Protein AF-0000000084916608 (afdb_homodimer)

Radius of gyration: 20.46 Å; Cα contacts (8 Å, |Δi|>4): 975; chains: 2; bounding box: 52×59×45 Å

Foldseek 3Di:
DAQEEEEELALLSLLLLVQLQLCCPPPLSVPHQAEYEYDPPPPPQQQDFDQDDPPDHHRDGSNVVSVVSVVVCCVRRVSHHYHYDWDWQEWDDDAQFIWTDTPVDIDTYRAYEYEDFQDPPDRYYPQVVQKDAQDPDDVVRRGIAGHDDLQHNDHRYGYAAVNPNDDHDSVRRSVRSNSVSQVVVCVSVVVNGDDRDDDDDDD/DAQEEEEELALLSLLLLVFLQLCCPPPLSVPHQAEYEYDPPPPPQQQDFDQDDPPDHHRDGSNVVSVVSVVVCCVRRVSHHYHYDWDWQEWDDDAQFIWTDTPVDIDTYRAYEYEDFQDPPDRYYPQVVQKDAQDPDDVVRRGIAGHDDLQHNDHRYGYAAVNPNDDHDSVRRSVRSNSVSQVVVCVSVVVNGDDRDDDDDDD

InterPro domains:
  IPR023753 FAD/NAD(P)-binding domain [PF07992] (2-161)
  IPR036188 FAD/NAD(P)-binding domain superfamily [G3DSA:3.50.50.60] (1-190)
  IPR036188 FAD/NAD(P)-binding domain superfamily [SSF51905] (1-186)
  IPR050097 Ferredoxin--NADP reductase type 2 [PTHR48105] (2-120)

Solvent-accessible surface area (backbone atoms only — not comparable to full-atom values): 20460 Å² total; per-residue (Å²): 116,29,50,31,37,30,38,22,41,41,62,12,25,42,13,18,50,27,42,57,35,65,35,57,84,41,77,70,39,72,84,61,37,43,35,34,32,39,50,49,89,84,48,76,38,63,52,27,32,36,68,42,42,73,77,37,62,69,70,39,43,26,47,54,46,55,52,49,51,54,50,48,37,53,71,76,23,62,79,45,41,77,40,69,90,42,50,70,44,32,45,47,77,46,58,68,49,25,40,42,30,34,82,82,52,72,42,48,20,27,26,37,37,42,18,44,77,24,53,67,77,81,70,49,46,73,52,65,90,36,56,42,73,29,81,49,50,53,72,90,68,53,37,28,13,42,52,56,59,94,38,34,56,48,79,44,34,32,34,18,22,38,19,44,42,44,55,80,42,71,39,36,15,22,9,38,11,36,49,53,40,34,52,53,46,9,58,59,43,77,67,41,56,53,72,80,81,46,61,59,80,81,128,116,29,49,31,37,28,38,21,41,42,61,11,25,42,13,17,51,28,41,56,35,65,34,58,84,41,78,70,38,72,85,60,39,42,36,34,32,35,51,50,88,84,46,76,38,63,51,27,33,36,67,43,44,71,75,38,61,69,68,38,43,27,48,54,46,55,55,49,52,54,50,49,38,53,71,76,23,61,80,44,40,77,41,70,91,42,49,70,43,32,46,47,78,46,59,66,49,26,38,42,32,35,82,82,51,71,42,48,19,28,25,38,37,42,18,46,79,26,53,68,77,80,70,50,46,73,52,65,91,35,54,40,73,31,82,49,50,51,74,89,69,52,37,28,14,42,53,57,58,96,39,35,56,47,78,46,33,32,35,18,21,38,19,44,42,43,55,77,42,72,38,36,17,23,9,38,11,37,48,52,39,34,52,54,48,10,59,58,44,77,66,41,57,53,73,79,83,46,61,59,78,81,130

Organism: Flavobacterium indicum (strain DSM 17447 / CIP 109464 / GPTSA100-9) (NCBI:txid1094466)

Nearest PDB structures (foldseek):
  2cvj-assembly1_A  TM=8.516E-01  e=2.272E-12  Thermus thermophilus HB8
  6gnc-assembly1_A-2  TM=7.141E-01  e=4.719E-10  Clostridium acetobutylicum ATCC 824
  5j60-assembly2_D  TM=6.684E-01  e=3.901E-10  Gloeobacter violaceus PCC 7421
  5uwy-assembly1_A-2  TM=7.170E-01  e=5.990E-09  Streptococcus pyogenes
  4usq-assembly1_A-2  TM=6.727E-01  e=7.368E-06  Cellvibrio sp. BR

pLDDT: mean 95.66, std 6.6, range [51.41, 98.94]

Sequence (406 aa):
MFDVVIIGGGVSGMSAALLFGSAQHKPFMADKKIGIIVHQKTSSLQTAVFNNAYGIPAGKLGSELLEESKTQLASLYPHIQQIENEKVLEITGEKDNFTVRTNKNHYLTKNVIVGIGAGNPFTIAGLDEFVMPHQKAAPEKNRLQLKNEDYVVKPGIYVVGTLAGLRSQLVIAAGSGAAVATDIMTLWNDNKPVQVHDALPKEMFDVVIIGGGVSGMSAALLFGSAQHKPFMADKKIGIIVHQKTSSLQTAVFNNAYGIPAGKLGSELLEESKTQLASLYPHIQQIENEKVLEITGEKDNFTVRTNKNHYLTKNVIVGIGAGNPFTIAGLDEFVMPHQKAAPEKNRLQLKNEDYVVKPGIYVVGTLAGLRSQLVIAAGSGAAVATDIMTLWNDNKPVQVHDALPKE

Structure (mmCIF, N/CA/C/O backbone):
data_AF-0000000084916608-model_v1
#
loop_
_entity.id
_entity.type
_entity.pdbx_description
1 polymer 'Putative pyridine nucleotide-disulphide oxidoreductase, class-II family protein'
#
loop_
_atom_site.group_PDB
_atom_site.id
_atom_site.type_symbol
_atom_site.label_atom_id
_atom_site.label_alt_id
_atom_site.label_comp_id
_atom_site.label_asym_id
_atom_site.label_entity_id
_atom_site.label_seq_id
_atom_site.pdbx_PDB_ins_code
_atom_site.Cartn_x
_atom_site.Cartn_y
_atom_site.Cartn_z
_atom_site.occupancy
_atom_site.B_iso_or_equiv
_atom_site.auth_seq_id
_atom_site.auth_comp_id
_atom_site.auth_asym_id
_atom_site.auth_atom_id
_atom_site.pdbx_PDB_model_num
ATOM 1 N N . MET A 1 1 ? 7.926 27.531 10.125 1 97.12 1 MET A N 1
ATOM 2 C CA . MET A 1 1 ? 7.359 27 8.891 1 97.12 1 MET A CA 1
ATOM 3 C C . MET A 1 1 ? 7.695 25.531 8.727 1 97.12 1 MET A C 1
ATOM 5 O O . MET A 1 1 ? 8.836 25.109 8.945 1 97.12 1 MET A O 1
ATOM 9 N N . PHE A 1 2 ? 6.648 24.734 8.531 1 98.75 2 PHE A N 1
ATOM 10 C CA . PHE A 1 2 ? 6.836 23.297 8.328 1 98.75 2 PHE A CA 1
ATOM 11 C C . PHE A 1 2 ? 7.336 23.016 6.914 1 98.75 2 PHE A C 1
ATOM 13 O O . PHE A 1 2 ? 7.047 23.781 5.984 1 98.75 2 PHE A O 1
ATOM 20 N N . ASP A 1 3 ? 8.133 21.969 6.816 1 98.81 3 ASP A N 1
ATOM 21 C CA . ASP A 1 3 ? 8.438 21.469 5.477 1 98.81 3 ASP A CA 1
ATOM 22 C C . ASP A 1 3 ? 7.266 20.672 4.91 1 98.81 3 ASP A C 1
ATOM 24 O O . ASP A 1 3 ? 7.027 20.688 3.699 1 98.81 3 ASP A O 1
ATOM 28 N N . VAL A 1 4 ? 6.551 19.984 5.758 1 98.88 4 VAL A N 1
ATOM 29 C CA . VAL A 1 4 ? 5.344 19.266 5.371 1 98.88 4 VAL A CA 1
ATOM 30 C C . VAL A 1 4 ? 4.328 19.312 6.512 1 98.88 4 VAL A C 1
ATOM 32 O O . VAL A 1 4 ? 4.68 19.094 7.672 1 98.88 4 VAL A O 1
ATOM 35 N N . VAL A 1 5 ? 3.096 19.594 6.207 1 98.88 5 VAL A N 1
ATOM 36 C CA . VAL A 1 5 ? 1.964 19.344 7.098 1 98.88 5 VAL A CA 1
ATOM 37 C C . VAL A 1 5 ? 1.08 18.25 6.516 1 98.88 5 VAL A C 1
ATOM 39 O O . VAL A 1 5 ? 0.651 18.328 5.363 1 98.88 5 VAL A O 1
ATOM 42 N N . ILE A 1 6 ? 0.896 17.188 7.266 1 98.81 6 ILE A N 1
ATOM 43 C CA . ILE A 1 6 ? 0.011 16.094 6.91 1 98.81 6 ILE A CA 1
ATOM 44 C C . ILE A 1 6 ? -1.363 16.312 7.539 1 98.81 6 ILE A C 1
ATOM 46 O O . ILE A 1 6 ? -1.472 16.547 8.742 1 98.81 6 ILE A O 1
ATOM 50 N N . ILE A 1 7 ? -2.377 16.281 6.699 1 98.12 7 ILE A N 1
ATOM 51 C CA . ILE A 1 7 ? -3.744 16.484 7.164 1 98.12 7 ILE A CA 1
ATOM 52 C C . ILE A 1 7 ? -4.477 15.148 7.219 1 98.12 7 ILE A C 1
ATOM 54 O O . ILE A 1 7 ? -4.773 14.555 6.184 1 98.12 7 ILE A O 1
ATOM 58 N N . GLY A 1 8 ? -4.836 14.711 8.469 1 95.94 8 GLY A N 1
ATOM 59 C CA . GLY A 1 8 ? -5.496 13.43 8.672 1 95.94 8 GLY A CA 1
ATOM 60 C C . GLY A 1 8 ? -4.621 12.414 9.375 1 95.94 8 GLY A C 1
ATOM 61 O O . GLY A 1 8 ? -3.604 11.977 8.836 1 95.94 8 GLY A O 1
ATOM 62 N N . GLY A 1 9 ? -5.055 12 10.5 1 94.88 9 GLY A N 1
ATOM 63 C CA . GLY A 1 9 ? -4.316 11.047 11.312 1 94.88 9 GLY A CA 1
ATOM 64 C C . GLY A 1 9 ? -4.773 9.617 11.109 1 94.88 9 GLY A C 1
ATOM 65 O O . GLY A 1 9 ? -4.637 8.781 12.008 1 94.88 9 GLY A O 1
ATOM 66 N N . GLY A 1 10 ? -5.395 9.328 9.977 1 94.94 10 GLY A N 1
ATOM 67 C CA . GLY A 1 10 ? -5.789 7.973 9.641 1 94.94 10 GLY A CA 1
ATOM 68 C C . GLY A 1 10 ? -4.645 7.129 9.109 1 94.94 10 GLY A C 1
ATOM 69 O O . GLY A 1 10 ? -3.475 7.453 9.336 1 94.94 10 GLY A O 1
ATOM 70 N N . VAL A 1 11 ? -4.988 6.062 8.422 1 96.88 11 VAL A N 1
ATOM 71 C CA . VAL A 1 11 ? -4.027 5.055 7.984 1 96.88 11 VAL A CA 1
ATOM 72 C C . VAL A 1 11 ? -2.975 5.703 7.09 1 96.88 11 VAL A C 1
ATOM 74 O O . VAL A 1 11 ? -1.773 5.586 7.348 1 96.88 11 VAL A O 1
ATOM 77 N N . SER A 1 12 ? -3.4 6.375 6.059 1 98.19 12 SER A N 1
ATOM 78 C CA . SER A 1 12 ? -2.482 6.891 5.051 1 98.19 12 SER A CA 1
ATOM 79 C C . SER A 1 12 ? -1.613 8.008 5.613 1 98.19 12 SER A C 1
ATOM 81 O O . SER A 1 12 ? -0.408 8.055 5.359 1 98.19 12 SER A O 1
ATOM 83 N N . GLY A 1 13 ? -2.205 8.938 6.363 1 98 13 GLY A N 1
ATOM 84 C CA . GLY A 1 13 ? -1.438 10.008 6.973 1 98 13 GLY A CA 1
ATOM 85 C C . GLY A 1 13 ? -0.394 9.516 7.953 1 98 13 GLY A C 1
ATOM 86 O O . GLY A 1 13 ? 0.758 9.953 7.914 1 98 13 GLY A O 1
ATOM 87 N N . MET A 1 14 ? -0.807 8.609 8.797 1 98.19 14 MET A N 1
ATOM 88 C CA . MET A 1 14 ? 0.11 8.062 9.789 1 98.19 14 MET A CA 1
ATOM 89 C C . MET A 1 14 ? 1.223 7.258 9.125 1 98.19 14 MET A C 1
ATOM 91 O O . MET A 1 14 ? 2.357 7.246 9.609 1 98.19 14 MET A O 1
ATOM 95 N N . SER A 1 15 ? 0.847 6.535 8.078 1 98.75 15 SER A N 1
ATOM 96 C CA . SER A 1 15 ? 1.866 5.812 7.324 1 98.75 15 SER A CA 1
ATOM 97 C C . SER A 1 15 ? 2.943 6.762 6.801 1 98.75 15 SER A C 1
ATOM 99 O O . SER A 1 15 ? 4.137 6.473 6.91 1 98.75 15 SER A O 1
ATOM 101 N N . ALA A 1 16 ? 2.555 7.895 6.242 1 98.88 16 ALA A N 1
ATOM 102 C CA . ALA A 1 16 ? 3.508 8.898 5.777 1 98.88 16 ALA A CA 1
ATOM 103 C C . ALA A 1 16 ? 4.352 9.43 6.93 1 98.88 16 ALA A C 1
ATOM 105 O O . ALA A 1 16 ? 5.578 9.508 6.824 1 98.88 16 ALA A O 1
ATOM 106 N N . ALA A 1 17 ? 3.674 9.773 8.039 1 98.81 17 ALA A N 1
ATOM 107 C CA . ALA A 1 17 ? 4.352 10.336 9.195 1 98.81 17 ALA A CA 1
ATOM 108 C C . ALA A 1 17 ? 5.41 9.383 9.734 1 98.81 17 ALA A C 1
ATOM 110 O O . ALA A 1 17 ? 6.516 9.805 10.086 1 98.81 17 ALA A O 1
ATOM 111 N N . LEU A 1 18 ? 5.078 8.094 9.812 1 98.75 18 LEU A N 1
ATOM 112 C CA . LEU A 1 18 ? 6.012 7.09 10.305 1 98.75 18 LEU A CA 1
ATOM 113 C C . LEU A 1 18 ? 7.262 7.039 9.43 1 98.75 18 LEU A C 1
ATOM 115 O O . LEU A 1 18 ? 8.375 6.934 9.945 1 98.75 18 LEU A O 1
ATOM 119 N N . LEU A 1 19 ? 7.074 7.121 8.148 1 98.69 19 LEU A N 1
ATOM 120 C CA . LEU A 1 19 ? 8.219 7.043 7.246 1 98.69 19 LEU A CA 1
ATOM 121 C C . LEU A 1 19 ? 9.102 8.281 7.375 1 98.69 19 LEU A C 1
ATOM 123 O O . LEU A 1 19 ? 10.328 8.164 7.414 1 98.69 19 LEU A O 1
ATOM 127 N N . PHE A 1 20 ? 8.461 9.5 7.395 1 98.75 20 PHE A N 1
ATOM 128 C CA . PHE A 1 20 ? 9.242 10.703 7.641 1 98.75 20 PHE A CA 1
ATOM 129 C C . PHE A 1 20 ? 10.047 10.578 8.93 1 98.75 20 PHE A C 1
ATOM 131 O O . PHE A 1 20 ? 11.227 10.922 8.969 1 98.75 20 PHE A O 1
ATOM 138 N N . GLY A 1 21 ? 9.359 10.109 9.977 1 98.56 21 GLY A N 1
ATOM 139 C CA . GLY A 1 21 ? 10.016 9.93 11.258 1 98.56 21 GLY A CA 1
ATOM 140 C C . GLY A 1 21 ? 11.211 8.992 11.188 1 98.56 21 GLY A C 1
ATOM 141 O O . GLY A 1 21 ? 12.289 9.312 11.703 1 98.56 21 GLY A O 1
ATOM 142 N N . SER A 1 22 ? 11.039 7.871 10.531 1 98.12 22 SER A N 1
ATOM 143 C CA . SER A 1 22 ? 12.062 6.828 10.469 1 98.12 22 SER A CA 1
ATOM 144 C C . SER A 1 22 ? 13.258 7.273 9.648 1 98.12 22 SER A C 1
ATOM 146 O O . SER A 1 22 ? 14.344 6.703 9.766 1 98.12 22 SER A O 1
ATOM 148 N N . ALA A 1 23 ? 13.102 8.312 8.859 1 98.12 23 ALA A N 1
ATOM 149 C CA . ALA A 1 23 ? 14.172 8.789 7.988 1 98.12 23 ALA A CA 1
ATOM 150 C C . ALA A 1 23 ? 15.055 9.805 8.711 1 98.12 23 ALA A C 1
ATOM 152 O O . ALA A 1 23 ? 15.914 10.438 8.094 1 98.12 23 ALA A O 1
ATOM 153 N N . GLN A 1 24 ? 14.922 9.969 9.961 1 95.56 24 GLN A N 1
ATOM 154 C CA . GLN A 1 24 ? 15.555 11.016 10.75 1 95.56 24 GLN A CA 1
ATOM 155 C C . GLN A 1 24 ? 17.078 10.969 10.602 1 95.56 24 GLN A C 1
ATOM 157 O O . GLN A 1 24 ? 17.75 12 10.719 1 95.56 24 GLN A O 1
ATOM 162 N N . HIS A 1 25 ? 17.641 9.82 10.266 1 95.06 25 HIS A N 1
ATOM 163 C CA . HIS A 1 25 ? 19.094 9.672 10.234 1 95.06 25 HIS A CA 1
ATOM 164 C C . HIS A 1 25 ? 19.656 10.047 8.859 1 95.06 25 HIS A C 1
ATOM 166 O O . HIS A 1 25 ? 20.875 10.141 8.688 1 95.06 25 HIS A O 1
ATOM 172 N N . LYS A 1 26 ? 18.781 10.297 7.898 1 97 26 LYS A N 1
ATOM 173 C CA . LYS A 1 26 ? 19.219 10.711 6.57 1 97 26 LYS A CA 1
ATOM 174 C C . LYS A 1 26 ? 19.703 12.164 6.578 1 97 26 LYS A C 1
ATOM 176 O O . LYS A 1 26 ? 19.078 13.023 7.199 1 97 26 LYS A O 1
ATOM 181 N N . PRO A 1 27 ? 20.812 12.492 5.898 1 97.31 27 PRO A N 1
ATOM 182 C CA . PRO A 1 27 ? 21.359 13.852 5.926 1 97.31 27 PRO A CA 1
ATOM 183 C C . PRO A 1 27 ? 20.375 14.898 5.438 1 97.31 27 PRO A C 1
ATOM 185 O O . PRO A 1 27 ? 20.297 15.992 6.016 1 97.31 27 PRO A O 1
ATOM 188 N N . PHE A 1 28 ? 19.594 14.617 4.434 1 97.5 28 PHE A N 1
ATOM 189 C CA . PHE A 1 28 ? 18.703 15.602 3.834 1 97.5 28 PHE A CA 1
ATOM 190 C C . PHE A 1 28 ? 17.516 15.883 4.746 1 97.5 28 PHE A C 1
ATOM 192 O O . PHE A 1 28 ? 16.734 16.797 4.484 1 97.5 28 PHE A O 1
ATOM 199 N N . MET A 1 29 ? 17.406 15.133 5.879 1 98 29 MET A N 1
ATOM 200 C CA . MET A 1 29 ? 16.281 15.289 6.801 1 98 29 MET A CA 1
ATOM 201 C C . MET A 1 29 ? 16.656 16.219 7.953 1 98 29 MET A C 1
ATOM 203 O O . MET A 1 29 ? 15.781 16.641 8.719 1 98 29 MET A O 1
ATOM 207 N N . ALA A 1 30 ? 17.875 16.578 8.227 1 95.62 30 ALA A N 1
ATOM 208 C CA . ALA A 1 30 ? 18.438 17.25 9.398 1 95.62 30 ALA A CA 1
ATOM 209 C C . ALA A 1 30 ? 17.641 18.516 9.727 1 95.62 30 ALA A C 1
ATOM 211 O O . ALA A 1 30 ? 17.406 18.828 10.898 1 95.62 30 ALA A O 1
ATOM 212 N N . ASP A 1 31 ? 17.125 19.25 8.852 1 94.88 31 ASP A N 1
ATOM 213 C CA . ASP A 1 31 ? 16.484 20.531 9.141 1 94.88 31 ASP A CA 1
ATOM 214 C C . ASP A 1 31 ? 15.008 20.516 8.719 1 94.88 31 ASP A C 1
ATOM 216 O O . ASP A 1 31 ? 14.398 21.562 8.531 1 94.88 31 ASP A O 1
ATOM 220 N N . LYS A 1 32 ? 14.523 19.297 8.633 1 98.38 32 LYS A N 1
ATOM 221 C CA . LYS A 1 32 ? 13.141 19.219 8.156 1 98.38 32 LYS A CA 1
ATOM 222 C C . LYS A 1 32 ? 12.164 19.219 9.328 1 98.38 32 LYS A C 1
ATOM 224 O O . LYS A 1 32 ? 12.367 18.516 10.32 1 98.38 32 LYS A O 1
ATOM 229 N N . LYS A 1 33 ? 11.188 20.031 9.258 1 98.62 33 LYS A N 1
ATOM 230 C CA . LYS A 1 33 ? 10.102 20.109 10.227 1 98.62 33 LYS A CA 1
ATOM 231 C C . LYS A 1 33 ? 8.812 19.516 9.656 1 98.62 33 LYS A C 1
ATOM 233 O O . LYS A 1 33 ? 8.289 20 8.656 1 98.62 33 LYS A O 1
ATOM 238 N N . ILE A 1 34 ? 8.289 18.484 10.328 1 98.75 34 ILE A N 1
ATOM 239 C CA . ILE A 1 34 ? 7.098 17.781 9.844 1 98.75 34 ILE A CA 1
ATOM 240 C C . ILE A 1 34 ? 6.039 17.75 10.945 1 98.75 34 ILE A C 1
ATOM 242 O O . ILE A 1 34 ? 6.355 17.5 12.109 1 98.75 34 ILE A O 1
ATOM 246 N N . GLY A 1 35 ? 4.836 18.094 10.609 1 98.62 35 GLY A N 1
ATOM 247 C CA . GLY A 1 35 ? 3.697 17.969 11.508 1 98.62 35 GLY A CA 1
ATOM 248 C C . GLY A 1 35 ? 2.545 17.188 10.914 1 98.62 35 GLY A C 1
ATOM 249 O O . GLY A 1 35 ? 2.355 17.188 9.695 1 98.62 35 GLY A O 1
ATOM 250 N N . ILE A 1 36 ? 1.812 16.5 11.742 1 98.62 36 ILE A N 1
ATOM 251 C CA . ILE A 1 36 ? 0.6 15.797 11.336 1 98.62 36 ILE A CA 1
ATOM 252 C C . ILE A 1 36 ? -0.569 16.234 12.211 1 98.62 36 ILE A C 1
ATOM 254 O O . ILE A 1 36 ? -0.472 16.219 13.438 1 98.62 36 ILE A O 1
ATOM 258 N N . ILE A 1 37 ? -1.629 16.688 11.562 1 97.19 37 ILE A N 1
ATOM 259 C CA . ILE A 1 37 ? -2.865 17.031 12.258 1 97.19 37 ILE A CA 1
ATOM 260 C C . ILE A 1 37 ? -3.746 15.781 12.391 1 97.19 37 ILE A C 1
ATOM 262 O O . ILE A 1 37 ? -4.27 15.281 11.391 1 97.19 37 ILE A O 1
ATOM 266 N N . VAL A 1 38 ? -3.998 15.195 13.578 1 89 38 VAL A N 1
ATOM 267 C CA . VAL A 1 38 ? -4.492 13.844 13.805 1 89 38 VAL A CA 1
ATOM 268 C C . VAL A 1 38 ? -5.984 13.891 14.141 1 89 38 VAL A C 1
ATOM 270 O O . VAL A 1 38 ? -6.477 13.07 14.922 1 89 38 VAL A O 1
ATOM 273 N N . HIS A 1 39 ? -6.734 14.516 13.516 1 75.56 39 HIS A N 1
ATOM 274 C CA . HIS A 1 39 ? -8.156 14.398 13.812 1 75.56 39 HIS A CA 1
ATOM 275 C C . HIS A 1 39 ? -8.695 13.031 13.406 1 75.56 39 HIS A C 1
ATOM 277 O O . HIS A 1 39 ? -8.758 12.711 12.219 1 75.56 39 HIS A O 1
ATOM 283 N N . GLN A 1 40 ? -9.102 12.164 14.352 1 63.94 40 GLN A N 1
ATOM 284 C CA . GLN A 1 40 ? -9.406 10.766 14.047 1 63.94 40 GLN A CA 1
ATOM 285 C C . GLN A 1 40 ? -10.891 10.477 14.242 1 63.94 40 GLN A C 1
ATOM 287 O O . GLN A 1 40 ? -11.375 9.414 13.836 1 63.94 40 GLN A O 1
ATOM 292 N N . LYS A 1 41 ? -11.625 11.258 14.797 1 61.16 41 LYS A N 1
ATOM 293 C CA . LYS A 1 41 ? -12.953 10.906 15.289 1 61.16 41 LYS A CA 1
ATOM 294 C C . LYS A 1 41 ? -13.844 10.391 14.164 1 61.16 41 LYS A C 1
ATOM 296 O O . LYS A 1 41 ? -14.664 9.5 14.375 1 61.16 41 LYS A O 1
ATOM 301 N N . THR A 1 42 ? -13.594 10.656 12.969 1 66.56 42 THR A N 1
ATOM 302 C CA . THR A 1 42 ? -14.523 10.281 11.906 1 66.56 42 THR A CA 1
ATOM 303 C C . THR A 1 42 ? -13.953 9.148 11.062 1 66.56 42 THR A C 1
ATOM 305 O O . THR A 1 42 ? -14.469 8.852 9.977 1 66.56 42 THR A O 1
ATOM 308 N N . SER A 1 43 ? -13.102 8.438 11.695 1 75.06 43 SER A N 1
ATOM 309 C CA . SER A 1 43 ? -12.453 7.398 10.906 1 75.06 43 SER A CA 1
ATOM 310 C C . SER A 1 43 ? -13.32 6.145 10.828 1 75.06 43 SER A C 1
ATOM 312 O O . SER A 1 43 ? -13.906 5.727 11.828 1 75.06 43 SER A O 1
ATOM 314 N N . SER A 1 44 ? -13.367 5.527 9.578 1 78.44 44 SER A N 1
ATOM 315 C CA . SER A 1 44 ? -14.07 4.266 9.359 1 78.44 44 SER A CA 1
ATOM 316 C C . SER A 1 44 ? -13.391 3.123 10.109 1 78.44 44 SER A C 1
ATOM 318 O O . SER A 1 44 ? -13.977 2.049 10.273 1 78.44 44 SER A O 1
ATOM 320 N N . LEU A 1 45 ? -12.234 3.334 10.609 1 85.44 45 LEU A N 1
ATOM 321 C CA . LEU A 1 45 ? -11.469 2.316 11.32 1 85.44 45 LEU A CA 1
ATOM 322 C C . LEU A 1 45 ? -12.102 2.008 12.672 1 85.44 45 LEU A C 1
ATOM 324 O O . LEU A 1 45 ? -11.836 0.957 13.258 1 85.44 45 LEU A O 1
ATOM 328 N N . GLN A 1 46 ? -12.914 2.859 13.148 1 84.75 46 GLN A N 1
ATOM 329 C CA . GLN A 1 46 ? -13.477 2.705 14.484 1 84.75 46 GLN A CA 1
ATOM 330 C C . GLN A 1 46 ? -14.289 1.418 14.594 1 84.75 46 GLN A C 1
ATOM 332 O O . GLN A 1 46 ? -14.305 0.772 15.648 1 84.75 46 GLN A O 1
ATOM 337 N N . THR A 1 47 ? -14.859 0.955 13.5 1 89.62 47 THR A N 1
ATOM 338 C CA . THR A 1 47 ? -15.734 -0.217 13.547 1 89.62 47 THR A CA 1
ATOM 339 C C . THR A 1 47 ? -15.148 -1.361 12.727 1 89.62 47 THR A C 1
ATOM 341 O O . THR A 1 47 ? -15.805 -2.387 12.523 1 89.62 47 THR A O 1
ATOM 344 N N . ALA A 1 48 ? -13.984 -1.224 12.32 1 93.12 48 ALA A N 1
ATOM 345 C CA . ALA A 1 48 ? -13.391 -2.184 11.398 1 93.12 48 ALA A CA 1
ATOM 346 C C . ALA A 1 48 ? -12.664 -3.297 12.148 1 93.12 48 ALA A C 1
ATOM 348 O O . ALA A 1 48 ? -12.102 -3.064 13.219 1 93.12 48 ALA A O 1
ATOM 349 N N . VAL A 1 49 ? -12.758 -4.508 11.602 1 96.44 49 VAL A N 1
ATOM 350 C CA . VAL A 1 49 ? -11.922 -5.641 11.992 1 96.44 49 VAL A CA 1
ATOM 351 C C . VAL A 1 49 ? -11.086 -6.098 10.805 1 96.44 49 VAL A C 1
ATOM 353 O O . VAL A 1 49 ? -11.586 -6.195 9.68 1 96.44 49 VAL A O 1
ATOM 356 N N . PHE A 1 50 ? -9.828 -6.348 11.055 1 96.94 50 PHE A N 1
ATOM 357 C CA . PHE A 1 50 ? -8.938 -6.688 9.945 1 96.94 50 PHE A CA 1
ATOM 358 C C . PHE A 1 50 ? -8.508 -8.141 10.023 1 96.94 50 PHE A C 1
ATOM 360 O O . PHE A 1 50 ? -7.91 -8.57 11.016 1 96.94 50 PHE A O 1
ATOM 367 N N . ASN A 1 51 ? -8.805 -8.891 8.961 1 97.06 51 ASN A N 1
ATOM 368 C CA . ASN A 1 51 ? -8.391 -10.281 8.844 1 97.06 51 ASN A CA 1
ATOM 369 C C . ASN A 1 51 ? -7.496 -10.508 7.633 1 97.06 51 ASN A C 1
ATOM 371 O O . ASN A 1 51 ? -6.801 -11.523 7.547 1 97.06 51 ASN A O 1
ATOM 375 N N . ASN A 1 52 ? -7.449 -9.5 6.777 1 97.75 52 ASN A N 1
ATOM 376 C CA . ASN A 1 52 ? -6.867 -9.758 5.465 1 97.75 52 ASN A CA 1
ATOM 377 C C . ASN A 1 52 ? -5.734 -8.781 5.156 1 97.75 52 ASN A C 1
ATOM 379 O O . ASN A 1 52 ? -5.246 -8.727 4.023 1 97.75 52 ASN A O 1
ATOM 383 N N . ALA A 1 53 ? -5.324 -7.91 6.141 1 98.12 53 ALA A N 1
ATOM 384 C CA . ALA A 1 53 ? -4.262 -6.93 5.926 1 98.12 53 ALA A CA 1
ATOM 385 C C . ALA A 1 53 ? -2.891 -7.531 6.227 1 98.12 53 ALA A C 1
ATOM 387 O O . ALA A 1 53 ? -2.643 -8 7.336 1 98.12 53 ALA A O 1
ATOM 388 N N . TYR A 1 54 ? -1.993 -7.477 5.215 1 98.31 54 TYR A N 1
ATOM 389 C CA . TYR A 1 54 ? -0.677 -8.086 5.367 1 98.31 54 TYR A CA 1
ATOM 390 C C . TYR A 1 54 ? 0.038 -7.551 6.598 1 98.31 54 TYR A C 1
ATOM 392 O O . TYR A 1 54 ? 0.121 -6.336 6.793 1 98.31 54 TYR A O 1
ATOM 400 N N . GLY A 1 55 ? 0.571 -8.398 7.402 1 97.31 55 GLY A N 1
ATOM 401 C CA . GLY A 1 55 ? 1.396 -8.031 8.539 1 97.31 55 GLY A CA 1
ATOM 402 C C . GLY A 1 55 ? 0.586 -7.695 9.781 1 97.31 55 GLY A C 1
ATOM 403 O O . GLY A 1 55 ? 1.145 -7.516 10.867 1 97.31 55 GLY A O 1
ATOM 404 N N . ILE A 1 56 ? -0.674 -7.582 9.648 1 97.44 56 ILE A N 1
ATOM 405 C CA . ILE A 1 56 ? -1.573 -7.285 10.758 1 97.44 56 ILE A CA 1
ATOM 406 C C . ILE A 1 56 ? -2.25 -8.57 11.227 1 97.44 56 ILE A C 1
ATOM 408 O O . ILE A 1 56 ? -2.82 -9.312 10.422 1 97.44 56 ILE A O 1
ATOM 412 N N . PRO A 1 57 ? -2.182 -8.844 12.492 1 95.69 57 PRO A N 1
ATOM 413 C CA . PRO A 1 57 ? -2.797 -10.078 12.992 1 95.69 57 PRO A CA 1
ATOM 414 C C . PRO A 1 57 ? -4.305 -10.125 12.742 1 95.69 57 PRO A C 1
ATOM 416 O O . PRO A 1 57 ? -4.988 -9.109 12.867 1 95.69 57 PRO A O 1
ATOM 419 N N . ALA A 1 58 ? -4.762 -11.352 12.406 1 96.44 58 ALA A N 1
ATOM 420 C CA . ALA A 1 58 ? -6.191 -11.539 12.172 1 96.44 58 ALA A CA 1
ATOM 421 C C . ALA A 1 58 ? -7 -11.164 13.406 1 96.44 58 ALA A C 1
ATOM 423 O O . ALA A 1 58 ? -6.621 -11.5 14.531 1 96.44 58 ALA A O 1
ATOM 424 N N . GLY A 1 59 ? -8.086 -10.43 13.219 1 96.81 59 GLY A N 1
ATOM 425 C CA . GLY A 1 59 ? -8.961 -10.023 14.305 1 96.81 59 GLY A CA 1
ATOM 426 C C . GLY A 1 59 ? -8.625 -8.656 14.875 1 96.81 59 GLY A C 1
ATOM 427 O O . GLY A 1 59 ? -9.336 -8.148 15.742 1 96.81 59 GLY A O 1
ATOM 428 N N . LYS A 1 60 ? -7.539 -8.078 14.383 1 97.31 60 LYS A N 1
ATOM 429 C CA . LYS A 1 60 ? -7.133 -6.762 14.867 1 97.31 60 LYS A CA 1
ATOM 430 C C . LYS A 1 60 ? -8.242 -5.73 14.641 1 97.31 60 LYS A C 1
ATOM 432 O O . LYS A 1 60 ? -8.836 -5.676 13.57 1 97.31 60 LYS A O 1
ATOM 437 N N . LEU A 1 61 ? -8.5 -4.934 15.688 1 96.56 61 LEU A N 1
ATOM 438 C CA . LEU A 1 61 ? -9.523 -3.898 15.594 1 96.56 61 LEU A CA 1
ATOM 439 C C . LEU A 1 61 ? -8.945 -2.609 15.023 1 96.56 61 LEU A C 1
ATOM 441 O O . LEU A 1 61 ? -7.82 -2.227 15.352 1 96.56 61 LEU A O 1
ATOM 445 N N . GLY A 1 62 ? -9.75 -1.98 14.141 1 96 62 GLY A N 1
ATOM 446 C CA . GLY A 1 62 ? -9.344 -0.691 13.609 1 96 62 GLY A CA 1
ATOM 447 C C . GLY A 1 62 ? -9.133 0.36 14.68 1 96 62 GLY A C 1
ATOM 448 O O . GLY A 1 62 ? -8.211 1.18 14.578 1 96 62 GLY A O 1
ATOM 449 N N . SER A 1 63 ? -9.977 0.345 15.703 1 94.62 63 SER A N 1
ATOM 450 C CA . SER A 1 63 ? -9.844 1.291 16.812 1 94.62 63 SER A CA 1
ATOM 451 C C . SER A 1 63 ? -8.508 1.133 17.516 1 94.62 63 SER A C 1
ATOM 453 O O . SER A 1 63 ? -7.902 2.119 17.938 1 94.62 63 SER A O 1
ATOM 455 N N . GLU A 1 64 ? -8 -0.077 17.641 1 96.5 64 GLU A N 1
ATOM 456 C CA . GLU A 1 64 ? -6.691 -0.334 18.234 1 96.5 64 GLU A CA 1
ATOM 457 C C . GLU A 1 64 ? -5.57 0.209 17.359 1 96.5 64 GLU A C 1
ATOM 459 O O . GLU A 1 64 ? -4.605 0.79 17.859 1 96.5 64 GLU A O 1
ATOM 464 N N . LEU A 1 65 ? -5.707 -0.005 16.062 1 96.75 65 LEU A N 1
ATOM 465 C CA . LEU A 1 65 ? -4.695 0.484 15.125 1 96.75 65 LEU A CA 1
ATOM 466 C C . LEU A 1 65 ? -4.578 2.002 15.203 1 96.75 65 LEU A C 1
ATOM 468 O O . LEU A 1 65 ? -3.475 2.547 15.125 1 96.75 65 LEU A O 1
ATOM 472 N N . LEU A 1 66 ? -5.727 2.68 15.297 1 95.12 66 LEU A N 1
ATOM 473 C CA . LEU A 1 66 ? -5.727 4.133 15.414 1 95.12 66 LEU A CA 1
ATOM 474 C C . LEU A 1 66 ? -4.922 4.582 16.625 1 95.12 66 LEU A C 1
ATOM 476 O O . LEU A 1 66 ? -4.039 5.434 16.516 1 95.12 66 LEU A O 1
ATOM 480 N N . GLU A 1 67 ? -5.164 3.982 17.719 1 95.19 67 GLU A N 1
ATOM 481 C CA . GLU A 1 67 ? -4.469 4.332 18.953 1 95.19 67 GLU A CA 1
ATOM 482 C C . GLU A 1 67 ? -2.998 3.938 18.891 1 95.19 67 GLU A C 1
ATOM 484 O O . GLU A 1 67 ? -2.125 4.715 19.281 1 95.19 67 GLU A O 1
ATOM 489 N N . GLU A 1 68 ? -2.719 2.77 18.422 1 96.75 68 GLU A N 1
ATOM 490 C CA . GLU A 1 68 ? -1.362 2.232 18.391 1 96.75 68 GLU A CA 1
ATOM 491 C C . GLU A 1 68 ? -0.47 3.062 17.469 1 96.75 68 GLU A C 1
ATOM 493 O O . GLU A 1 68 ? 0.718 3.242 17.734 1 96.75 68 GLU A O 1
ATOM 498 N N . SER A 1 69 ? -1.046 3.525 16.344 1 96.69 69 SER A N 1
ATOM 499 C CA . SER A 1 69 ? -0.241 4.301 15.406 1 96.69 69 SER A CA 1
ATOM 500 C C . SER A 1 69 ? 0.181 5.637 16.016 1 96.69 69 SER A C 1
ATOM 502 O O . SER A 1 69 ? 1.312 6.082 15.812 1 96.69 69 SER A O 1
ATOM 504 N N . LYS A 1 70 ? -0.708 6.281 16.734 1 96.25 70 LYS A N 1
ATOM 505 C CA . LYS A 1 70 ? -0.367 7.523 17.422 1 96.25 70 LYS A CA 1
ATOM 506 C C . LYS A 1 70 ? 0.741 7.297 18.438 1 96.25 70 LYS A C 1
ATOM 508 O O . LYS A 1 70 ? 1.693 8.078 18.516 1 96.25 70 LYS A O 1
ATOM 513 N N . THR A 1 71 ? 0.559 6.23 19.188 1 97.5 71 THR A N 1
ATOM 514 C CA . THR A 1 71 ? 1.527 5.898 20.234 1 97.5 71 THR A CA 1
ATOM 515 C C . THR A 1 71 ? 2.885 5.566 19.625 1 97.5 71 THR A C 1
ATOM 517 O O . THR A 1 71 ? 3.922 6.016 20.109 1 97.5 71 THR A O 1
ATOM 520 N N . GLN A 1 72 ? 2.912 4.789 18.578 1 98 72 GLN A N 1
ATOM 521 C CA . GLN A 1 72 ? 4.145 4.406 17.906 1 98 72 GLN A CA 1
ATOM 522 C C . GLN A 1 72 ? 4.895 5.633 17.391 1 98 72 GLN A C 1
ATOM 524 O O . GLN A 1 72 ? 6.105 5.754 17.594 1 98 72 GLN A O 1
ATOM 529 N N . LEU A 1 73 ? 4.16 6.516 16.719 1 98.25 73 LEU A N 1
ATOM 530 C CA . LEU A 1 73 ? 4.777 7.723 16.188 1 98.25 73 LEU A CA 1
ATOM 531 C C . LEU A 1 73 ? 5.371 8.57 17.312 1 98.25 73 LEU A C 1
ATOM 533 O O . LEU A 1 73 ? 6.516 9.016 17.219 1 98.25 73 LEU A O 1
ATOM 537 N N . ALA A 1 74 ? 4.629 8.758 18.375 1 98 74 ALA A N 1
ATOM 538 C CA . ALA A 1 74 ? 5.055 9.586 19.5 1 98 74 ALA A CA 1
ATOM 539 C C . ALA A 1 74 ? 6.277 8.984 20.188 1 98 74 ALA A C 1
ATOM 541 O O . ALA A 1 74 ? 7.18 9.711 20.609 1 98 74 ALA A O 1
ATOM 542 N N . SER A 1 75 ? 6.301 7.668 20.344 1 98.25 75 SER A N 1
ATOM 543 C CA . SER A 1 75 ? 7.348 6.984 21.094 1 98.25 75 SER A CA 1
ATOM 544 C C . SER A 1 75 ? 8.633 6.875 20.281 1 98.25 75 SER A C 1
ATOM 546 O O . SER A 1 75 ? 9.727 7.094 20.797 1 98.25 75 SER A O 1
ATOM 548 N N . LEU A 1 76 ? 8.562 6.57 19.016 1 98.06 76 LEU A N 1
ATOM 549 C CA . LEU A 1 76 ? 9.75 6.285 18.203 1 98.06 76 LEU A CA 1
ATOM 550 C C . LEU A 1 76 ? 10.273 7.559 17.547 1 98.06 76 LEU A C 1
ATOM 552 O O . LEU A 1 76 ? 11.484 7.703 17.344 1 98.06 76 LEU A O 1
ATOM 556 N N . TYR A 1 77 ? 9.305 8.391 17.156 1 98.25 77 TYR A N 1
ATOM 557 C CA . TYR A 1 77 ? 9.688 9.562 16.359 1 98.25 77 TYR A CA 1
ATOM 558 C C . TYR A 1 77 ? 9.055 10.828 16.922 1 98.25 77 TYR A C 1
ATOM 560 O O . TYR A 1 77 ? 8.273 11.492 16.25 1 98.25 77 TYR A O 1
ATOM 568 N N . PRO A 1 78 ? 9.516 11.234 18.109 1 98.06 78 PRO A N 1
ATOM 569 C CA . PRO A 1 78 ? 8.906 12.383 18.781 1 98.06 78 PRO A CA 1
ATOM 570 C C . PRO A 1 78 ? 9.164 13.703 18.062 1 98.06 78 PRO A C 1
ATOM 572 O O . PRO A 1 78 ? 8.523 14.711 18.359 1 98.06 78 PRO A O 1
ATOM 575 N N . HIS A 1 79 ? 10.109 13.688 17.078 1 98.25 79 HIS A N 1
ATOM 576 C CA . HIS A 1 79 ? 10.414 14.906 16.344 1 98.25 79 HIS A CA 1
ATOM 577 C C . HIS A 1 79 ? 9.336 15.211 15.305 1 98.25 79 HIS A C 1
ATOM 579 O O . HIS A 1 79 ? 9.297 16.312 14.758 1 98.25 79 HIS A O 1
ATOM 585 N N . ILE A 1 80 ? 8.492 14.258 14.961 1 98.62 80 ILE A N 1
ATOM 586 C CA . ILE A 1 80 ? 7.297 14.508 14.164 1 98.62 80 ILE A CA 1
ATOM 587 C C . ILE A 1 80 ? 6.191 15.078 15.047 1 98.62 80 ILE A C 1
ATOM 589 O O . ILE A 1 80 ? 5.695 14.391 15.945 1 98.62 80 ILE A O 1
ATOM 593 N N . GLN A 1 81 ? 5.793 16.266 14.797 1 98.38 81 GLN A N 1
ATOM 594 C CA . GLN A 1 81 ? 4.832 16.938 15.672 1 98.38 81 GLN A CA 1
ATOM 595 C C . GLN A 1 81 ? 3.414 16.438 15.406 1 98.38 81 GLN A C 1
ATOM 597 O O . GLN A 1 81 ? 2.891 16.594 14.305 1 98.38 81 GLN A O 1
ATOM 602 N N . GLN A 1 82 ? 2.836 15.844 16.422 1 98.12 82 GLN A N 1
ATOM 603 C CA . GLN A 1 82 ? 1.421 15.492 16.344 1 98.12 82 GLN A CA 1
ATOM 604 C C . GLN A 1 82 ? 0.546 16.625 16.891 1 98.12 82 GLN A C 1
ATOM 606 O O . GLN A 1 82 ? 0.692 17.016 18.047 1 98.12 82 GLN A O 1
ATOM 611 N N . ILE A 1 83 ? -0.286 17.156 16.047 1 97.62 83 ILE A N 1
ATOM 612 C CA . ILE A 1 83 ? -1.202 18.219 16.422 1 97.62 83 ILE A CA 1
ATOM 613 C C . ILE A 1 83 ? -2.602 17.656 16.625 1 97.62 83 ILE A C 1
ATOM 615 O O . ILE A 1 83 ? -3.25 17.203 15.68 1 97.62 83 ILE A O 1
ATOM 619 N N . GLU A 1 84 ? -3.049 17.672 17.844 1 94.62 84 GLU A N 1
ATOM 620 C CA . GLU A 1 84 ? -4.301 17.031 18.203 1 94.62 84 GLU A CA 1
ATOM 621 C C . GLU A 1 84 ? -5.434 18.047 18.328 1 94.62 84 GLU A C 1
ATOM 623 O O . GLU A 1 84 ? -5.188 19.219 18.594 1 94.62 84 GLU A O 1
ATOM 628 N N . ASN A 1 85 ? -6.629 17.562 18.156 1 93.12 85 ASN A N 1
ATOM 629 C CA . ASN A 1 85 ? -7.855 18.297 18.438 1 93.12 85 ASN A CA 1
ATOM 630 C C . ASN A 1 85 ? -7.984 19.531 17.562 1 93.12 85 ASN A C 1
ATOM 632 O O . ASN A 1 85 ? -8.422 20.594 18.031 1 93.12 85 ASN A O 1
ATOM 636 N N . GLU A 1 86 ? -7.434 19.484 16.422 1 95.44 86 GLU A N 1
ATOM 637 C CA . GLU A 1 86 ? -7.625 20.547 15.43 1 95.44 86 GLU A CA 1
ATOM 638 C C . GLU A 1 86 ? -8.219 20 14.141 1 95.44 86 GLU A C 1
ATOM 640 O O . GLU A 1 86 ? -7.883 18.891 13.719 1 95.44 86 GLU A O 1
ATOM 645 N N . LYS A 1 87 ? -9.125 20.75 13.602 1 94.62 87 LYS A N 1
ATOM 646 C CA . LYS A 1 87 ? -9.75 20.422 12.32 1 94.62 87 LYS A CA 1
ATOM 647 C C . LYS A 1 87 ? -9.336 21.406 11.242 1 94.62 87 LYS A C 1
ATOM 649 O O . LYS A 1 87 ? -9.461 22.625 11.422 1 94.62 87 LYS A O 1
ATOM 654 N N . VAL A 1 88 ? -8.812 20.906 10.18 1 97.38 88 VAL A N 1
ATOM 655 C CA . VAL A 1 88 ? -8.383 21.766 9.086 1 97.38 88 VAL A CA 1
ATOM 656 C C . VAL A 1 88 ? -9.602 22.297 8.328 1 97.38 88 VAL A C 1
ATOM 658 O O . VAL A 1 88 ? -10.508 21.516 7.992 1 97.38 88 VAL A O 1
ATOM 661 N N . LEU A 1 89 ? -9.586 23.609 8.023 1 97.38 89 LEU A N 1
ATOM 662 C CA . LEU A 1 89 ? -10.719 24.266 7.383 1 97.38 89 LEU A CA 1
ATOM 663 C C . LEU A 1 89 ? -10.359 24.719 5.973 1 97.38 89 LEU A C 1
ATOM 665 O O . LEU A 1 89 ? -11.219 24.766 5.09 1 97.38 89 LEU A O 1
ATOM 669 N N . GLU A 1 90 ? -9.062 25.031 5.836 1 98.31 90 GLU A N 1
ATOM 670 C CA . GLU A 1 90 ? -8.703 25.703 4.59 1 98.31 90 GLU A CA 1
ATOM 671 C C . GLU A 1 90 ? -7.207 25.594 4.312 1 98.31 90 GLU A C 1
ATOM 673 O O . GLU A 1 90 ? -6.391 25.656 5.234 1 98.31 90 GLU A O 1
ATOM 678 N N . ILE A 1 91 ? -6.918 25.406 3.025 1 98.69 91 ILE A N 1
ATOM 679 C CA . ILE A 1 91 ? -5.547 25.531 2.537 1 98.69 91 ILE A CA 1
ATOM 680 C C . ILE A 1 91 ? -5.453 26.656 1.52 1 98.69 91 ILE A C 1
ATOM 682 O O . ILE A 1 91 ? -6.211 26.703 0.55 1 98.69 91 ILE A O 1
ATOM 686 N N . THR A 1 92 ? -4.598 27.641 1.754 1 98.56 92 THR A N 1
ATOM 687 C CA . THR A 1 92 ? -4.379 28.734 0.819 1 98.56 92 THR A CA 1
ATOM 688 C C . THR A 1 92 ? -2.895 28.875 0.487 1 98.56 92 THR A C 1
ATOM 690 O O . THR A 1 92 ? -2.043 28.328 1.191 1 98.56 92 THR A O 1
ATOM 693 N N . GLY A 1 93 ? -2.586 29.578 -0.598 1 98 93 GLY A N 1
ATOM 694 C CA . GLY A 1 93 ? -1.207 29.844 -0.973 1 98 93 GLY A CA 1
ATOM 695 C C . GLY A 1 93 ? -0.713 28.969 -2.109 1 98 93 GLY A C 1
ATOM 696 O O . GLY A 1 93 ? -1.503 28.531 -2.947 1 98 93 GLY A O 1
ATOM 697 N N . GLU A 1 94 ? 0.616 28.859 -2.197 1 96.56 94 GLU A N 1
ATOM 698 C CA . GLU A 1 94 ? 1.273 28.109 -3.258 1 96.56 94 GLU A CA 1
ATOM 699 C C . GLU A 1 94 ? 2.461 27.312 -2.717 1 96.56 94 GLU A C 1
ATOM 701 O O . GLU A 1 94 ? 2.799 27.422 -1.536 1 96.56 94 GLU A O 1
ATOM 706 N N . LYS A 1 95 ? 2.969 26.547 -3.578 1 95.06 95 LYS A N 1
ATOM 707 C CA . LYS A 1 95 ? 4.117 25.734 -3.182 1 95.06 95 LYS A CA 1
ATOM 708 C C . LYS A 1 95 ? 5.141 26.562 -2.418 1 95.06 95 LYS A C 1
ATOM 710 O O . LYS A 1 95 ? 5.438 27.703 -2.803 1 95.06 95 LYS A O 1
ATOM 715 N N . ASP A 1 96 ? 5.699 26 -1.366 1 97.06 96 ASP A N 1
ATOM 716 C CA . ASP A 1 96 ? 6.734 26.562 -0.512 1 97.06 96 ASP A CA 1
ATOM 717 C C . ASP A 1 96 ? 6.164 27.672 0.378 1 97.06 96 ASP A C 1
ATOM 719 O O . ASP A 1 96 ? 6.879 28.234 1.206 1 97.06 96 ASP A O 1
ATOM 723 N N . ASN A 1 97 ? 4.887 27.969 0.198 1 98.06 97 ASN A N 1
ATOM 724 C CA . ASN A 1 97 ? 4.285 29.031 0.986 1 98.06 97 ASN A CA 1
ATOM 725 C C . ASN A 1 97 ? 2.785 28.828 1.166 1 98.06 97 ASN A C 1
ATOM 727 O O . ASN A 1 97 ? 1.99 29.719 0.865 1 98.06 97 ASN A O 1
ATOM 731 N N . PHE A 1 98 ? 2.395 27.672 1.732 1 98.81 98 PHE A N 1
ATOM 732 C CA . PHE A 1 98 ? 0.994 27.391 2.025 1 98.81 98 PHE A CA 1
ATOM 733 C C . PHE A 1 98 ? 0.642 27.812 3.445 1 98.81 98 PHE A C 1
ATOM 735 O O . PHE 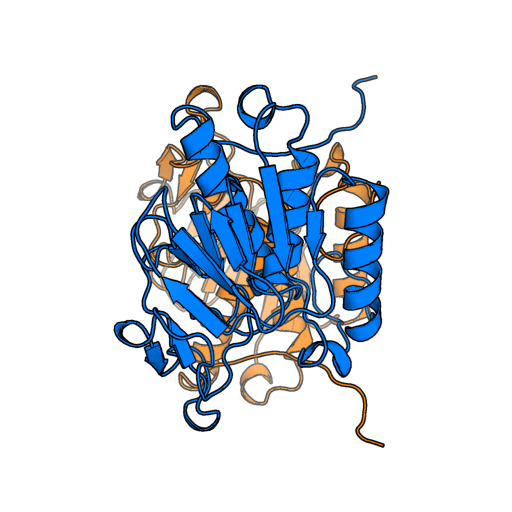A 1 98 ? 1.501 27.828 4.328 1 98.81 98 PHE A O 1
ATOM 742 N N . THR A 1 99 ? -0.567 28.219 3.59 1 98.88 99 THR A N 1
ATOM 743 C CA . THR A 1 99 ? -1.169 28.375 4.91 1 98.88 99 THR A CA 1
ATOM 744 C C . THR A 1 99 ? -2.277 27.344 5.121 1 98.88 99 THR A C 1
ATOM 746 O O . THR A 1 99 ? -3.23 27.281 4.34 1 98.88 99 THR A O 1
ATOM 749 N N . VAL A 1 100 ? -2.127 26.5 6.109 1 98.75 100 VAL A N 1
ATOM 750 C CA . VAL A 1 100 ? -3.166 25.562 6.543 1 98.75 100 VAL A CA 1
ATOM 751 C C . VAL A 1 100 ? -3.902 26.141 7.75 1 98.75 100 VAL A C 1
ATOM 753 O O . VAL A 1 100 ? -3.332 26.25 8.836 1 98.75 100 VAL A O 1
ATOM 756 N N . ARG A 1 101 ? -5.113 26.5 7.559 1 98.69 101 ARG A N 1
ATOM 757 C CA . ARG A 1 101 ? -5.914 27.078 8.633 1 98.69 101 ARG A CA 1
ATOM 758 C C . ARG A 1 101 ? -6.793 26.016 9.289 1 98.69 101 ARG A C 1
ATOM 760 O O . ARG A 1 101 ? -7.48 25.25 8.602 1 98.69 101 ARG A O 1
ATOM 767 N N . THR A 1 102 ? -6.699 25.938 10.641 1 97.56 102 THR A N 1
ATOM 768 C CA . THR A 1 102 ? -7.578 25.062 11.414 1 97.56 102 THR A CA 1
ATOM 769 C C . THR A 1 102 ? -8.578 25.891 12.219 1 97.56 102 THR A C 1
ATOM 771 O O . THR A 1 102 ? -8.617 27.109 12.117 1 97.56 102 THR A O 1
ATOM 774 N N . ASN A 1 103 ? -9.508 25.172 12.914 1 96.69 103 ASN A N 1
ATOM 775 C CA . ASN A 1 103 ? -10.469 25.844 13.781 1 96.69 103 ASN A CA 1
ATOM 776 C C . ASN A 1 103 ? -9.781 26.5 14.977 1 96.69 103 ASN A C 1
ATOM 778 O O . ASN A 1 103 ? -10.398 27.281 15.695 1 96.69 103 ASN A O 1
ATOM 782 N N . LYS A 1 104 ? -8.469 26.312 15.195 1 97.38 104 LYS A N 1
ATOM 783 C CA . LYS A 1 104 ? -7.793 26.844 16.375 1 97.38 104 LYS A CA 1
ATOM 784 C C . LYS A 1 104 ? -6.57 27.672 15.984 1 97.38 104 LYS A C 1
ATOM 786 O O . LYS A 1 104 ? -6.238 28.641 16.656 1 97.38 104 LYS A O 1
ATOM 791 N N . ASN A 1 105 ? -5.898 27.25 14.938 1 97.62 105 ASN A N 1
ATOM 792 C CA . ASN A 1 105 ? -4.605 27.844 14.602 1 97.62 105 ASN A CA 1
ATOM 793 C C . ASN A 1 105 ? -4.41 27.938 13.094 1 97.62 105 ASN A C 1
ATOM 795 O O . ASN A 1 105 ? -5.355 27.75 12.32 1 97.62 105 ASN A O 1
ATOM 799 N N . HIS A 1 106 ? -3.332 28.438 12.688 1 98.19 106 HIS A N 1
ATOM 800 C CA . HIS A 1 106 ? -2.854 28.391 11.312 1 98.19 106 HIS A CA 1
ATOM 801 C C . HIS A 1 106 ? -1.392 27.953 11.25 1 98.19 106 HIS A C 1
ATOM 803 O O . HIS A 1 106 ? -0.605 28.281 12.141 1 98.19 106 HIS A O 1
ATOM 809 N N . TYR A 1 107 ? -1.028 27.203 10.211 1 98.62 107 TYR A N 1
ATOM 810 C CA . TYR A 1 107 ? 0.318 26.672 10.047 1 98.62 107 TYR A CA 1
ATOM 811 C C . TYR A 1 107 ? 0.884 27.016 8.672 1 98.62 107 TYR A C 1
ATOM 813 O O . TYR A 1 107 ? 0.222 26.812 7.652 1 98.62 107 TYR A O 1
ATOM 821 N N . LEU A 1 108 ? 2.088 27.609 8.648 1 98.81 108 LEU A N 1
ATOM 822 C CA . LEU A 1 108 ? 2.82 27.797 7.402 1 98.81 108 LEU A CA 1
ATOM 823 C C . LEU A 1 108 ? 3.6 26.547 7.027 1 98.81 108 LEU A C 1
ATOM 825 O O . LEU A 1 108 ? 4.195 25.891 7.891 1 98.81 108 LEU A O 1
ATOM 829 N N . THR A 1 109 ? 3.516 26.156 5.727 1 98.81 109 THR A N 1
ATOM 830 C CA . THR A 1 109 ? 4.176 24.922 5.324 1 98.81 109 THR A CA 1
ATOM 831 C C . THR A 1 109 ? 4.594 24.984 3.857 1 98.81 109 THR A C 1
ATOM 833 O O . THR A 1 109 ? 3.998 25.719 3.068 1 98.81 109 THR A O 1
ATOM 836 N N . LYS A 1 110 ? 5.641 24.266 3.508 1 98.81 110 LYS A N 1
ATOM 837 C CA . LYS A 1 110 ? 6.129 24.203 2.133 1 98.81 110 LYS A CA 1
ATOM 838 C C . LYS A 1 110 ? 5.324 23.203 1.307 1 98.81 110 LYS A C 1
ATOM 840 O O . LYS A 1 110 ? 5.113 23.406 0.109 1 98.81 110 LYS A O 1
ATOM 845 N N . ASN A 1 111 ? 4.887 22.109 1.886 1 98.81 111 ASN A N 1
ATOM 846 C CA . ASN A 1 111 ? 4.109 21.031 1.268 1 98.81 111 ASN A CA 1
ATOM 847 C C . ASN A 1 111 ? 2.957 20.594 2.164 1 98.81 111 ASN A C 1
ATOM 849 O O . ASN A 1 111 ? 3.021 20.75 3.387 1 98.81 111 ASN A O 1
ATOM 853 N N . VAL A 1 112 ? 1.922 20.094 1.541 1 98.94 112 VAL A N 1
ATOM 854 C CA . VAL A 1 112 ? 0.771 19.562 2.264 1 98.94 112 VAL A CA 1
ATOM 855 C C . VAL A 1 112 ? 0.43 18.172 1.743 1 98.94 112 VAL A C 1
ATOM 857 O O . VAL A 1 112 ? 0.445 17.922 0.533 1 98.94 112 VAL A O 1
ATOM 860 N N . ILE A 1 113 ? 0.235 17.219 2.607 1 98.94 113 ILE A N 1
ATOM 861 C CA . ILE A 1 113 ? -0.335 15.914 2.285 1 98.94 113 ILE A CA 1
ATOM 862 C C . ILE A 1 113 ? -1.757 15.82 2.834 1 98.94 113 ILE A C 1
ATOM 864 O O . ILE A 1 113 ? -1.972 15.953 4.043 1 98.94 113 ILE A O 1
ATOM 868 N N . VAL A 1 114 ? -2.699 15.625 1.973 1 98.69 114 VAL A N 1
ATOM 869 C CA . VAL A 1 114 ? -4.094 15.508 2.381 1 98.69 114 VAL A CA 1
ATOM 870 C C . VAL A 1 114 ? -4.484 14.031 2.463 1 98.69 114 VAL A C 1
ATOM 872 O O . VAL A 1 114 ? -4.57 13.344 1.441 1 98.69 114 VAL A O 1
ATOM 875 N N . GLY A 1 115 ? -4.719 13.547 3.693 1 97.12 115 GLY A N 1
ATOM 876 C CA . GLY A 1 115 ? -5.027 12.148 3.908 1 97.12 115 GLY A CA 1
ATOM 877 C C . GLY A 1 115 ? -6.297 11.93 4.715 1 97.12 115 GLY A C 1
ATOM 878 O O . GLY A 1 115 ? -6.332 11.086 5.613 1 97.12 115 GLY A O 1
ATOM 879 N N . ILE A 1 116 ? -7.328 12.719 4.5 1 95.5 116 ILE A N 1
ATOM 880 C CA . ILE A 1 116 ? -8.617 12.531 5.156 1 95.5 116 ILE A CA 1
ATOM 881 C C . ILE A 1 116 ? -9.484 11.594 4.328 1 95.5 116 ILE A C 1
ATOM 883 O O . ILE A 1 116 ? -9.094 11.164 3.24 1 95.5 116 ILE A O 1
ATOM 887 N N . GLY A 1 117 ? -10.672 11.219 4.855 1 93.31 117 GLY A N 1
ATOM 888 C CA . GLY A 1 117 ? -11.578 10.312 4.176 1 93.31 117 GLY A CA 1
ATOM 889 C C . GLY A 1 117 ? -12.195 10.914 2.93 1 93.31 117 GLY A C 1
ATOM 890 O O . GLY A 1 117 ? -12.156 12.125 2.732 1 93.31 117 GLY A O 1
ATOM 891 N N . ALA A 1 118 ? -12.789 10.078 2.137 1 94.62 118 ALA A N 1
ATOM 892 C CA . ALA A 1 118 ? -13.375 10.461 0.856 1 94.62 118 ALA A CA 1
ATOM 893 C C . ALA A 1 118 ? -14.867 10.758 1.002 1 94.62 118 ALA A C 1
ATOM 895 O O . ALA A 1 118 ? -15.633 10.609 0.047 1 94.62 118 ALA A O 1
ATOM 896 N N . GLY A 1 119 ? -15.195 11.133 2.129 1 92.94 119 GLY A N 1
ATOM 897 C CA . GLY A 1 119 ? -16.609 11.414 2.377 1 92.94 119 GLY A CA 1
ATOM 898 C C . GLY A 1 119 ? -17.109 12.633 1.633 1 92.94 119 GLY A C 1
ATOM 899 O O . GLY A 1 119 ? -16.328 13.523 1.291 1 92.94 119 GLY A O 1
ATOM 900 N N . ASN A 1 120 ? -18.297 12.672 1.413 1 93.12 120 ASN A N 1
ATOM 901 C CA . ASN A 1 120 ? -19 13.805 0.82 1 93.12 120 ASN A CA 1
ATOM 902 C C . ASN A 1 120 ? -19.859 14.531 1.847 1 93.12 120 ASN A C 1
ATOM 904 O O . ASN A 1 120 ? -20.688 13.914 2.516 1 93.12 120 ASN A O 1
ATOM 908 N N . PRO A 1 121 ? -19.75 15.945 2.117 1 93.5 121 PRO A N 1
ATOM 909 C CA . PRO A 1 121 ? -18.969 16.859 1.275 1 93.5 121 PRO A CA 1
ATOM 910 C C . PRO A 1 121 ? -17.484 16.891 1.656 1 93.5 121 PRO A C 1
ATOM 912 O O . PRO A 1 121 ? -17.125 16.484 2.766 1 93.5 121 PRO A O 1
ATOM 915 N N . PHE A 1 122 ? -16.656 17.359 0.675 1 94.88 122 PHE A N 1
ATOM 916 C CA . PHE A 1 122 ? -15.273 17.734 0.98 1 94.88 122 PHE A CA 1
ATOM 917 C C . PHE A 1 122 ? -15.242 18.969 1.86 1 94.88 122 PHE A C 1
ATOM 919 O O . PHE A 1 122 ? -15.906 19.969 1.564 1 94.88 122 PHE A O 1
ATOM 926 N N . THR A 1 123 ? -14.477 18.922 2.922 1 91.56 123 THR A N 1
ATOM 927 C CA . THR A 1 123 ? -14.695 19.906 3.977 1 91.56 123 THR A CA 1
ATOM 928 C C . THR A 1 123 ? -13.531 20.891 4.047 1 91.56 123 THR A C 1
ATOM 930 O O . THR A 1 123 ? -13.516 21.781 4.902 1 91.56 123 THR A O 1
ATOM 933 N N . ILE A 1 124 ? -12.531 20.75 3.266 1 96.75 124 ILE A N 1
ATOM 934 C CA . ILE A 1 124 ? -11.375 21.641 3.303 1 96.75 124 ILE A CA 1
ATOM 935 C C . ILE A 1 124 ? -11.43 22.609 2.125 1 96.75 124 ILE A C 1
ATOM 937 O O . ILE A 1 124 ? -11.32 22.188 0.968 1 96.75 124 ILE A O 1
ATOM 941 N N . ALA A 1 125 ? -11.625 23.906 2.412 1 97.88 125 ALA A N 1
ATOM 942 C CA . ALA A 1 125 ? -11.656 24.938 1.371 1 97.88 125 ALA A CA 1
ATOM 943 C C . ALA A 1 125 ? -10.281 25.109 0.731 1 97.88 125 ALA A C 1
ATOM 945 O O . ALA A 1 125 ? -9.25 24.906 1.389 1 97.88 125 ALA A O 1
ATOM 946 N N . GLY A 1 126 ? -10.18 25.422 -0.528 1 98.12 126 GLY A N 1
ATOM 947 C CA . GLY A 1 126 ? -8.93 25.703 -1.221 1 98.12 126 GLY A CA 1
ATOM 948 C C . GLY A 1 126 ? -8.586 24.672 -2.283 1 98.12 126 GLY A C 1
ATOM 949 O O . GLY A 1 126 ? -7.723 24.906 -3.129 1 98.12 126 GLY A O 1
ATOM 950 N N . LEU A 1 127 ? -9.359 23.5 -2.184 1 98 127 LEU A N 1
ATOM 951 C CA . LEU A 1 127 ? -9.078 22.438 -3.141 1 98 127 LEU A CA 1
ATOM 952 C C . LEU A 1 127 ? -10.344 22.031 -3.879 1 98 127 LEU A C 1
ATOM 954 O O . LEU A 1 127 ? -10.398 20.953 -4.477 1 98 127 LEU A O 1
ATOM 958 N N . ASP A 1 128 ? -11.383 22.891 -3.896 1 97.75 128 ASP A N 1
ATOM 959 C CA . ASP A 1 128 ? -12.711 22.578 -4.422 1 97.75 128 ASP A CA 1
ATOM 960 C C . ASP A 1 128 ? -12.648 22.25 -5.91 1 97.75 128 ASP A C 1
ATOM 962 O O . ASP A 1 128 ? -13.375 21.375 -6.395 1 97.75 128 ASP A O 1
ATOM 966 N N . GLU A 1 129 ? -11.836 22.906 -6.582 1 98.19 129 GLU A N 1
ATOM 967 C CA . GLU A 1 129 ? -11.773 22.766 -8.031 1 98.19 129 GLU A CA 1
ATOM 968 C C . GLU A 1 129 ? -11.25 21.391 -8.422 1 98.19 129 GLU A C 1
ATOM 970 O O . GLU A 1 129 ? -11.383 20.969 -9.578 1 98.19 129 GLU A O 1
ATOM 975 N N . PHE A 1 130 ? -10.656 20.641 -7.473 1 98.75 130 PHE A N 1
ATOM 976 C CA . PHE A 1 130 ? -10.062 19.344 -7.77 1 98.75 130 PHE A CA 1
ATOM 977 C C . PHE A 1 130 ? -10.984 18.219 -7.34 1 98.75 130 PHE A C 1
ATOM 979 O O . PHE A 1 130 ? -10.688 17.047 -7.582 1 98.75 130 PHE A O 1
ATOM 986 N N . VAL A 1 131 ? -12.094 18.562 -6.707 1 98.69 131 VAL A N 1
ATOM 987 C CA . VAL A 1 131 ? -13.008 17.547 -6.168 1 98.69 131 VAL A CA 1
ATOM 988 C C . VAL A 1 131 ? -13.797 16.906 -7.305 1 98.69 131 VAL A C 1
ATOM 990 O O . VAL A 1 131 ? -14.297 17.609 -8.195 1 98.69 131 VAL A O 1
ATOM 993 N N . MET A 1 132 ? -13.883 15.656 -7.355 1 98.38 132 MET A N 1
ATOM 994 C CA . MET A 1 132 ? -14.656 14.898 -8.336 1 98.38 132 MET A CA 1
ATOM 995 C C . MET A 1 132 ? -15.195 13.617 -7.719 1 98.38 132 MET A C 1
ATOM 997 O O . MET A 1 132 ? -14.75 13.195 -6.652 1 98.38 132 MET A O 1
ATOM 1001 N N . PRO A 1 133 ? -16.188 13.031 -8.359 1 97.81 133 PRO A N 1
ATOM 1002 C CA . PRO A 1 133 ? -16.672 11.742 -7.852 1 97.81 133 PRO A CA 1
ATOM 1003 C C . PRO A 1 133 ? -15.578 10.672 -7.824 1 97.81 133 PRO A C 1
ATOM 1005 O O . PRO A 1 133 ? -14.742 10.617 -8.734 1 97.81 133 PRO A O 1
ATOM 1008 N N . HIS A 1 134 ? -15.555 9.898 -6.785 1 97.88 134 HIS A N 1
ATOM 1009 C CA . HIS A 1 134 ? -14.586 8.812 -6.676 1 97.88 134 HIS A CA 1
ATOM 1010 C C . HIS A 1 134 ? -14.75 7.812 -7.812 1 97.88 134 HIS A C 1
ATOM 1012 O O . HIS A 1 134 ? -15.859 7.363 -8.094 1 97.88 134 HIS A O 1
ATOM 1018 N N . GLN A 1 135 ? -13.664 7.434 -8.398 1 95.75 135 GLN A N 1
ATOM 1019 C CA . GLN A 1 135 ? -13.766 6.66 -9.633 1 95.75 135 GLN A CA 1
ATOM 1020 C C . GLN A 1 135 ? -13.688 5.164 -9.352 1 95.75 135 GLN A C 1
ATOM 1022 O O . GLN A 1 135 ? -13.992 4.348 -10.219 1 95.75 135 GLN A O 1
ATOM 1027 N N . LYS A 1 136 ? -13.312 4.758 -8.133 1 95.94 136 LYS A N 1
ATOM 1028 C CA . LYS A 1 136 ? -13.133 3.336 -7.848 1 95.94 136 LYS A CA 1
ATOM 1029 C C . LYS A 1 136 ? -14.055 2.889 -6.711 1 95.94 136 LYS A C 1
ATOM 1031 O O . LYS A 1 136 ? -13.852 1.82 -6.133 1 95.94 136 LYS A O 1
ATOM 1036 N N . ALA A 1 137 ? -14.93 3.746 -6.285 1 93.88 137 ALA A N 1
ATOM 1037 C CA . ALA A 1 137 ? -15.953 3.404 -5.301 1 93.88 137 ALA A CA 1
ATOM 1038 C C . ALA A 1 137 ? -17.312 3.229 -5.965 1 93.88 137 ALA A C 1
ATOM 1040 O O . ALA A 1 137 ? -17.562 3.771 -7.047 1 93.88 137 ALA A O 1
ATOM 1041 N N . ALA A 1 138 ? -18.141 2.428 -5.336 1 92.12 138 ALA A N 1
ATOM 1042 C CA . ALA A 1 138 ? -19.5 2.293 -5.836 1 92.12 138 ALA A CA 1
ATOM 1043 C C . ALA A 1 138 ? -20.188 3.652 -5.93 1 92.12 138 ALA A C 1
ATOM 1045 O O . ALA A 1 138 ? -20.188 4.426 -4.969 1 92.12 138 ALA A O 1
ATOM 1046 N N . PRO A 1 139 ? -20.734 3.938 -7.102 1 91.44 139 PRO A N 1
ATOM 1047 C CA . PRO A 1 139 ? -21.344 5.258 -7.309 1 91.44 139 PRO A CA 1
ATOM 1048 C C . PRO A 1 139 ? -22.375 5.605 -6.246 1 91.44 139 PRO A C 1
ATOM 1050 O O . PRO A 1 139 ? -22.516 6.773 -5.875 1 91.44 139 PRO A O 1
ATOM 1053 N N . GLU A 1 140 ? -23.031 4.582 -5.762 1 92.44 140 GLU A N 1
ATOM 1054 C CA . GLU A 1 140 ? -24.125 4.824 -4.816 1 92.44 140 GLU A CA 1
ATOM 1055 C C . GLU A 1 140 ? -23.594 5.324 -3.477 1 92.44 140 GLU A C 1
ATOM 1057 O O . GLU A 1 140 ? -24.328 5.883 -2.672 1 92.44 140 GLU A O 1
ATOM 1062 N N . LYS A 1 141 ? -22.328 5.164 -3.244 1 92.62 141 LYS A N 1
ATOM 1063 C CA . LYS A 1 141 ? -21.734 5.602 -1.986 1 92.62 141 LYS A CA 1
ATOM 1064 C C . LYS A 1 141 ? -21.438 7.098 -2.01 1 92.62 141 LYS A C 1
ATOM 1066 O O . LYS A 1 141 ? -21.172 7.699 -0.968 1 92.62 141 LYS A O 1
ATOM 1071 N N . ASN A 1 142 ? -21.453 7.742 -3.135 1 95.75 142 ASN A N 1
ATOM 1072 C CA . ASN A 1 142 ? -21.266 9.18 -3.312 1 95.75 142 ASN A CA 1
ATOM 1073 C C . ASN A 1 142 ? -19.969 9.648 -2.672 1 95.75 142 ASN A C 1
ATOM 1075 O O . ASN A 1 142 ? -19.953 10.648 -1.945 1 95.75 142 ASN A O 1
ATOM 1079 N N . ARG A 1 143 ? -18.922 8.836 -2.859 1 97 143 ARG A N 1
ATOM 1080 C CA . ARG A 1 143 ? -17.609 9.203 -2.355 1 97 143 ARG A CA 1
ATOM 1081 C C . ARG A 1 143 ? -16.906 10.172 -3.301 1 97 143 ARG A C 1
ATOM 1083 O O . ARG A 1 143 ? -17.266 10.273 -4.477 1 97 143 ARG A O 1
ATOM 1090 N N . LEU A 1 144 ? -15.961 10.898 -2.723 1 98.12 144 LEU A N 1
ATOM 1091 C CA . LEU A 1 144 ? -15.227 11.898 -3.498 1 98.12 144 LEU A CA 1
ATOM 1092 C C . LEU A 1 144 ? -13.75 11.523 -3.613 1 98.12 144 LEU A C 1
ATOM 1094 O O . LEU A 1 144 ? -13.258 10.68 -2.861 1 98.12 144 LEU A O 1
ATOM 1098 N N . GLN A 1 145 ? -13.062 12.008 -4.555 1 98.69 145 GLN A N 1
ATOM 1099 C CA . GLN A 1 145 ? -11.609 12.039 -4.633 1 98.69 145 GLN A CA 1
ATOM 1100 C C . GLN A 1 145 ? -11.109 13.406 -5.098 1 98.69 145 GLN A C 1
ATOM 1102 O O . GLN A 1 145 ? -11.898 14.234 -5.566 1 98.69 145 GLN A O 1
ATOM 1107 N N . LEU A 1 146 ? -9.891 13.734 -4.797 1 98.81 146 LEU A N 1
ATOM 1108 C CA . LEU A 1 146 ? -9.234 14.867 -5.43 1 98.81 146 LEU A CA 1
ATOM 1109 C C . LEU A 1 146 ? -8.539 14.453 -6.723 1 98.81 146 LEU A C 1
ATOM 1111 O O . LEU A 1 146 ? -7.824 13.445 -6.75 1 98.81 146 LEU A O 1
ATOM 1115 N N . LYS A 1 147 ? -8.859 15.172 -7.812 1 98.75 147 LYS A N 1
ATOM 1116 C CA . LYS A 1 147 ? -8.102 14.945 -9.039 1 98.75 147 LYS A CA 1
ATOM 1117 C C . LYS A 1 147 ? -6.602 15.039 -8.789 1 98.75 147 LYS A C 1
ATOM 1119 O O . LYS A 1 147 ? -6.133 15.969 -8.133 1 98.75 147 LYS A O 1
ATOM 1124 N N . ASN A 1 148 ? -5.855 14.047 -9.266 1 98.62 148 ASN A N 1
ATOM 1125 C CA . ASN A 1 148 ? -4.414 14.016 -9.031 1 98.62 148 ASN A CA 1
ATOM 1126 C C . ASN A 1 148 ? -3.695 13.156 -10.07 1 98.62 148 ASN A C 1
ATOM 1128 O O . ASN A 1 148 ? -4.324 12.352 -10.758 1 98.62 148 ASN A O 1
ATOM 1132 N N . GLU A 1 149 ? -2.5 13.398 -10.25 1 97.19 149 GLU A N 1
ATOM 1133 C CA . GLU A 1 149 ? -1.571 12.547 -10.992 1 97.19 149 GLU A CA 1
ATOM 1134 C C . GLU A 1 149 ? -0.446 12.047 -10.102 1 97.19 149 GLU A C 1
ATOM 1136 O O . GLU A 1 149 ? 0.363 12.828 -9.602 1 97.19 149 GLU A O 1
ATOM 1141 N N . ASP A 1 150 ? -0.419 10.742 -9.906 1 95.44 150 ASP A N 1
ATOM 1142 C CA . ASP A 1 150 ? 0.588 10.141 -9.039 1 95.44 150 ASP A CA 1
ATOM 1143 C C . ASP A 1 150 ? 0.624 10.82 -7.676 1 95.44 150 ASP A C 1
ATOM 1145 O O . ASP A 1 150 ? 1.688 11.242 -7.215 1 95.44 150 ASP A O 1
ATOM 1149 N N . TYR A 1 151 ? -0.561 11.086 -7.105 1 98.5 151 TYR A N 1
ATOM 1150 C CA . TYR A 1 151 ? -0.814 11.609 -5.766 1 98.5 151 TYR A CA 1
ATOM 1151 C C . TYR A 1 151 ? -0.623 13.117 -5.723 1 98.5 151 TYR A C 1
ATOM 1153 O O . TYR A 1 151 ? -0.851 13.75 -4.688 1 98.5 151 TYR A O 1
ATOM 1161 N N . VAL A 1 152 ? -0.172 13.734 -6.816 1 98.81 152 VAL A N 1
ATOM 1162 C CA . VAL A 1 152 ? 0.036 15.18 -6.836 1 98.81 152 VAL A CA 1
ATOM 1163 C C . VAL A 1 152 ? -1.229 15.875 -7.328 1 98.81 152 VAL A C 1
ATOM 1165 O O . VAL A 1 152 ? -1.646 15.68 -8.477 1 98.81 152 VAL A O 1
ATOM 1168 N N . VAL A 1 153 ? -1.853 16.672 -6.492 1 98.81 153 VAL A N 1
ATOM 1169 C CA . VAL A 1 153 ? -3.039 17.438 -6.848 1 98.81 153 VAL A CA 1
ATOM 1170 C C . VAL A 1 153 ? -2.631 18.688 -7.609 1 98.81 153 VAL A C 1
ATOM 1172 O O . VAL A 1 153 ? -3.156 18.969 -8.695 1 98.81 153 VAL A O 1
ATOM 1175 N N . LYS A 1 154 ? -1.701 19.406 -7.148 1 98.31 154 LYS A N 1
ATOM 1176 C CA . LYS A 1 154 ? -0.968 20.547 -7.695 1 98.31 154 LYS A CA 1
ATOM 1177 C C . LYS A 1 154 ? 0.39 20.703 -7.02 1 98.31 154 LYS A C 1
ATOM 1179 O O . LYS A 1 154 ? 0.675 20.031 -6.023 1 98.31 154 LYS A O 1
ATOM 1184 N N . PRO A 1 155 ? 1.258 21.547 -7.57 1 98.06 155 PRO A N 1
ATOM 1185 C CA . PRO A 1 155 ? 2.594 21.641 -6.977 1 98.06 155 PRO A CA 1
ATOM 1186 C C . PRO A 1 155 ? 2.553 21.922 -5.477 1 98.06 155 PRO A C 1
ATOM 1188 O O . PRO A 1 155 ? 2.027 22.953 -5.047 1 98.06 155 PRO A O 1
ATOM 1191 N N . GLY A 1 156 ? 3.08 20.953 -4.703 1 98.44 156 GLY A N 1
ATOM 1192 C CA . GLY A 1 156 ? 3.203 21.109 -3.264 1 98.44 156 GLY A CA 1
ATOM 1193 C C . GLY A 1 156 ? 2.029 20.531 -2.494 1 98.44 156 GLY A C 1
ATOM 1194 O O . GLY A 1 156 ? 2.049 20.5 -1.264 1 98.44 156 GLY A O 1
ATOM 1195 N N . ILE A 1 157 ? 0.936 20.078 -3.191 1 98.94 157 ILE A N 1
ATOM 1196 C CA . ILE A 1 157 ? -0.214 19.453 -2.547 1 98.94 157 ILE A CA 1
ATOM 1197 C C . ILE A 1 157 ? -0.351 18 -3.021 1 98.94 157 ILE A C 1
ATOM 1199 O O . ILE A 1 157 ? -0.555 17.75 -4.211 1 98.94 157 ILE A O 1
ATOM 1203 N N . TYR A 1 158 ? -0.226 17.125 -2.068 1 98.94 158 TYR A N 1
ATOM 1204 C CA . TYR A 1 158 ? -0.367 15.695 -2.312 1 98.94 158 TYR A CA 1
ATOM 1205 C C . TYR A 1 158 ? -1.633 15.156 -1.661 1 98.94 158 TYR A C 1
ATOM 1207 O O . TYR A 1 158 ? -2.133 15.727 -0.689 1 98.94 158 TYR A O 1
ATOM 1215 N N . VAL A 1 159 ? -2.148 14.102 -2.221 1 98.94 159 VAL A N 1
ATOM 1216 C CA . VAL A 1 159 ? -3.322 13.438 -1.661 1 98.94 159 VAL A CA 1
ATOM 1217 C C . VAL A 1 159 ? -3.064 11.938 -1.548 1 98.94 159 VAL A C 1
ATOM 1219 O O . VAL A 1 159 ? -2.426 11.344 -2.42 1 98.94 159 VAL A O 1
ATOM 1222 N N . VAL A 1 160 ? -3.521 11.305 -0.457 1 98.75 160 VAL A N 1
ATOM 1223 C CA . VAL A 1 160 ? -3.277 9.898 -0.187 1 98.75 160 VAL A CA 1
ATOM 1224 C C . VAL A 1 160 ? -4.562 9.234 0.304 1 98.75 160 VAL A C 1
ATOM 1226 O O . VAL A 1 160 ? -5.535 9.922 0.632 1 98.75 160 VAL A O 1
ATOM 1229 N N . GLY A 1 161 ? -4.555 7.891 0.33 1 97.88 161 GLY A N 1
ATOM 1230 C CA . GLY A 1 161 ? -5.711 7.137 0.791 1 97.88 161 GLY A CA 1
ATOM 1231 C C . GLY A 1 161 ? -6.852 7.129 -0.206 1 97.88 161 GLY A C 1
ATOM 1232 O O . GLY A 1 161 ? -6.629 7.238 -1.414 1 97.88 161 GLY A O 1
ATOM 1233 N N . THR A 1 162 ? -8.086 6.996 0.334 1 97.19 162 THR A N 1
ATOM 1234 C CA . THR A 1 162 ? -9.266 6.898 -0.518 1 97.19 162 THR A CA 1
ATOM 1235 C C . THR A 1 162 ? -9.508 8.211 -1.258 1 97.19 162 THR A C 1
ATOM 1237 O O . THR A 1 162 ? -10 8.211 -2.387 1 97.19 162 THR A O 1
ATOM 1240 N N . LEU A 1 163 ? -9.086 9.297 -0.662 1 98 163 LEU A N 1
ATOM 1241 C CA . LEU A 1 163 ? -9.281 10.602 -1.278 1 98 163 LEU A CA 1
ATOM 1242 C C . LEU A 1 163 ? -8.391 10.766 -2.506 1 98 163 LEU A C 1
ATOM 1244 O O . LEU A 1 163 ? -8.617 11.656 -3.33 1 98 163 LEU A O 1
ATOM 1248 N N . ALA A 1 164 ? -7.406 9.953 -2.609 1 98.62 164 ALA A N 1
ATOM 1249 C CA . ALA A 1 164 ? -6.535 9.969 -3.783 1 98.62 164 ALA A CA 1
ATOM 1250 C C . ALA A 1 164 ? -7.141 9.156 -4.926 1 98.62 164 ALA A C 1
ATOM 1252 O O . ALA A 1 164 ? -6.57 9.102 -6.02 1 98.62 164 ALA A O 1
ATOM 1253 N N . GLY A 1 165 ? -8.266 8.531 -4.656 1 97.88 165 GLY A N 1
ATOM 1254 C CA . GLY A 1 165 ? -8.922 7.723 -5.676 1 97.88 165 GLY A CA 1
ATOM 1255 C C . GLY A 1 165 ? -8.625 6.238 -5.543 1 97.88 165 GLY A C 1
ATOM 1256 O O . GLY A 1 165 ? -8.906 5.461 -6.457 1 97.88 165 GLY A O 1
ATOM 1257 N N . LEU A 1 166 ? -8.023 5.859 -4.453 1 97.56 166 LEU A N 1
ATOM 1258 C CA . LEU A 1 166 ? -7.664 4.465 -4.234 1 97.56 166 LEU A CA 1
ATOM 1259 C C . LEU A 1 166 ? -8.805 3.709 -3.555 1 97.56 166 LEU A C 1
ATOM 1261 O O . LEU A 1 166 ? -9.633 4.312 -2.867 1 97.56 166 LEU A O 1
ATOM 1265 N N . ARG A 1 167 ? -8.844 2.404 -3.803 1 96.69 167 ARG A N 1
ATOM 1266 C CA . ARG A 1 167 ? -9.844 1.582 -3.135 1 96.69 167 ARG A CA 1
ATOM 1267 C C . ARG A 1 167 ? -9.602 1.532 -1.632 1 96.69 167 ARG A C 1
ATOM 1269 O O . ARG A 1 167 ? -8.453 1.577 -1.184 1 96.69 167 ARG A O 1
ATOM 1276 N N . SER A 1 168 ? -10.742 1.411 -0.954 1 94.88 168 SER A N 1
ATOM 1277 C CA . SER A 1 168 ? -10.711 1.445 0.505 1 94.88 168 SER A CA 1
ATOM 1278 C C . SER A 1 168 ? -10.203 0.126 1.078 1 94.88 168 SER A C 1
ATOM 1280 O O . SER A 1 168 ? -10.992 -0.78 1.353 1 94.88 168 SER A O 1
ATOM 1282 N N . GLN A 1 169 ? -9.016 -0.091 1.183 1 96.5 169 GLN A N 1
ATOM 1283 C CA . GLN A 1 169 ? -8.305 -1.184 1.84 1 96.5 169 GLN A CA 1
ATOM 1284 C C . GLN A 1 169 ? -7.148 -0.658 2.682 1 96.5 169 GLN A C 1
ATOM 1286 O O . GLN A 1 169 ? -6.398 0.217 2.24 1 96.5 169 GLN A O 1
ATOM 1291 N N . LEU A 1 170 ? -7 -1.183 3.854 1 97.56 170 LEU A N 1
ATOM 1292 C CA . LEU A 1 170 ? -6.039 -0.66 4.82 1 97.56 170 LEU A CA 1
ATOM 1293 C C . LEU A 1 170 ? -4.648 -0.567 4.203 1 97.56 170 LEU A C 1
ATOM 1295 O O . LEU A 1 170 ? -4.016 0.493 4.238 1 97.56 170 LEU A O 1
ATOM 1299 N N . VAL A 1 171 ? -4.16 -1.619 3.572 1 98.44 171 VAL A N 1
ATOM 1300 C CA . VAL A 1 171 ? -2.773 -1.66 3.123 1 98.44 171 VAL A CA 1
ATOM 1301 C C . VAL A 1 171 ? -2.611 -0.805 1.869 1 98.44 171 VAL A C 1
ATOM 1303 O O . VAL A 1 171 ? -1.517 -0.314 1.582 1 98.44 171 VAL A O 1
ATOM 1306 N N . ILE A 1 172 ? -3.656 -0.648 1.087 1 98.69 172 ILE A N 1
ATOM 1307 C CA . ILE A 1 172 ? -3.602 0.261 -0.053 1 98.69 172 ILE A CA 1
ATOM 1308 C C . ILE A 1 172 ? -3.424 1.695 0.439 1 98.69 172 ILE A C 1
ATOM 1310 O O . ILE A 1 172 ? -2.553 2.422 -0.044 1 98.69 172 ILE A O 1
ATOM 1314 N N . ALA A 1 173 ? -4.242 2.055 1.424 1 98.31 173 ALA A N 1
ATOM 1315 C CA . ALA A 1 173 ? -4.148 3.391 2.012 1 98.31 173 ALA A CA 1
ATOM 1316 C C . ALA A 1 173 ? -2.773 3.621 2.629 1 98.31 173 ALA A C 1
ATOM 1318 O O . ALA A 1 173 ? -2.15 4.66 2.4 1 98.31 173 ALA A O 1
ATOM 1319 N N . ALA A 1 174 ? -2.283 2.67 3.389 1 98.69 174 ALA A N 1
ATOM 1320 C CA . ALA A 1 174 ? -0.973 2.781 4.023 1 98.69 174 ALA A CA 1
ATOM 1321 C C . ALA A 1 174 ? 0.13 2.943 2.982 1 98.69 174 ALA A C 1
ATOM 1323 O O . ALA A 1 174 ? 1.039 3.76 3.152 1 98.69 174 ALA A O 1
ATOM 1324 N N . GLY A 1 175 ? 0.014 2.166 1.934 1 98.81 175 GLY A N 1
ATOM 1325 C CA . GLY A 1 175 ? 0.996 2.242 0.864 1 98.81 175 GLY A CA 1
ATOM 1326 C C . GLY A 1 175 ? 1.056 3.607 0.205 1 98.81 175 GLY A C 1
ATOM 1327 O O . GLY A 1 175 ? 2.135 4.082 -0.158 1 98.81 175 GLY A O 1
ATOM 1328 N N . SER A 1 176 ? -0.096 4.203 0.029 1 98.81 176 SER A N 1
ATOM 1329 C CA . SER A 1 176 ? -0.143 5.52 -0.602 1 98.81 176 SER A CA 1
ATOM 1330 C C . SER A 1 176 ? 0.578 6.562 0.244 1 98.81 176 SER A C 1
ATOM 1332 O O . SER A 1 176 ? 1.299 7.41 -0.287 1 98.81 176 SER A O 1
ATOM 1334 N N . GLY A 1 177 ? 0.366 6.523 1.559 1 98.81 177 GLY A N 1
ATOM 1335 C CA . GLY A 1 177 ? 1.074 7.426 2.449 1 98.81 177 GLY A CA 1
ATOM 1336 C C . GLY A 1 177 ? 2.582 7.281 2.373 1 98.81 177 GLY A C 1
ATOM 1337 O O . GLY A 1 177 ? 3.305 8.281 2.291 1 98.81 177 GLY A O 1
ATOM 1338 N N . ALA A 1 178 ? 3.02 6.055 2.402 1 98.81 178 ALA A N 1
ATOM 1339 C CA . ALA A 1 178 ? 4.449 5.762 2.318 1 98.81 178 ALA A CA 1
ATOM 1340 C C . ALA A 1 178 ? 5.02 6.195 0.974 1 98.81 178 ALA A C 1
ATOM 1342 O O . ALA A 1 178 ? 6.137 6.715 0.906 1 98.81 178 ALA A O 1
ATOM 1343 N N . ALA A 1 179 ? 4.262 5.98 -0.09 1 98.69 179 ALA A N 1
ATOM 1344 C CA . ALA A 1 179 ? 4.707 6.367 -1.426 1 98.69 179 ALA A CA 1
ATOM 1345 C C . ALA A 1 179 ? 4.945 7.875 -1.508 1 98.69 179 ALA A C 1
ATOM 1347 O O . ALA A 1 179 ? 5.992 8.32 -1.981 1 98.69 179 ALA A O 1
ATOM 1348 N N . VAL A 1 180 ? 4.027 8.648 -1.022 1 98.81 180 VAL A N 1
ATOM 1349 C CA . VAL A 1 180 ? 4.133 10.102 -1.095 1 98.81 180 VAL A CA 1
ATOM 1350 C C . VAL A 1 180 ? 5.297 10.586 -0.229 1 98.81 180 VAL A C 1
ATOM 1352 O O . VAL A 1 180 ? 6.059 11.461 -0.634 1 98.81 180 VAL A O 1
ATOM 1355 N N . ALA A 1 181 ? 5.438 9.984 0.988 1 98.88 181 ALA A N 1
ATOM 1356 C CA . ALA A 1 181 ? 6.551 10.359 1.853 1 98.88 181 ALA A CA 1
ATOM 1357 C C . ALA A 1 181 ? 7.891 10.125 1.154 1 98.88 181 ALA A C 1
ATOM 1359 O O . ALA A 1 181 ? 8.758 11 1.162 1 98.88 181 ALA A O 1
ATOM 1360 N N . THR A 1 182 ? 8.055 8.984 0.523 1 98.44 182 THR A N 1
ATOM 1361 C CA . THR A 1 182 ? 9.32 8.68 -0.14 1 98.44 182 THR A CA 1
ATOM 1362 C C . THR A 1 182 ? 9.516 9.555 -1.373 1 98.44 182 THR A C 1
ATOM 1364 O O . THR A 1 182 ? 10.641 9.914 -1.716 1 98.44 182 THR A O 1
ATOM 1367 N N . ASP A 1 183 ? 8.383 9.898 -2.066 1 98.25 183 ASP A N 1
ATOM 1368 C CA . ASP A 1 183 ? 8.477 10.828 -3.188 1 98.25 183 ASP A CA 1
ATOM 1369 C C . ASP A 1 183 ? 9.008 12.188 -2.736 1 98.25 183 ASP A C 1
ATOM 1371 O O . ASP A 1 183 ? 9.922 12.742 -3.357 1 98.25 183 ASP A O 1
ATOM 1375 N N . ILE A 1 184 ? 8.469 12.711 -1.663 1 98.56 184 ILE A N 1
ATOM 1376 C CA . ILE A 1 184 ? 8.875 14.016 -1.148 1 98.56 184 ILE A CA 1
ATOM 1377 C C . ILE A 1 184 ? 10.328 13.953 -0.691 1 98.56 184 ILE A C 1
ATOM 1379 O O . ILE A 1 184 ? 11.117 14.852 -0.998 1 98.56 184 ILE A O 1
ATOM 1383 N N . MET A 1 185 ? 10.727 12.906 -0.006 1 98.62 185 MET A N 1
ATOM 1384 C CA . MET A 1 185 ? 12.102 12.766 0.472 1 98.62 185 MET A CA 1
ATOM 1385 C C . MET A 1 185 ? 13.07 12.625 -0.696 1 98.62 185 MET A C 1
ATOM 1387 O O . MET A 1 185 ? 14.203 13.102 -0.624 1 98.62 185 MET A O 1
ATOM 1391 N N . THR A 1 186 ? 12.633 11.984 -1.755 1 98.06 186 THR A N 1
ATOM 1392 C CA . THR A 1 186 ? 13.461 11.883 -2.953 1 98.06 186 THR A CA 1
ATOM 1393 C C . THR A 1 186 ? 13.773 13.266 -3.512 1 98.06 186 THR A C 1
ATOM 1395 O O . THR A 1 186 ? 14.914 13.547 -3.898 1 98.06 186 THR A O 1
ATOM 1398 N N . LEU A 1 187 ? 12.719 14.125 -3.516 1 97.44 187 LEU A N 1
ATOM 1399 C CA . LEU A 1 187 ? 12.938 15.508 -3.934 1 97.44 187 LEU A CA 1
ATOM 1400 C C . LEU A 1 187 ? 13.938 16.203 -3.018 1 97.44 187 LEU A C 1
ATOM 1402 O O . LEU A 1 187 ? 14.812 16.938 -3.486 1 97.44 187 LEU A O 1
ATOM 1406 N N . TRP A 1 188 ? 13.867 15.945 -1.73 1 98 188 TRP A N 1
ATOM 1407 C CA . TRP A 1 188 ? 14.758 16.547 -0.752 1 98 188 TRP A CA 1
ATOM 1408 C C . TRP A 1 188 ? 16.172 15.992 -0.887 1 98 188 TRP A C 1
ATOM 1410 O O . TRP A 1 188 ? 17.141 16.625 -0.443 1 98 188 TRP A O 1
ATOM 1420 N N . ASN A 1 189 ? 16.312 14.844 -1.459 1 97.88 189 ASN A N 1
ATOM 1421 C CA . ASN A 1 189 ? 17.578 14.156 -1.631 1 97.88 189 ASN A CA 1
ATOM 1422 C C . ASN A 1 189 ? 18.141 14.367 -3.031 1 97.88 189 ASN A C 1
ATOM 1424 O O . ASN A 1 189 ? 18.734 13.445 -3.613 1 97.88 189 ASN A O 1
ATOM 1428 N N . ASP A 1 190 ? 17.922 15.445 -3.629 1 97.19 190 ASP A N 1
ATOM 1429 C CA . ASP A 1 190 ? 18.438 15.836 -4.934 1 97.19 190 ASP A CA 1
ATOM 1430 C C . ASP A 1 190 ? 18.016 14.852 -6.016 1 97.19 190 ASP A C 1
ATOM 1432 O O . ASP A 1 190 ? 18.812 14.445 -6.855 1 97.19 190 ASP A O 1
ATOM 1436 N N . ASN A 1 191 ? 16.828 14.344 -5.883 1 96.31 191 ASN A N 1
ATOM 1437 C CA . ASN A 1 191 ? 16.172 13.461 -6.844 1 96.31 191 ASN A CA 1
ATOM 1438 C C . ASN A 1 191 ? 16.797 12.078 -6.855 1 96.31 191 ASN A C 1
ATOM 1440 O O . ASN A 1 191 ? 16.594 11.297 -7.789 1 96.31 191 ASN A O 1
ATOM 1444 N N . LYS A 1 192 ? 17.641 11.828 -5.852 1 96.12 192 LYS A N 1
ATOM 1445 C CA . LYS A 1 192 ? 18.078 10.453 -5.625 1 96.12 192 LYS A CA 1
ATOM 1446 C C . LYS A 1 192 ? 17.031 9.648 -4.867 1 96.12 192 LYS A C 1
ATOM 1448 O O . LYS A 1 192 ? 16.594 10.047 -3.789 1 96.12 192 LYS A O 1
ATOM 1453 N N . PRO A 1 193 ? 16.656 8.539 -5.434 1 96.69 193 PRO A N 1
ATOM 1454 C CA . PRO A 1 193 ? 15.562 7.766 -4.824 1 96.69 193 PRO A CA 1
ATOM 1455 C C . PRO A 1 193 ? 15.836 7.414 -3.363 1 96.69 193 PRO A C 1
ATOM 1457 O O . PRO A 1 193 ? 16.953 7.047 -3.01 1 96.69 193 PRO A O 1
ATOM 1460 N N . VAL A 1 194 ? 14.766 7.562 -2.529 1 96.75 194 VAL A N 1
ATOM 1461 C CA . VAL A 1 194 ? 14.914 7.367 -1.09 1 96.75 194 VAL A CA 1
ATOM 1462 C C . VAL A 1 194 ? 14.125 6.133 -0.651 1 96.75 194 VAL A C 1
ATOM 1464 O O . VAL A 1 194 ? 13.008 5.906 -1.11 1 96.75 194 VAL A O 1
ATOM 1467 N N . GLN A 1 195 ? 14.719 5.273 0.098 1 94 195 GLN A N 1
ATOM 1468 C CA . GLN A 1 195 ? 14.109 4.203 0.882 1 94 195 GLN A CA 1
ATOM 1469 C C . GLN A 1 195 ? 14.523 4.289 2.348 1 94 195 GLN A C 1
ATOM 1471 O O . GLN A 1 195 ? 15.602 4.801 2.664 1 94 195 GLN A O 1
ATOM 1476 N N . VAL A 1 196 ? 13.594 3.877 3.201 1 95.88 196 VAL A N 1
ATOM 1477 C CA . VAL A 1 196 ? 13.883 3.945 4.629 1 95.88 196 VAL A CA 1
ATOM 1478 C C . VAL A 1 196 ? 13.773 2.553 5.246 1 95.88 196 VAL A C 1
ATOM 1480 O O . VAL A 1 196 ? 12.688 2.131 5.652 1 95.88 196 VAL A O 1
ATOM 1483 N N . HIS A 1 197 ? 14.922 1.855 5.352 1 92.56 197 HIS A N 1
ATOM 1484 C CA . HIS A 1 197 ? 14.969 0.465 5.789 1 92.56 197 HIS A CA 1
ATOM 1485 C C . HIS A 1 197 ? 15.789 0.322 7.07 1 92.56 197 HIS A C 1
ATOM 1487 O O . HIS A 1 197 ? 16.766 1.045 7.273 1 92.56 197 HIS A O 1
ATOM 1493 N N . ASP A 1 198 ? 15.32 -0.49 7.887 1 91.38 198 ASP A N 1
ATOM 1494 C CA . ASP A 1 198 ? 16.125 -0.983 9.008 1 91.38 198 ASP A CA 1
ATOM 1495 C C . ASP A 1 198 ? 16.5 -2.449 8.805 1 91.38 198 ASP A C 1
ATOM 1497 O O . ASP A 1 198 ? 15.742 -3.215 8.203 1 91.38 198 ASP A O 1
ATOM 1501 N N . ALA A 1 199 ? 17.688 -2.787 9.18 1 86.62 199 ALA A N 1
ATOM 1502 C CA . ALA A 1 199 ? 18.172 -4.156 9.016 1 86.62 199 ALA A CA 1
ATOM 1503 C C . ALA A 1 199 ? 18.906 -4.625 10.273 1 86.62 199 ALA A C 1
ATOM 1505 O O . ALA A 1 199 ? 19.391 -3.807 11.055 1 86.62 199 ALA A O 1
ATOM 1506 N N . LEU A 1 200 ? 18.812 -5.953 10.43 1 85.25 200 LEU A N 1
ATOM 1507 C CA . LEU A 1 200 ? 19.609 -6.547 11.508 1 85.25 200 LEU A CA 1
ATOM 1508 C C . LEU A 1 200 ? 21.094 -6.277 11.305 1 85.25 200 LEU A C 1
ATOM 1510 O O . LEU A 1 200 ? 21.562 -6.227 10.164 1 85.25 200 LEU A O 1
ATOM 1514 N N . PRO A 1 201 ? 21.703 -5.992 12.453 1 75.38 201 PRO A N 1
ATOM 1515 C CA . PRO A 1 201 ? 23.156 -5.824 12.32 1 75.38 201 PRO A CA 1
ATOM 1516 C C . PRO A 1 201 ? 23.828 -7.043 11.703 1 75.38 201 PRO A C 1
ATOM 1518 O O . PRO A 1 201 ? 23.406 -8.18 11.938 1 75.38 201 PRO A O 1
ATOM 1521 N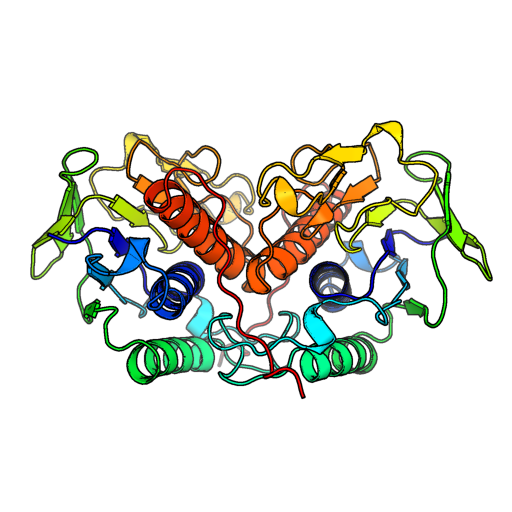 N . LYS A 1 202 ? 24.609 -6.871 10.664 1 66.69 202 LYS A N 1
ATOM 1522 C CA . LYS A 1 202 ? 25.391 -7.957 10.086 1 66.69 202 LYS A CA 1
ATOM 1523 C C . LYS A 1 202 ? 26.297 -8.609 11.133 1 66.69 202 LYS A C 1
ATOM 1525 O O . LYS A 1 202 ? 26.906 -7.914 11.945 1 66.69 202 LYS A O 1
ATOM 1530 N N . GLU A 1 203 ? 26.016 -9.984 11.461 1 51.94 203 GLU A N 1
ATOM 1531 C CA . GLU A 1 203 ? 26.984 -10.656 12.32 1 51.94 203 GLU A CA 1
ATOM 1532 C C . GLU A 1 203 ? 28.375 -10.648 11.695 1 51.94 203 GLU A C 1
ATOM 1534 O O . GLU A 1 203 ? 28.516 -10.648 10.469 1 51.94 203 GLU A O 1
ATOM 1539 N N . MET B 1 1 ? -7.828 -25.672 -14.094 1 97.12 1 MET B N 1
ATOM 1540 C CA . MET B 1 1 ? -7.355 -24.359 -14.516 1 97.12 1 MET B CA 1
ATOM 1541 C C . MET B 1 1 ? -7.641 -23.297 -13.453 1 97.12 1 MET B C 1
ATOM 1543 O O . MET B 1 1 ? -8.742 -23.266 -12.891 1 97.12 1 MET B O 1
ATOM 1547 N N . PHE B 1 2 ? -6.59 -22.609 -13.062 1 98.75 2 PHE B N 1
ATOM 1548 C CA . PHE B 1 2 ? -6.734 -21.547 -12.078 1 98.75 2 PHE B CA 1
ATOM 1549 C C . PHE B 1 2 ? -7.352 -20.297 -12.711 1 98.75 2 PHE B C 1
ATOM 1551 O O . PHE B 1 2 ? -7.18 -20.047 -13.906 1 98.75 2 PHE B O 1
ATOM 1558 N N . ASP B 1 3 ? -8.117 -19.594 -11.891 1 98.81 3 ASP B N 1
ATOM 1559 C CA . ASP B 1 3 ? -8.516 -18.25 -12.32 1 98.81 3 ASP B CA 1
ATOM 1560 C C . ASP B 1 3 ? -7.371 -17.266 -12.18 1 98.81 3 ASP B C 1
ATOM 1562 O O . ASP B 1 3 ? -7.242 -16.328 -12.969 1 98.81 3 ASP B O 1
ATOM 1566 N N . VAL B 1 4 ? -6.547 -17.438 -11.18 1 98.88 4 VAL B N 1
ATOM 1567 C CA . VAL B 1 4 ? -5.352 -16.625 -10.977 1 98.88 4 VAL B CA 1
ATOM 1568 C C . VAL B 1 4 ? -4.238 -17.484 -10.383 1 98.88 4 VAL B C 1
ATOM 1570 O O . VAL B 1 4 ? -4.473 -18.266 -9.453 1 98.88 4 VAL B O 1
ATOM 1573 N N . VAL B 1 5 ? -3.051 -17.375 -10.898 1 98.88 5 VAL B N 1
ATOM 1574 C CA . VAL B 1 5 ? -1.833 -17.844 -10.258 1 98.88 5 VAL B CA 1
ATOM 1575 C C . VAL B 1 5 ? -0.963 -16.656 -9.852 1 98.88 5 VAL B C 1
ATOM 1577 O O . VAL B 1 5 ? -0.648 -15.805 -10.68 1 98.88 5 VAL B O 1
ATOM 1580 N N . ILE B 1 6 ? -0.677 -16.562 -8.594 1 98.81 6 ILE B N 1
ATOM 1581 C CA . ILE B 1 6 ? 0.218 -15.547 -8.039 1 98.81 6 ILE B CA 1
ATOM 1582 C C . ILE B 1 6 ? 1.634 -16.109 -7.941 1 98.81 6 ILE B C 1
ATOM 1584 O O . ILE B 1 6 ? 1.844 -17.188 -7.375 1 98.81 6 ILE B O 1
ATOM 1588 N N . ILE B 1 7 ? 2.572 -15.398 -8.539 1 98.19 7 ILE B N 1
ATOM 1589 C CA . ILE B 1 7 ? 3.967 -15.828 -8.523 1 98.19 7 ILE B CA 1
ATOM 1590 C C . ILE B 1 7 ? 4.758 -14.984 -7.527 1 98.19 7 ILE B C 1
ATOM 1592 O O . ILE B 1 7 ? 4.988 -13.797 -7.754 1 98.19 7 ILE B O 1
ATOM 1596 N N . GLY B 1 8 ? 5.254 -15.656 -6.438 1 96.06 8 GLY B N 1
ATOM 1597 C CA . GLY B 1 8 ? 5.98 -14.969 -5.387 1 96.06 8 GLY B CA 1
ATOM 1598 C C . GLY B 1 8 ? 5.219 -14.906 -4.074 1 96.06 8 GLY B C 1
ATOM 1599 O O . GLY B 1 8 ? 4.18 -14.25 -3.984 1 96.06 8 GLY B O 1
ATOM 1600 N N . GLY B 1 9 ? 5.77 -15.492 -3.094 1 95 9 GLY B N 1
ATOM 1601 C CA . GLY B 1 9 ? 5.156 -15.547 -1.777 1 95 9 GLY B CA 1
ATOM 1602 C C . GLY B 1 9 ? 5.652 -14.461 -0.841 1 95 9 GLY B C 1
ATOM 1603 O O . GLY B 1 9 ? 5.633 -14.633 0.38 1 95 9 GLY B O 1
ATOM 1604 N N . GLY B 1 10 ? 6.188 -13.367 -1.392 1 95.06 10 GLY B N 1
ATOM 1605 C CA . GLY B 1 10 ? 6.602 -12.227 -0.596 1 95.06 10 GLY B CA 1
ATOM 1606 C C . GLY B 1 10 ? 5.449 -11.336 -0.177 1 95.06 10 GLY B C 1
ATOM 1607 O O . GLY B 1 10 ? 4.293 -11.773 -0.173 1 95.06 10 GLY B O 1
ATOM 1608 N N . VAL B 1 11 ? 5.77 -10.117 0.178 1 96.94 11 VAL B N 1
ATOM 1609 C CA . VAL B 1 11 ? 4.816 -9.188 0.762 1 96.94 11 VAL B CA 1
ATOM 1610 C C . VAL B 1 11 ? 3.66 -8.953 -0.209 1 96.94 11 VAL B C 1
ATOM 1612 O O . VAL B 1 11 ? 2.494 -9.125 0.151 1 96.94 11 VAL B O 1
ATOM 1615 N N . SER B 1 12 ? 3.959 -8.57 -1.414 1 98.19 12 SER B N 1
ATOM 1616 C CA . SER B 1 12 ? 2.932 -8.156 -2.365 1 98.19 12 SER B CA 1
ATOM 1617 C C . SER B 1 12 ? 2.07 -9.344 -2.795 1 98.19 12 SER B C 1
ATOM 1619 O O . SER B 1 12 ? 0.845 -9.227 -2.879 1 98.19 12 SER B O 1
ATOM 1621 N N . GLY B 1 13 ? 2.689 -10.477 -3.084 1 98.06 13 GLY B N 1
ATOM 1622 C CA . GLY B 1 13 ? 1.934 -11.664 -3.457 1 98.06 13 GLY B CA 1
ATOM 1623 C C . GLY B 1 13 ? 1.004 -12.148 -2.359 1 98.06 13 GLY B C 1
ATOM 1624 O O . GLY B 1 13 ? -0.165 -12.445 -2.615 1 98.06 13 GLY B O 1
ATOM 1625 N N . MET B 1 14 ? 1.527 -12.211 -1.173 1 98.25 14 MET B N 1
ATOM 1626 C CA . MET B 1 14 ? 0.729 -12.664 -0.038 1 98.25 14 MET B CA 1
ATOM 1627 C C . MET B 1 14 ? -0.404 -11.688 0.258 1 98.25 14 MET B C 1
ATOM 1629 O O . MET B 1 14 ? -1.489 -12.094 0.674 1 98.25 14 MET B O 1
ATOM 1633 N N . SER B 1 15 ? -0.091 -10.398 0.125 1 98.75 15 SER B N 1
ATOM 1634 C CA . SER B 1 15 ? -1.144 -9.406 0.296 1 98.75 15 SER B CA 1
ATOM 1635 C C . SER B 1 15 ? -2.303 -9.656 -0.663 1 98.75 15 SER B C 1
ATOM 1637 O O . SER B 1 15 ? -3.467 -9.602 -0.263 1 98.75 15 SER B O 1
ATOM 1639 N N . ALA B 1 16 ? -2.018 -9.93 -1.928 1 98.88 16 ALA B N 1
ATOM 1640 C CA . ALA B 1 16 ? -3.053 -10.258 -2.906 1 98.88 16 ALA B CA 1
ATOM 1641 C C . ALA B 1 16 ? -3.809 -11.523 -2.508 1 98.88 16 ALA B C 1
ATOM 1643 O O . ALA B 1 16 ? -5.043 -11.547 -2.521 1 98.88 16 ALA B O 1
ATOM 1644 N N . ALA B 1 17 ? -3.049 -12.555 -2.129 1 98.81 17 ALA B N 1
ATOM 1645 C CA . ALA B 1 17 ? -3.641 -13.844 -1.771 1 98.81 17 ALA B CA 1
ATOM 1646 C C . ALA B 1 17 ? -4.602 -13.695 -0.595 1 98.81 17 ALA B C 1
ATOM 1648 O O . ALA B 1 17 ? -5.691 -14.281 -0.6 1 98.81 17 ALA B O 1
ATOM 1649 N N . LEU B 1 18 ? -4.203 -12.93 0.412 1 98.75 18 LEU B N 1
ATOM 1650 C CA . LEU B 1 18 ? -5.047 -12.711 1.583 1 98.75 18 LEU B CA 1
ATOM 1651 C C . LEU B 1 18 ? -6.367 -12.055 1.188 1 98.75 18 LEU B C 1
ATOM 1653 O O . LEU B 1 18 ? -7.426 -12.43 1.694 1 98.75 18 LEU B O 1
ATOM 1657 N N . LEU B 1 19 ? -6.297 -11.117 0.302 1 98.62 19 LEU B N 1
ATOM 1658 C CA . LEU B 1 19 ? -7.512 -10.414 -0.101 1 98.62 19 LEU B CA 1
ATOM 1659 C C . LEU B 1 19 ? -8.43 -11.328 -0.894 1 98.62 19 LEU B C 1
ATOM 1661 O O . LEU B 1 19 ? -9.648 -11.344 -0.668 1 98.62 19 LEU B O 1
ATOM 1665 N N . PHE B 1 20 ? -7.855 -12.094 -1.889 1 98.75 20 PHE B N 1
ATOM 1666 C CA . PHE B 1 20 ? -8.664 -13.086 -2.592 1 98.75 20 PHE B CA 1
ATOM 1667 C C . PHE B 1 20 ? -9.344 -14.031 -1.606 1 98.75 20 PHE B C 1
ATOM 1669 O O . PHE B 1 20 ? -10.531 -14.328 -1.738 1 98.75 20 PHE B O 1
ATOM 1676 N N . GLY B 1 21 ? -8.547 -14.508 -0.651 1 98.56 21 GLY B N 1
ATOM 1677 C CA . GLY B 1 21 ? -9.078 -15.414 0.354 1 98.56 21 GLY B CA 1
ATOM 1678 C C . GLY B 1 21 ? -10.227 -14.82 1.145 1 98.56 21 GLY B C 1
ATOM 1679 O O . GLY B 1 21 ? -11.258 -15.461 1.326 1 98.56 21 GLY B O 1
ATOM 1680 N N . SER B 1 22 ? -10.07 -13.594 1.578 1 98.06 22 SER B N 1
ATOM 1681 C CA . SER B 1 22 ? -11.047 -12.922 2.436 1 98.06 22 SER B CA 1
ATOM 1682 C C . SER B 1 22 ? -12.336 -12.625 1.68 1 98.06 22 SER B C 1
ATOM 1684 O O . SER B 1 22 ? -13.375 -12.391 2.291 1 98.06 22 SER B O 1
ATOM 1686 N N . ALA B 1 23 ? -12.297 -12.672 0.368 1 98.12 23 ALA B N 1
ATOM 1687 C CA . ALA B 1 23 ? -13.453 -12.359 -0.457 1 98.12 23 ALA B CA 1
ATOM 1688 C C . ALA B 1 23 ? -14.312 -13.602 -0.693 1 98.12 23 ALA B C 1
ATOM 1690 O O . ALA B 1 23 ? -15.242 -13.57 -1.501 1 98.12 23 ALA B O 1
ATOM 1691 N N . GLN B 1 24 ? -14.07 -14.656 -0.038 1 95.44 24 GLN B N 1
ATOM 1692 C CA . GLN B 1 24 ? -14.672 -15.961 -0.282 1 95.44 24 GLN B CA 1
ATOM 1693 C C . GLN B 1 24 ? -16.188 -15.891 -0.199 1 95.44 24 GLN B C 1
ATOM 1695 O O . GLN B 1 24 ? -16.891 -16.672 -0.848 1 95.44 24 GLN B O 1
ATOM 1700 N N . HIS B 1 25 ? -16.75 -14.922 0.519 1 95 25 HIS B N 1
ATOM 1701 C CA . HIS B 1 25 ? -18.188 -14.867 0.743 1 95 25 HIS B CA 1
ATOM 1702 C C . HIS B 1 25 ? -18.891 -14.07 -0.357 1 95 25 HIS B C 1
ATOM 1704 O O . HIS B 1 25 ? -20.109 -14.047 -0.423 1 95 25 HIS B O 1
ATOM 1710 N N . LYS B 1 26 ? -18.109 -13.453 -1.245 1 97 26 LYS B N 1
ATOM 1711 C CA . LYS B 1 26 ? -18.688 -12.719 -2.367 1 97 26 LYS B CA 1
ATOM 1712 C C . LYS B 1 26 ? -19.234 -13.68 -3.43 1 97 26 LYS B C 1
ATOM 1714 O O . LYS B 1 26 ? -18.594 -14.68 -3.756 1 97 26 LYS B O 1
ATOM 1719 N N . PRO B 1 27 ? -20.422 -13.422 -4.004 1 97.25 27 PRO B N 1
ATOM 1720 C CA . PRO B 1 27 ? -21.031 -14.336 -4.973 1 97.25 27 PRO B CA 1
ATOM 1721 C C . PRO B 1 27 ? -20.141 -14.594 -6.184 1 97.25 27 PRO B C 1
ATOM 1723 O O . PRO B 1 27 ? -20.047 -15.727 -6.66 1 97.25 27 PRO B O 1
ATOM 1726 N N . PHE B 1 28 ? -19.438 -13.594 -6.676 1 97.44 28 PHE B N 1
ATOM 1727 C CA . PHE B 1 28 ? -18.656 -13.727 -7.898 1 97.44 28 PHE B CA 1
ATOM 1728 C C . PHE B 1 28 ? -17.406 -14.547 -7.648 1 97.44 28 PHE B C 1
ATOM 1730 O O . PHE B 1 28 ? -16.688 -14.898 -8.594 1 97.44 28 PHE B O 1
ATOM 1737 N N . MET B 1 29 ? -17.156 -14.93 -6.359 1 97.94 29 MET B N 1
ATOM 1738 C CA . MET B 1 29 ? -15.961 -15.68 -6.004 1 97.94 29 MET B CA 1
ATOM 1739 C C . MET B 1 29 ? -16.25 -17.172 -5.957 1 97.94 29 MET B C 1
ATOM 1741 O O . MET B 1 29 ? -15.336 -17.984 -5.867 1 97.94 29 MET B O 1
ATOM 1745 N N . ALA B 1 30 ? -17.469 -17.688 -5.953 1 95.62 30 ALA B N 1
ATOM 1746 C CA . ALA B 1 30 ? -17.938 -19.031 -5.676 1 95.62 30 ALA B CA 1
ATOM 1747 C C . ALA B 1 30 ? -17.172 -20.062 -6.516 1 95.62 30 ALA B C 1
ATOM 1749 O O . ALA B 1 30 ? -16.844 -21.156 -6.035 1 95.62 30 ALA B O 1
ATOM 1750 N N . ASP B 1 31 ? -16.766 -19.828 -7.68 1 94.88 31 ASP B N 1
ATOM 1751 C CA . ASP B 1 31 ? -16.141 -20.828 -8.547 1 94.88 31 ASP B CA 1
ATOM 1752 C C . ASP B 1 31 ? -14.727 -20.422 -8.93 1 94.88 31 ASP B C 1
ATOM 1754 O O . ASP B 1 31 ? -14.172 -20.938 -9.906 1 94.88 31 ASP B O 1
ATOM 1758 N N . LYS B 1 32 ? -14.188 -19.547 -8.102 1 98.38 32 LYS B N 1
ATOM 1759 C CA . LYS B 1 32 ? -12.859 -19.078 -8.469 1 98.38 32 LYS B CA 1
ATOM 1760 C C . LYS B 1 32 ? -11.773 -19.938 -7.82 1 98.38 32 LYS B C 1
ATOM 1762 O O . LYS B 1 32 ? -11.859 -20.25 -6.629 1 98.38 32 LYS B O 1
ATOM 1767 N N . LYS B 1 33 ? -10.852 -20.359 -8.578 1 98.62 33 LYS B N 1
ATOM 1768 C CA . LYS B 1 33 ? -9.68 -21.109 -8.109 1 98.62 33 LYS B CA 1
ATOM 1769 C C . LYS B 1 33 ? -8.43 -20.234 -8.133 1 98.62 33 LYS B C 1
ATOM 1771 O O . LYS B 1 33 ? -8.023 -19.75 -9.195 1 98.62 33 LYS B O 1
ATOM 1776 N N . ILE B 1 34 ? -7.797 -20.078 -6.973 1 98.75 34 ILE B N 1
ATOM 1777 C CA . ILE B 1 34 ? -6.629 -19.203 -6.848 1 98.75 34 ILE B CA 1
ATOM 1778 C C . ILE B 1 34 ? -5.473 -19.984 -6.227 1 98.75 34 ILE B C 1
ATOM 1780 O O . ILE B 1 34 ? -5.668 -20.734 -5.266 1 98.75 34 ILE B O 1
ATOM 1784 N N . GLY B 1 35 ? -4.316 -19.891 -6.805 1 98.62 35 GLY B N 1
ATOM 1785 C CA . GLY B 1 35 ? -3.096 -20.453 -6.254 1 98.62 35 GLY B CA 1
ATOM 1786 C C . GLY B 1 35 ? -1.97 -19.453 -6.133 1 98.62 35 GLY B C 1
ATOM 1787 O O . GLY B 1 35 ? -1.894 -18.5 -6.914 1 98.62 35 GLY B O 1
ATOM 1788 N N . ILE B 1 36 ? -1.141 -19.609 -5.152 1 98.69 36 ILE B N 1
ATOM 1789 C CA . ILE B 1 36 ? 0.058 -18.797 -4.98 1 98.69 36 ILE B CA 1
ATOM 1790 C C . ILE B 1 36 ? 1.283 -19.703 -4.867 1 98.69 36 ILE B C 1
ATOM 1792 O O . ILE B 1 36 ? 1.303 -20.641 -4.062 1 98.69 36 ILE B O 1
ATOM 1796 N N . ILE B 1 37 ? 2.252 -19.453 -5.715 1 97.31 37 ILE B N 1
ATOM 1797 C CA . ILE B 1 37 ? 3.533 -20.141 -5.648 1 97.31 37 ILE B CA 1
ATOM 1798 C C . ILE B 1 37 ? 4.469 -19.406 -4.688 1 97.31 37 ILE B C 1
ATOM 1800 O O . ILE B 1 37 ? 4.926 -18.312 -4.977 1 97.31 37 ILE B O 1
ATOM 1804 N N . VAL B 1 38 ? 4.836 -19.953 -3.5 1 89.44 38 VAL B N 1
ATOM 1805 C CA . VAL B 1 38 ? 5.395 -19.234 -2.354 1 89.44 38 VAL B CA 1
ATOM 1806 C C . VAL B 1 38 ? 6.91 -19.438 -2.316 1 89.44 38 VAL B C 1
ATOM 1808 O O . VAL B 1 38 ? 7.578 -18.984 -1.383 1 89.44 38 VAL B O 1
ATOM 1811 N N . HIS B 1 39 ? 7.582 -19.266 -3.248 1 76.06 39 HIS B N 1
ATOM 1812 C CA . HIS B 1 39 ? 9.031 -19.328 -3.111 1 76.06 39 HIS B CA 1
ATOM 1813 C C . HIS B 1 39 ? 9.57 -18.109 -2.355 1 76.06 39 HIS B C 1
ATOM 1815 O O . HIS B 1 39 ? 9.477 -16.984 -2.842 1 76.06 39 HIS B O 1
ATOM 1821 N N . GLN B 1 40 ? 10.141 -18.312 -1.146 1 64.44 40 GLN B N 1
ATOM 1822 C CA . GLN B 1 40 ? 10.477 -17.172 -0.286 1 64.44 40 GLN B CA 1
ATOM 1823 C C . GLN B 1 40 ? 11.984 -17.078 -0.074 1 64.44 40 GLN B C 1
ATOM 1825 O O . GLN B 1 40 ? 12.477 -16.062 0.437 1 64.44 40 GLN B O 1
ATOM 1830 N N . LYS B 1 41 ? 12.75 -17.969 -0.41 1 62.03 41 LYS B N 1
ATOM 1831 C CA . LYS B 1 41 ? 14.133 -18.078 0.036 1 62.03 41 LYS B CA 1
ATOM 1832 C C . LYS B 1 41 ? 14.938 -16.844 -0.353 1 62.03 41 LYS B C 1
ATOM 1834 O O . LYS B 1 41 ? 15.82 -16.406 0.394 1 62.03 41 LYS B O 1
ATOM 1839 N N . THR B 1 42 ? 14.586 -16.109 -1.293 1 66.88 42 THR B N 1
ATOM 1840 C CA . THR B 1 42 ? 15.422 -15.008 -1.761 1 66.88 42 THR B CA 1
ATOM 1841 C C . THR B 1 42 ? 14.812 -13.664 -1.365 1 66.88 42 THR B C 1
ATOM 1843 O O . THR B 1 42 ? 15.227 -12.617 -1.873 1 66.88 42 THR B O 1
ATOM 1846 N N . SER B 1 43 ? 14.039 -13.75 -0.352 1 75.62 43 SER B N 1
ATOM 1847 C CA . SER B 1 43 ? 13.367 -12.508 0.02 1 75.62 43 SER B CA 1
ATOM 1848 C C . SER B 1 43 ? 14.273 -11.617 0.859 1 75.62 43 SER B C 1
ATOM 1850 O O . SER B 1 43 ? 14.969 -12.094 1.76 1 75.62 43 SER B O 1
ATOM 1852 N N . SER B 1 44 ? 14.234 -10.258 0.54 1 79 44 SER B N 1
ATOM 1853 C CA . SER B 1 44 ? 14.969 -9.258 1.312 1 79 44 SER B CA 1
ATOM 1854 C C . SER B 1 44 ? 14.414 -9.141 2.729 1 79 44 SER B C 1
ATOM 1856 O O . SER B 1 44 ? 15.055 -8.555 3.602 1 79 44 SER B O 1
ATOM 1858 N N . LEU B 1 45 ? 13.297 -9.727 2.98 1 86.12 45 LEU B N 1
ATOM 1859 C CA . LEU B 1 45 ? 12.641 -9.656 4.285 1 86.12 45 LEU B CA 1
ATOM 1860 C C . LEU B 1 45 ? 13.414 -10.477 5.316 1 86.12 45 LEU B C 1
ATOM 1862 O O . LEU B 1 45 ? 13.25 -10.273 6.523 1 86.12 45 LEU B O 1
ATOM 1866 N N . GLN B 1 46 ? 14.234 -11.352 4.891 1 85.19 46 GLN B N 1
ATOM 1867 C CA . GLN B 1 46 ? 14.922 -12.258 5.797 1 85.19 46 GLN B CA 1
ATOM 1868 C C . GLN B 1 46 ? 15.789 -11.492 6.793 1 85.19 46 GLN B C 1
ATOM 1870 O O . GLN B 1 46 ? 15.922 -11.898 7.949 1 85.19 46 GLN B O 1
ATOM 1875 N N . THR B 1 47 ? 16.281 -10.32 6.41 1 89.94 47 THR B N 1
ATOM 1876 C CA . THR B 1 47 ? 17.188 -9.586 7.277 1 89.94 47 THR B CA 1
ATOM 1877 C C . THR B 1 47 ? 16.578 -8.25 7.695 1 89.94 47 THR B C 1
ATOM 1879 O O . THR B 1 47 ? 17.25 -7.422 8.32 1 89.94 47 THR B O 1
ATOM 1882 N N . ALA B 1 48 ? 15.383 -8.086 7.426 1 93.44 48 ALA B N 1
ATOM 1883 C CA . ALA B 1 48 ? 14.742 -6.785 7.633 1 93.44 48 ALA B CA 1
ATOM 1884 C C . ALA B 1 48 ? 14.141 -6.688 9.031 1 93.44 48 ALA B C 1
ATOM 1886 O O . ALA B 1 48 ? 13.664 -7.684 9.578 1 93.44 48 ALA B O 1
ATOM 1887 N N . VAL B 1 49 ? 14.242 -5.5 9.617 1 96.56 49 VAL B N 1
ATOM 1888 C CA . VAL B 1 49 ? 13.492 -5.117 10.812 1 96.56 49 VAL B CA 1
ATOM 1889 C C . VAL B 1 49 ? 12.57 -3.943 10.492 1 96.56 49 VAL B C 1
ATOM 1891 O O . VAL B 1 49 ? 12.977 -2.994 9.82 1 96.56 49 VAL B O 1
ATOM 1894 N N . PHE B 1 50 ? 11.352 -4.039 10.961 1 97.06 50 PHE B N 1
ATOM 1895 C CA . PHE B 1 50 ? 10.391 -3.008 10.609 1 97.06 50 PHE B CA 1
ATOM 1896 C C . PHE B 1 50 ? 10.023 -2.162 11.82 1 97.06 50 PHE B C 1
ATOM 1898 O O . PHE B 1 50 ? 9.547 -2.686 12.828 1 97.06 50 PHE B O 1
ATOM 1905 N N . ASN B 1 51 ? 10.25 -0.854 11.695 1 97.12 51 ASN B N 1
ATOM 1906 C CA . ASN B 1 51 ? 9.891 0.105 12.734 1 97.12 51 ASN B CA 1
ATOM 1907 C C . ASN B 1 51 ? 8.891 1.14 12.219 1 97.12 51 ASN B C 1
ATOM 1909 O O . ASN B 1 51 ? 8.234 1.82 13.016 1 97.12 51 ASN B O 1
ATOM 1913 N N . ASN B 1 52 ? 8.719 1.157 10.906 1 97.88 52 ASN B N 1
ATOM 1914 C CA . ASN B 1 52 ? 8.031 2.305 10.328 1 97.88 52 ASN B CA 1
ATOM 1915 C C . ASN B 1 52 ? 6.836 1.871 9.484 1 97.88 52 ASN B C 1
ATOM 1917 O O . ASN B 1 52 ? 6.254 2.684 8.758 1 97.88 52 ASN B O 1
ATOM 1921 N N . ALA B 1 53 ? 6.48 0.534 9.477 1 98.19 53 ALA B N 1
ATOM 1922 C CA . ALA B 1 53 ? 5.363 0.031 8.68 1 98.19 53 ALA B CA 1
ATOM 1923 C C . ALA B 1 53 ? 4.055 0.121 9.461 1 98.19 53 ALA B C 1
ATOM 1925 O O . ALA B 1 53 ? 3.928 -0.449 10.547 1 98.19 53 ALA B O 1
ATOM 1926 N N . TYR B 1 54 ? 3.07 0.833 8.867 1 98.31 54 TYR B N 1
ATOM 1927 C CA . TYR B 1 54 ? 1.802 1.055 9.547 1 98.31 54 TYR B CA 1
ATOM 1928 C C . TYR B 1 54 ? 1.178 -0.267 9.984 1 98.31 54 TYR B C 1
ATOM 1930 O O . TYR B 1 54 ? 1.057 -1.195 9.18 1 98.31 54 TYR B O 1
ATOM 1938 N N . GLY B 1 55 ? 0.759 -0.365 11.188 1 97.31 55 GLY B N 1
ATOM 1939 C CA . GLY B 1 55 ? 0.024 -1.507 11.711 1 97.31 55 GLY B CA 1
ATOM 1940 C C . GLY B 1 55 ? 0.926 -2.645 12.156 1 97.31 55 GLY B C 1
ATOM 1941 O O . GLY B 1 55 ? 0.46 -3.611 12.758 1 97.31 55 GLY B O 1
ATOM 1942 N N . ILE B 1 56 ? 2.156 -2.58 11.867 1 97.44 56 ILE B N 1
ATOM 1943 C CA . ILE B 1 56 ? 3.139 -3.586 12.258 1 97.44 56 ILE B CA 1
ATOM 1944 C C . ILE B 1 56 ? 3.916 -3.1 13.477 1 97.44 56 ILE B C 1
ATOM 1946 O O . ILE B 1 56 ? 4.445 -1.986 13.484 1 97.44 56 ILE B O 1
ATOM 1950 N N . PRO B 1 57 ? 3.977 -3.898 14.492 1 95.69 57 PRO B N 1
ATOM 1951 C CA . PRO B 1 57 ? 4.688 -3.473 15.695 1 95.69 57 PRO B CA 1
ATOM 1952 C C . PRO B 1 57 ? 6.164 -3.178 15.438 1 95.69 57 PRO B C 1
ATOM 1954 O O . PRO B 1 57 ? 6.816 -3.891 14.672 1 95.69 57 PRO B O 1
ATOM 1957 N N . ALA B 1 58 ? 6.645 -2.119 16.125 1 96.56 58 ALA B N 1
ATOM 1958 C CA . ALA B 1 58 ? 8.055 -1.759 15.992 1 96.56 58 ALA B CA 1
ATOM 1959 C C . ALA B 1 58 ? 8.961 -2.914 16.406 1 96.56 58 ALA B C 1
ATOM 1961 O O . ALA B 1 58 ? 8.695 -3.59 17.406 1 96.56 58 ALA B O 1
ATOM 1962 N N . GLY B 1 59 ? 9.977 -3.182 15.617 1 96.88 59 GLY B N 1
ATOM 1963 C CA . GLY B 1 59 ? 10.93 -4.238 15.914 1 96.88 59 GLY B CA 1
ATOM 1964 C C . GLY B 1 59 ? 10.594 -5.555 15.25 1 96.88 59 GLY B C 1
ATOM 1965 O O . GLY B 1 59 ? 11.359 -6.52 15.336 1 96.88 59 GLY B O 1
ATOM 1966 N N . LYS B 1 60 ? 9.453 -5.598 14.594 1 97.38 60 LYS B N 1
ATOM 1967 C CA . LYS B 1 60 ? 9.047 -6.828 13.914 1 97.38 60 LYS B CA 1
ATOM 1968 C C . LYS B 1 60 ? 10.078 -7.258 12.883 1 97.38 60 LYS B C 1
ATOM 1970 O O . LYS B 1 60 ? 10.57 -6.438 12.109 1 97.38 60 LYS B O 1
ATOM 1975 N N . LEU B 1 61 ? 10.398 -8.562 12.898 1 96.69 61 LEU B N 1
ATOM 1976 C CA . LEU B 1 61 ? 11.367 -9.102 11.953 1 96.69 61 LEU B CA 1
ATOM 1977 C C . LEU B 1 61 ? 10.68 -9.508 10.648 1 96.69 61 LEU B C 1
ATOM 1979 O O . LEU B 1 61 ? 9.578 -10.055 10.664 1 96.69 61 LEU B O 1
ATOM 1983 N N . GLY B 1 62 ? 11.375 -9.195 9.539 1 96.12 62 GLY B N 1
ATOM 1984 C CA . GLY B 1 62 ? 10.867 -9.617 8.242 1 96.12 62 GLY B CA 1
ATOM 1985 C C . GLY B 1 62 ? 10.703 -11.117 8.125 1 96.12 62 GLY B C 1
ATOM 1986 O O . GLY B 1 62 ? 9.75 -11.602 7.516 1 96.12 62 GLY B O 1
ATOM 1987 N N . SER B 1 63 ? 11.641 -11.859 8.711 1 94.75 63 SER B N 1
ATOM 1988 C CA . SER B 1 63 ? 11.57 -13.32 8.688 1 94.75 63 SER B CA 1
ATOM 1989 C C . SER B 1 63 ? 10.312 -13.82 9.375 1 94.75 63 SER B C 1
ATOM 1991 O O . SER B 1 63 ? 9.711 -14.805 8.938 1 94.75 63 SER B O 1
ATOM 1993 N N . GLU B 1 64 ? 9.875 -13.172 10.438 1 96.56 64 GLU B N 1
ATOM 1994 C CA . GLU B 1 64 ? 8.641 -13.531 11.133 1 96.56 64 GLU B CA 1
ATOM 1995 C C . GLU B 1 64 ? 7.418 -13.242 10.266 1 96.56 64 GLU B C 1
ATOM 1997 O O . GLU B 1 64 ? 6.484 -14.047 10.227 1 96.56 64 GLU B O 1
ATOM 2002 N N . LEU B 1 65 ? 7.445 -12.109 9.609 1 96.81 65 LEU B N 1
ATOM 2003 C CA . LEU B 1 65 ? 6.332 -11.742 8.734 1 96.81 65 LEU B CA 1
ATOM 2004 C C . LEU B 1 65 ? 6.152 -12.773 7.625 1 96.81 65 LEU B C 1
ATOM 2006 O O . LEU B 1 65 ? 5.023 -13.109 7.262 1 96.81 65 LEU B O 1
ATOM 2010 N N . LEU B 1 66 ? 7.273 -13.219 7.043 1 95.31 66 LEU B N 1
ATOM 2011 C CA . LEU B 1 66 ? 7.219 -14.227 5.996 1 95.31 66 LEU B CA 1
ATOM 2012 C C . LEU B 1 66 ? 6.516 -15.492 6.488 1 95.31 66 LEU B C 1
ATOM 2014 O O . LEU B 1 66 ? 5.59 -15.984 5.84 1 95.31 66 LEU B O 1
ATOM 2018 N N . GLU B 1 67 ? 6.883 -15.938 7.617 1 95.31 67 GLU B N 1
ATOM 2019 C CA . GLU B 1 67 ? 6.293 -17.156 8.188 1 95.31 67 GLU B CA 1
ATOM 2020 C C . GLU B 1 67 ? 4.84 -16.922 8.594 1 95.31 67 GLU B C 1
ATOM 2022 O O . GLU B 1 67 ? 3.975 -17.75 8.32 1 95.31 67 GLU B O 1
ATOM 2027 N N . GLU B 1 68 ? 4.574 -15.828 9.234 1 96.75 68 GLU B N 1
ATOM 2028 C CA . GLU B 1 68 ? 3.244 -15.516 9.742 1 96.75 68 GLU B CA 1
ATOM 2029 C C . GLU B 1 68 ? 2.234 -15.375 8.609 1 96.75 68 GLU B C 1
ATOM 2031 O O . GLU B 1 68 ? 1.07 -15.75 8.758 1 96.75 68 GLU B O 1
ATOM 2036 N N . SER B 1 69 ? 2.684 -14.781 7.488 1 96.75 69 SER B N 1
ATOM 2037 C CA . SER B 1 69 ? 1.763 -14.578 6.375 1 96.75 69 SER B CA 1
ATOM 2038 C C . SER B 1 69 ? 1.342 -15.914 5.766 1 96.75 69 SER B C 1
ATOM 2040 O O . SER B 1 69 ? 0.178 -16.094 5.398 1 96.75 69 SER B O 1
ATOM 2042 N N . LYS B 1 70 ? 2.256 -16.828 5.641 1 96.38 70 LYS B N 1
ATOM 2043 C CA . LYS B 1 70 ? 1.929 -18.172 5.148 1 96.38 70 LYS B CA 1
ATOM 2044 C C . LYS B 1 70 ? 0.928 -18.859 6.07 1 96.38 70 LYS B C 1
ATOM 2046 O O . LYS B 1 70 ? -0.045 -19.453 5.602 1 96.38 70 LYS B O 1
ATOM 2051 N N . THR B 1 71 ? 1.229 -18.766 7.352 1 97.5 71 THR B N 1
ATOM 2052 C CA . THR B 1 71 ? 0.375 -19.391 8.352 1 97.5 71 THR B CA 1
ATOM 2053 C C . THR B 1 71 ? -1.018 -18.766 8.344 1 97.5 71 THR B C 1
ATOM 2055 O O . THR B 1 71 ? -2.023 -19.484 8.398 1 97.5 71 THR B O 1
ATOM 2058 N N . GLN B 1 72 ? -1.106 -17.469 8.281 1 98 72 GLN B N 1
ATOM 2059 C CA . GLN B 1 72 ? -2.379 -16.75 8.258 1 98 72 GLN B CA 1
ATOM 2060 C C . GLN B 1 72 ? -3.223 -17.172 7.059 1 98 72 GLN B C 1
ATOM 2062 O O . GLN B 1 72 ? -4.414 -17.469 7.203 1 98 72 GLN B O 1
ATOM 2067 N N . LEU B 1 73 ? -2.588 -17.188 5.898 1 98.25 73 LEU B N 1
ATOM 2068 C CA . LEU B 1 73 ? -3.305 -17.578 4.688 1 98.25 73 LEU B CA 1
ATOM 2069 C C . LEU B 1 73 ? -3.828 -19.016 4.801 1 98.25 73 LEU B C 1
ATOM 2071 O O . LEU B 1 73 ? -4.996 -19.281 4.504 1 98.25 73 LEU B O 1
ATOM 2075 N N . ALA B 1 74 ? -3.002 -19.922 5.258 1 98 74 ALA B N 1
ATOM 2076 C CA . ALA B 1 74 ? -3.359 -21.328 5.371 1 98 74 ALA B CA 1
ATOM 2077 C C . ALA B 1 74 ? -4.488 -21.531 6.379 1 98 74 ALA B C 1
ATOM 2079 O O . ALA B 1 74 ? -5.379 -22.359 6.168 1 98 74 ALA B O 1
ATOM 2080 N N . SER B 1 75 ? -4.441 -20.797 7.484 1 98.25 75 SER B N 1
ATOM 2081 C CA . SER B 1 75 ? -5.379 -20.984 8.586 1 98.25 75 SER B CA 1
ATOM 2082 C C . SER B 1 75 ? -6.73 -20.344 8.273 1 98.25 75 SER B C 1
ATOM 2084 O O . SER B 1 75 ? -7.777 -20.938 8.547 1 98.25 75 SER B O 1
ATOM 2086 N N . LEU B 1 76 ? -6.766 -19.188 7.703 1 98.06 76 LEU B N 1
ATOM 2087 C CA . LEU B 1 76 ? -8.008 -18.438 7.52 1 98.06 76 LEU B CA 1
ATOM 2088 C C . LEU B 1 76 ? -8.641 -18.766 6.172 1 98.06 76 LEU B C 1
ATOM 2090 O O . LEU B 1 76 ? -9.867 -18.75 6.043 1 98.06 76 LEU B O 1
ATOM 2094 N N . TYR B 1 77 ? -7.75 -18.938 5.191 1 98.25 77 TYR B N 1
ATOM 2095 C CA . TYR B 1 77 ? -8.25 -19.094 3.828 1 98.25 77 TYR B CA 1
ATOM 2096 C C . TYR B 1 77 ? -7.621 -20.297 3.148 1 98.25 77 TYR B C 1
ATOM 2098 O O . TYR B 1 77 ? -6.934 -20.172 2.135 1 98.25 77 TYR B O 1
ATOM 2106 N N . PRO B 1 78 ? -7.992 -21.5 3.621 1 98.06 78 PRO B N 1
ATOM 2107 C CA . PRO B 1 78 ? -7.371 -22.734 3.107 1 98.06 78 PRO B CA 1
ATOM 2108 C C . PRO B 1 78 ? -7.75 -23.016 1.657 1 98.06 78 PRO B C 1
ATOM 2110 O O . PRO B 1 78 ? -7.125 -23.859 1.007 1 98.06 78 PRO B O 1
ATOM 2113 N N . HIS B 1 79 ? -8.781 -22.281 1.15 1 98.25 79 HIS B N 1
ATOM 2114 C CA . HIS B 1 79 ? -9.203 -22.516 -0.225 1 98.25 79 HIS B CA 1
ATOM 2115 C C . HIS B 1 79 ? -8.25 -21.859 -1.217 1 98.25 79 HIS B C 1
ATOM 2117 O O . HIS B 1 79 ? -8.312 -22.141 -2.418 1 98.25 79 HIS B O 1
ATOM 2123 N N . ILE B 1 80 ? -7.395 -20.953 -0.778 1 98.62 80 ILE B N 1
ATOM 2124 C CA . ILE B 1 80 ? -6.289 -20.438 -1.589 1 98.62 80 ILE B CA 1
ATOM 2125 C C . ILE B 1 80 ? -5.133 -21.438 -1.567 1 98.62 80 ILE B C 1
ATOM 2127 O O . ILE B 1 80 ? -4.523 -21.672 -0.521 1 98.62 80 ILE B O 1
ATOM 2131 N N . GLN B 1 81 ? -4.816 -21.984 -2.678 1 98.44 81 GLN B N 1
ATOM 2132 C CA . GLN B 1 81 ? -3.811 -23.047 -2.719 1 98.44 81 GLN B CA 1
ATOM 2133 C C . GLN B 1 81 ? -2.4 -22.469 -2.633 1 98.44 81 GLN B C 1
ATOM 2135 O O . GLN B 1 81 ? -1.988 -21.688 -3.494 1 98.44 81 GLN B O 1
ATOM 2140 N N . GLN B 1 82 ? -1.709 -22.844 -1.593 1 98.19 82 GLN B N 1
ATOM 2141 C CA . GLN B 1 82 ? -0.293 -22.5 -1.498 1 98.19 82 GLN B CA 1
ATOM 2142 C C . GLN B 1 82 ? 0.58 -23.594 -2.1 1 98.19 82 GLN B C 1
ATOM 2144 O O . GLN B 1 82 ? 0.522 -24.75 -1.668 1 98.19 82 GLN B O 1
ATOM 2149 N N . ILE B 1 83 ? 1.317 -23.234 -3.119 1 97.75 83 ILE B N 1
ATOM 2150 C CA . ILE B 1 83 ? 2.219 -24.172 -3.793 1 97.75 83 ILE B CA 1
ATOM 2151 C C . ILE B 1 83 ? 3.656 -23.906 -3.344 1 97.75 83 ILE B C 1
ATOM 2153 O O . ILE B 1 83 ? 4.23 -22.859 -3.654 1 97.75 83 ILE B O 1
ATOM 2157 N N . GLU B 1 84 ? 4.211 -24.828 -2.65 1 94.81 84 GLU B N 1
ATOM 2158 C CA . GLU B 1 84 ? 5.52 -24.656 -2.033 1 94.81 84 GLU B CA 1
ATOM 2159 C C . GLU B 1 84 ? 6.613 -25.344 -2.842 1 94.81 84 GLU B C 1
ATOM 2161 O O . GLU B 1 84 ? 6.34 -26.297 -3.57 1 94.81 84 GLU B O 1
ATOM 2166 N N . ASN B 1 85 ? 7.801 -24.844 -2.689 1 93.19 85 ASN B N 1
ATOM 2167 C CA . ASN B 1 85 ? 9.016 -25.484 -3.184 1 93.19 85 ASN B CA 1
ATOM 2168 C C . ASN B 1 85 ? 9.016 -25.594 -4.707 1 93.19 85 ASN B C 1
ATOM 2170 O O . ASN B 1 85 ? 9.453 -26.594 -5.262 1 93.19 85 ASN B O 1
ATOM 2174 N N . GLU B 1 86 ? 8.367 -24.703 -5.336 1 95.56 86 GLU B N 1
ATOM 2175 C CA . GLU B 1 86 ? 8.422 -24.609 -6.793 1 95.56 86 GLU B CA 1
ATOM 2176 C C . GLU B 1 86 ? 8.914 -23.234 -7.238 1 95.56 86 GLU B C 1
ATOM 2178 O O . GLU B 1 86 ? 8.602 -22.219 -6.605 1 95.56 86 GLU B O 1
ATOM 2183 N N . LYS B 1 87 ? 9.719 -23.25 -8.25 1 94.62 87 LYS B N 1
ATOM 2184 C CA . LYS B 1 87 ? 10.234 -22.031 -8.867 1 94.62 87 LYS B CA 1
ATOM 2185 C C . LYS B 1 87 ? 9.68 -21.859 -10.273 1 94.62 87 LYS B C 1
ATOM 2187 O O . LYS B 1 87 ? 9.773 -22.766 -11.109 1 94.62 87 LYS B O 1
ATOM 2192 N N . VAL B 1 88 ? 9.094 -20.734 -10.5 1 97.44 88 VAL B N 1
ATOM 2193 C CA . VAL B 1 88 ? 8.523 -20.469 -11.82 1 97.44 88 VAL B CA 1
ATOM 2194 C C . VAL B 1 88 ? 9.641 -20.156 -12.812 1 97.44 88 VAL B C 1
ATOM 2196 O O . VAL B 1 88 ? 10.539 -19.375 -12.516 1 97.44 88 VAL B O 1
ATOM 2199 N N . LEU B 1 89 ? 9.547 -20.766 -14.008 1 97.38 89 LEU B N 1
ATOM 2200 C CA . LEU B 1 89 ? 10.586 -20.641 -15.023 1 97.38 89 LEU B CA 1
ATOM 2201 C C . LEU B 1 89 ? 10.078 -19.859 -16.234 1 97.38 89 LEU B C 1
ATOM 2203 O O . LEU B 1 89 ? 10.852 -19.188 -16.906 1 97.38 89 LEU B O 1
ATOM 2207 N N . GLU B 1 90 ? 8.758 -20.016 -16.438 1 98.38 90 GLU B N 1
ATOM 2208 C CA . GLU B 1 90 ? 8.258 -19.5 -17.719 1 98.38 90 GLU B CA 1
ATOM 2209 C C . GLU B 1 90 ? 6.75 -19.281 -17.672 1 98.38 90 GLU B C 1
ATOM 2211 O O . GLU B 1 90 ? 6.027 -20.078 -17.047 1 98.38 90 GLU B O 1
ATOM 2216 N N . ILE B 1 91 ? 6.355 -18.188 -18.312 1 98.69 91 ILE B N 1
ATOM 2217 C CA . ILE B 1 91 ? 4.941 -17.953 -18.578 1 98.69 91 ILE B CA 1
ATOM 2218 C C . ILE B 1 91 ? 4.707 -17.891 -20.078 1 98.69 91 ILE B C 1
ATOM 2220 O O . ILE B 1 91 ? 5.371 -17.141 -20.797 1 98.69 91 ILE B O 1
ATOM 2224 N N . THR B 1 92 ? 3.83 -18.734 -20.609 1 98.56 92 THR B N 1
ATOM 2225 C CA . THR B 1 92 ? 3.479 -18.719 -22.031 1 98.56 92 THR B CA 1
ATOM 2226 C C . THR B 1 92 ? 1.966 -18.625 -22.203 1 98.56 92 THR B C 1
ATOM 2228 O O . THR B 1 92 ? 1.207 -18.844 -21.266 1 98.56 92 THR B O 1
ATOM 2231 N N . GLY B 1 93 ? 1.535 -18.25 -23.406 1 98 93 GLY B N 1
ATO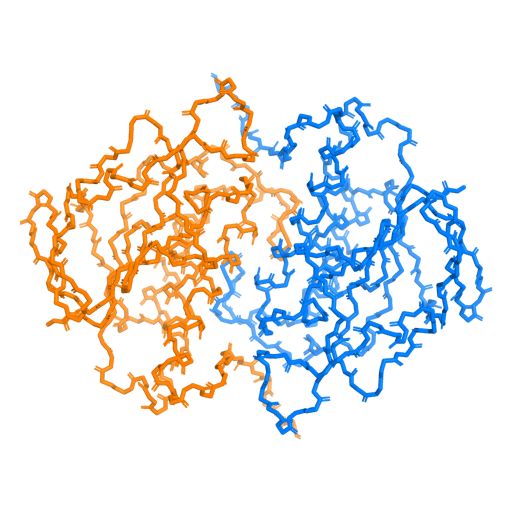M 2232 C CA . GLY B 1 93 ? 0.117 -18.188 -23.719 1 98 93 GLY B CA 1
ATOM 2233 C C . GLY B 1 93 ? -0.439 -16.781 -23.734 1 98 93 GLY B C 1
ATOM 2234 O O . GLY B 1 93 ? 0.287 -15.82 -24 1 98 93 GLY B O 1
ATOM 2235 N N . GLU B 1 94 ? -1.76 -16.703 -23.594 1 96.5 94 GLU B N 1
ATOM 2236 C CA . GLU B 1 94 ? -2.479 -15.438 -23.625 1 96.5 94 GLU B CA 1
ATOM 2237 C C . GLU B 1 94 ? -3.578 -15.398 -22.562 1 96.5 94 GLU B C 1
ATOM 2239 O O . GLU B 1 94 ? -3.814 -16.391 -21.875 1 96.5 94 GLU B O 1
ATOM 2244 N N . LYS B 1 95 ? -4.133 -14.266 -22.469 1 94.94 95 LYS B N 1
ATOM 2245 C CA . LYS B 1 95 ? -5.203 -14.102 -21.484 1 94.94 95 LYS B CA 1
ATOM 2246 C C . LYS B 1 95 ? -6.188 -15.258 -21.547 1 94.94 95 LYS B C 1
ATOM 2248 O O . LYS B 1 95 ? -6.566 -15.703 -22.641 1 94.94 95 LYS B O 1
ATOM 2253 N N . ASP B 1 96 ? -6.613 -15.727 -20.391 1 97 96 ASP B N 1
ATOM 2254 C CA . ASP B 1 96 ? -7.594 -16.797 -20.188 1 97 96 ASP B CA 1
ATOM 2255 C C . ASP B 1 96 ? -6.992 -18.156 -20.516 1 97 96 ASP B C 1
ATOM 2257 O O . ASP B 1 96 ? -7.648 -19.188 -20.359 1 97 96 ASP B O 1
ATOM 2261 N N . ASN B 1 97 ? -5.75 -18.156 -20.984 1 98.06 97 ASN B N 1
ATOM 2262 C CA . ASN B 1 97 ? -5.129 -19.422 -21.359 1 98.06 97 ASN B CA 1
ATOM 2263 C C . ASN B 1 97 ? -3.609 -19.359 -21.219 1 98.06 97 ASN B C 1
ATOM 2265 O O . ASN B 1 97 ? -2.885 -19.656 -22.172 1 98.06 97 ASN B O 1
ATOM 2269 N N . PHE B 1 98 ? -3.117 -19.047 -20.016 1 98.81 98 PHE B N 1
ATOM 2270 C CA . PHE B 1 98 ? -1.686 -19.031 -19.734 1 98.81 98 PHE B CA 1
ATOM 2271 C C . PHE B 1 98 ? -1.222 -20.375 -19.203 1 98.81 98 PHE B C 1
ATOM 2273 O O . PHE B 1 98 ? -1.994 -21.094 -18.578 1 98.81 98 PHE B O 1
ATOM 2280 N N . THR B 1 99 ? -0.022 -20.688 -19.531 1 98.88 99 THR B N 1
ATOM 2281 C CA . THR B 1 99 ? 0.691 -21.781 -18.875 1 98.88 99 THR B CA 1
ATOM 2282 C C . THR B 1 99 ? 1.857 -21.234 -18.047 1 98.88 99 THR B C 1
ATOM 2284 O O . THR B 1 99 ? 2.734 -20.547 -18.578 1 98.88 99 THR B O 1
ATOM 2287 N N . VAL B 1 100 ? 1.828 -21.469 -16.766 1 98.75 100 VAL B N 1
ATOM 2288 C CA . VAL B 1 100 ? 2.941 -21.156 -15.867 1 98.75 100 VAL B CA 1
ATOM 2289 C C . VAL B 1 100 ? 3.76 -22.422 -15.609 1 98.75 100 VAL B C 1
ATOM 2291 O O . VAL B 1 100 ? 3.289 -23.359 -14.953 1 98.75 100 VAL B O 1
ATOM 2294 N N . ARG B 1 101 ? 4.941 -22.453 -16.109 1 98.69 101 ARG B N 1
ATOM 2295 C CA . ARG B 1 101 ? 5.812 -23.609 -15.953 1 98.69 101 ARG B CA 1
ATOM 2296 C C . ARG B 1 101 ? 6.789 -23.391 -14.797 1 98.69 101 ARG B C 1
ATOM 2298 O O . ARG B 1 101 ? 7.441 -22.359 -14.711 1 98.69 101 ARG B O 1
ATOM 2305 N N . THR B 1 102 ? 6.816 -24.391 -13.875 1 97.62 102 THR B N 1
ATOM 2306 C CA . THR B 1 102 ? 7.801 -24.391 -12.797 1 97.62 102 THR B CA 1
ATOM 2307 C C . THR B 1 102 ? 8.836 -25.5 -13.016 1 97.62 102 THR B C 1
ATOM 2309 O O . THR B 1 102 ? 8.805 -26.203 -14.031 1 97.62 102 THR B O 1
ATOM 2312 N N . ASN B 1 103 ? 9.852 -25.531 -12.117 1 96.75 103 ASN B N 1
ATOM 2313 C CA . ASN B 1 103 ? 10.867 -26.578 -12.18 1 96.75 103 ASN B CA 1
ATOM 2314 C C . ASN B 1 103 ? 10.266 -27.953 -11.867 1 96.75 103 ASN B C 1
ATOM 2316 O O . ASN B 1 103 ? 10.914 -28.984 -12.086 1 96.75 103 ASN B O 1
ATOM 2320 N N . LYS B 1 104 ? 8.984 -28.062 -11.461 1 97.38 104 LYS B N 1
ATOM 2321 C CA . LYS B 1 104 ? 8.398 -29.328 -11.062 1 97.38 104 LYS B CA 1
ATOM 2322 C C . LYS B 1 104 ? 7.113 -29.609 -11.828 1 97.38 104 LYS B C 1
ATOM 2324 O O . LYS B 1 104 ? 6.793 -30.766 -12.117 1 97.38 104 LYS B O 1
ATOM 2329 N N . ASN B 1 105 ? 6.375 -28.562 -12.117 1 97.69 105 ASN B N 1
ATOM 2330 C CA . ASN B 1 105 ? 5.031 -28.734 -12.664 1 97.69 105 ASN B CA 1
ATOM 2331 C C . ASN B 1 105 ? 4.691 -27.656 -13.672 1 97.69 105 ASN B C 1
ATOM 2333 O O . ASN B 1 105 ? 5.57 -26.891 -14.094 1 97.69 105 ASN B O 1
ATOM 2337 N N . HIS B 1 106 ? 3.564 -27.703 -14.219 1 98.25 106 HIS B N 1
ATOM 2338 C CA . HIS B 1 106 ? 2.961 -26.641 -15.008 1 98.25 106 HIS B CA 1
ATOM 2339 C C . HIS B 1 106 ? 1.521 -26.391 -14.578 1 98.25 106 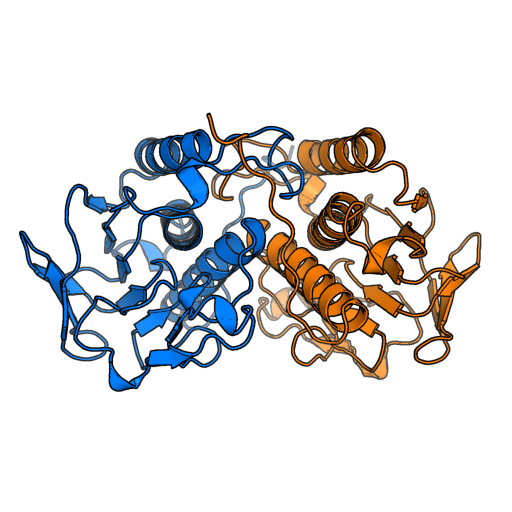HIS B C 1
ATOM 2341 O O . HIS B 1 106 ? 0.807 -27.312 -14.195 1 98.25 106 HIS B O 1
ATOM 2347 N N . TYR B 1 107 ? 1.086 -25.125 -14.617 1 98.62 107 TYR B N 1
ATOM 2348 C CA . TYR B 1 107 ? -0.246 -24.719 -14.188 1 98.62 107 TYR B CA 1
ATOM 2349 C C . TYR B 1 107 ? -0.951 -23.906 -15.266 1 98.62 107 TYR B C 1
ATOM 2351 O O . TYR B 1 107 ? -0.375 -22.969 -15.828 1 98.62 107 TYR B O 1
ATOM 2359 N N . LEU B 1 108 ? -2.166 -24.312 -15.625 1 98.81 108 LEU B N 1
ATOM 2360 C CA . LEU B 1 108 ? -3.02 -23.516 -16.5 1 98.81 108 LEU B CA 1
ATOM 2361 C C . LEU B 1 108 ? -3.775 -22.453 -15.695 1 98.81 108 LEU B C 1
ATOM 2363 O O . LEU B 1 108 ? -4.262 -22.734 -14.594 1 98.81 108 LEU B O 1
ATOM 2367 N N . THR B 1 109 ? -3.799 -21.219 -16.219 1 98.81 109 THR B N 1
ATOM 2368 C CA . THR B 1 109 ? -4.441 -20.141 -15.461 1 98.81 109 THR B CA 1
ATOM 2369 C C . THR B 1 109 ? -4.996 -19.078 -16.406 1 98.81 109 THR B C 1
ATOM 2371 O O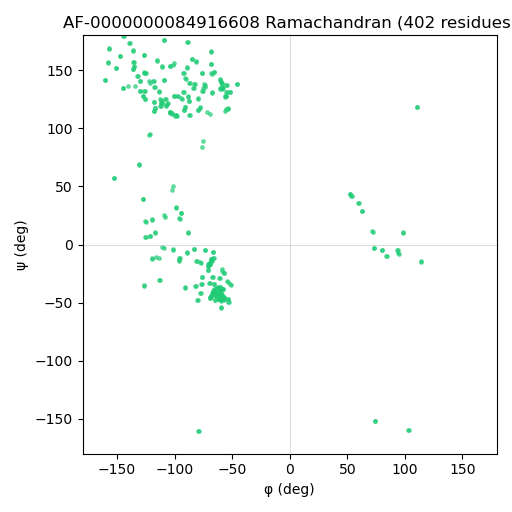 . THR B 1 109 ? -4.504 -18.906 -17.516 1 98.81 109 THR B O 1
ATOM 2374 N N . LYS B 1 110 ? -6.035 -18.391 -15.977 1 98.81 110 LYS B N 1
ATOM 2375 C CA . LYS B 1 110 ? -6.645 -17.328 -16.75 1 98.81 110 LYS B CA 1
ATOM 2376 C C . LYS B 1 110 ? -5.879 -16.016 -16.578 1 98.81 110 LYS B C 1
ATOM 2378 O O . LYS B 1 110 ? -5.789 -15.211 -17.516 1 98.81 110 LYS B O 1
ATOM 2383 N N . ASN B 1 111 ? -5.344 -15.734 -15.406 1 98.81 111 ASN B N 1
ATOM 2384 C CA . ASN B 1 111 ? -4.578 -14.547 -15.047 1 98.81 111 ASN B CA 1
ATOM 2385 C C . ASN B 1 111 ? -3.332 -14.898 -14.242 1 98.81 111 ASN B C 1
ATOM 2387 O O . ASN B 1 111 ? -3.287 -15.945 -13.586 1 98.81 111 ASN B O 1
ATOM 2391 N N . VAL B 1 112 ? -2.34 -14.047 -14.33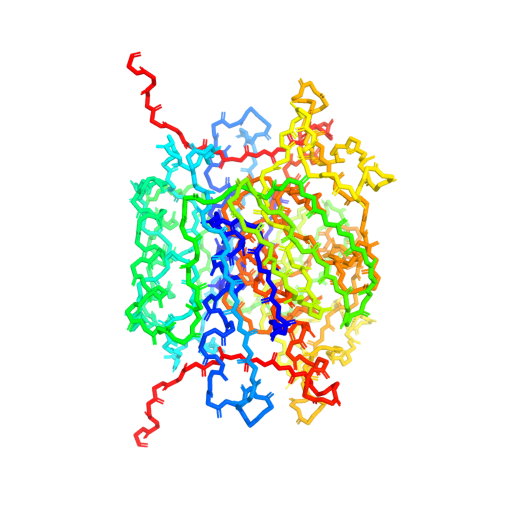6 1 98.94 112 VAL B N 1
ATOM 2392 C CA . VAL B 1 112 ? -1.105 -14.219 -13.578 1 98.94 112 VAL B CA 1
ATOM 2393 C C . VAL B 1 112 ? -0.756 -12.914 -12.859 1 98.94 112 VAL B C 1
ATOM 2395 O O . VAL B 1 112 ? -0.873 -11.828 -13.438 1 98.94 112 VAL B O 1
ATOM 2398 N N . ILE B 1 113 ? -0.442 -12.969 -11.609 1 98.94 113 ILE B N 1
ATOM 2399 C CA . ILE B 1 113 ? 0.151 -11.867 -10.859 1 98.94 113 ILE B CA 1
ATOM 2400 C C . ILE B 1 113 ? 1.619 -12.172 -10.57 1 98.94 113 ILE B C 1
ATOM 2402 O O . ILE B 1 113 ? 1.939 -13.172 -9.93 1 98.94 113 ILE B O 1
ATOM 2406 N N . VAL B 1 114 ? 2.484 -11.336 -11.039 1 98.75 114 VAL B N 1
ATOM 2407 C CA . VAL B 1 114 ? 3.916 -11.516 -10.82 1 98.75 114 VAL B CA 1
ATOM 2408 C C . VAL B 1 114 ? 4.379 -10.617 -9.664 1 98.75 114 VAL B C 1
ATOM 2410 O O . VAL B 1 114 ? 4.395 -9.391 -9.797 1 98.75 114 VAL B O 1
ATOM 2413 N N . GLY B 1 115 ? 4.738 -11.25 -8.547 1 97.12 115 GLY B N 1
ATOM 2414 C CA . GLY B 1 115 ? 5.129 -10.508 -7.355 1 97.12 115 GLY B CA 1
ATOM 2415 C C . GLY B 1 115 ? 6.473 -10.938 -6.801 1 97.12 115 GLY B C 1
ATOM 2416 O O . GLY B 1 115 ? 6.629 -11.094 -5.586 1 97.12 115 GLY B O 1
ATOM 2417 N N . ILE B 1 116 ? 7.449 -11.219 -7.645 1 95.62 116 ILE B N 1
ATOM 2418 C CA . ILE B 1 116 ? 8.805 -11.555 -7.207 1 95.62 116 ILE B CA 1
ATOM 2419 C C . ILE B 1 116 ? 9.633 -10.273 -7.082 1 95.62 116 ILE B C 1
ATOM 2421 O O . ILE B 1 116 ? 9.156 -9.188 -7.402 1 95.62 116 ILE B O 1
ATOM 2425 N N . GLY B 1 117 ? 10.875 -10.406 -6.57 1 93.44 117 GLY B N 1
ATOM 2426 C CA . GLY B 1 117 ? 11.75 -9.266 -6.383 1 93.44 117 GLY B CA 1
ATOM 2427 C C . GLY B 1 117 ? 12.219 -8.656 -7.688 1 93.44 117 GLY B C 1
ATOM 2428 O O . GLY B 1 117 ? 12.102 -9.273 -8.75 1 93.44 117 GLY B O 1
ATOM 2429 N N . ALA B 1 118 ? 12.766 -7.477 -7.602 1 94.75 118 ALA B N 1
ATOM 2430 C CA . ALA B 1 118 ? 13.203 -6.711 -8.766 1 94.75 118 ALA B CA 1
ATOM 2431 C C . ALA B 1 118 ? 14.688 -6.941 -9.039 1 94.75 118 ALA B C 1
ATOM 2433 O O . ALA B 1 118 ? 15.367 -6.078 -9.602 1 94.75 118 ALA B O 1
ATOM 2434 N N . GLY B 1 119 ? 15.109 -8.031 -8.656 1 93.12 119 GLY B N 1
ATOM 2435 C CA . GLY B 1 119 ? 16.516 -8.344 -8.852 1 93.12 119 GLY B CA 1
ATOM 2436 C C . GLY B 1 119 ? 16.891 -8.523 -10.305 1 93.12 119 GLY B C 1
ATOM 2437 O O . GLY B 1 119 ? 16.047 -8.859 -11.133 1 93.12 119 GLY B O 1
ATOM 2438 N N . ASN B 1 120 ? 18.078 -8.312 -10.586 1 93.38 120 ASN B N 1
ATOM 2439 C CA . ASN B 1 120 ? 18.672 -8.547 -11.898 1 93.38 120 ASN B CA 1
ATOM 2440 C C . ASN B 1 120 ? 19.578 -9.766 -11.883 1 93.38 120 ASN B C 1
ATOM 2442 O O . ASN B 1 120 ? 20.5 -9.859 -11.062 1 93.38 120 ASN B O 1
ATOM 2446 N N . PRO B 1 121 ? 19.438 -10.891 -12.781 1 93.62 121 PRO B N 1
ATOM 2447 C CA . PRO B 1 121 ? 18.547 -10.859 -13.938 1 93.62 121 PRO B CA 1
ATOM 2448 C C . PRO B 1 121 ? 17.109 -11.234 -13.586 1 93.62 121 PRO B C 1
ATOM 2450 O O . PRO B 1 121 ? 16.875 -11.859 -12.547 1 93.62 121 PRO B O 1
ATOM 2453 N N . PHE B 1 122 ? 16.156 -10.812 -14.492 1 95 122 PHE B N 1
ATOM 2454 C CA . PHE B 1 122 ? 14.805 -11.352 -14.461 1 95 122 PHE B CA 1
ATOM 2455 C C . PHE B 1 122 ? 14.789 -12.82 -14.859 1 95 122 PHE B C 1
ATOM 2457 O O . PHE B 1 122 ? 15.383 -13.195 -15.875 1 95 122 PHE B O 1
ATOM 2464 N N . THR B 1 123 ? 14.141 -13.641 -14.07 1 91.62 123 THR B N 1
ATOM 2465 C CA . THR B 1 123 ? 14.406 -15.07 -14.18 1 91.62 123 THR B CA 1
ATOM 2466 C C . THR B 1 123 ? 13.211 -15.797 -14.789 1 91.62 123 THR B C 1
ATOM 2468 O O . THR B 1 123 ? 13.234 -17.016 -14.93 1 91.62 123 THR B O 1
ATOM 2471 N N . ILE B 1 124 ? 12.148 -15.156 -15.078 1 96.81 124 ILE B N 1
ATOM 2472 C CA . ILE B 1 124 ? 10.969 -15.805 -15.641 1 96.81 124 ILE B CA 1
ATOM 2473 C C . ILE B 1 124 ? 10.875 -15.508 -17.141 1 96.81 124 ILE B C 1
ATOM 2475 O O . ILE B 1 124 ? 10.672 -14.359 -17.531 1 96.81 124 ILE B O 1
ATOM 2479 N N . ALA B 1 125 ? 11.031 -16.547 -17.969 1 97.88 125 ALA B N 1
ATOM 2480 C CA . ALA B 1 125 ? 10.922 -16.391 -19.422 1 97.88 125 ALA B CA 1
ATOM 2481 C C . ALA B 1 125 ? 9.484 -16.078 -19.828 1 97.88 125 ALA B C 1
ATOM 2483 O O . ALA B 1 125 ? 8.531 -16.5 -19.172 1 97.88 125 ALA B O 1
ATOM 2484 N N . GLY B 1 126 ? 9.258 -15.312 -20.859 1 98.12 126 GLY B N 1
ATOM 2485 C CA . GLY B 1 126 ? 7.945 -15.016 -21.391 1 98.12 126 GLY B CA 1
ATOM 2486 C C . GLY B 1 126 ? 7.551 -13.562 -21.25 1 98.12 126 GLY B C 1
ATOM 2487 O O . GLY B 1 126 ? 6.602 -13.094 -21.875 1 98.12 126 GLY B O 1
ATOM 2488 N N . LEU B 1 127 ? 8.375 -12.859 -20.344 1 98 127 LEU B N 1
ATOM 2489 C CA . LEU B 1 127 ? 8.055 -11.453 -20.109 1 98 127 LEU B CA 1
ATOM 2490 C C . LEU B 1 127 ? 9.266 -10.562 -20.375 1 98 127 LEU B C 1
ATOM 2492 O O . LEU B 1 127 ? 9.312 -9.422 -19.922 1 98 127 LEU B O 1
ATOM 2496 N N . ASP B 1 128 ? 10.266 -11.055 -21.141 1 97.81 128 ASP B N 1
ATOM 2497 C CA . ASP B 1 128 ? 11.547 -10.391 -21.359 1 97.81 128 ASP B CA 1
ATOM 2498 C C . ASP B 1 128 ? 11.359 -9.039 -22.031 1 97.81 128 ASP B C 1
ATOM 2500 O O . ASP B 1 128 ? 12.078 -8.078 -21.734 1 97.81 128 ASP B O 1
ATOM 2504 N N . GLU B 1 129 ? 10.469 -8.977 -22.891 1 98.19 129 GLU B N 1
ATOM 2505 C CA . GLU B 1 129 ? 10.273 -7.766 -23.688 1 98.19 129 GLU B CA 1
ATOM 2506 C C . GLU B 1 129 ? 9.773 -6.613 -22.828 1 98.19 129 GLU B C 1
ATOM 2508 O O . GLU B 1 129 ? 9.812 -5.453 -23.234 1 98.19 129 GLU B O 1
ATOM 2513 N N . PHE B 1 130 ? 9.305 -6.898 -21.594 1 98.75 130 PHE B N 1
ATOM 2514 C CA . PHE B 1 130 ? 8.742 -5.875 -20.734 1 98.75 130 PHE B CA 1
ATOM 2515 C C . PHE B 1 130 ? 9.75 -5.441 -19.672 1 98.75 130 PHE B C 1
ATOM 2517 O O . PHE B 1 130 ? 9.484 -4.523 -18.891 1 98.75 130 PHE B O 1
ATOM 2524 N N . VAL B 1 131 ? 10.898 -6.098 -19.656 1 98.69 131 VAL B N 1
ATOM 2525 C CA . VAL B 1 131 ? 11.891 -5.832 -18.625 1 98.69 131 VAL B CA 1
ATOM 2526 C C . VAL B 1 131 ? 12.609 -4.516 -18.922 1 98.69 131 VAL B C 1
ATOM 2528 O O . VAL B 1 131 ? 12.992 -4.254 -20.062 1 98.69 131 VAL B O 1
ATOM 2531 N N . MET B 1 132 ? 12.734 -3.668 -17.984 1 98.44 132 MET B N 1
ATOM 2532 C CA . MET B 1 132 ? 13.453 -2.398 -18.094 1 98.44 132 MET B CA 1
ATOM 2533 C C . MET B 1 132 ? 14.102 -2.029 -16.766 1 98.44 132 MET B C 1
ATOM 2535 O O . MET B 1 132 ? 13.773 -2.602 -15.727 1 98.44 132 MET B O 1
ATOM 2539 N N . PRO B 1 133 ? 15.062 -1.12 -16.797 1 97.81 133 PRO B N 1
ATOM 2540 C CA . PRO B 1 133 ? 15.641 -0.668 -15.531 1 97.81 133 PRO B CA 1
ATOM 2541 C C . PRO B 1 133 ? 14.602 -0.058 -14.594 1 97.81 133 PRO B C 1
ATOM 2543 O O . PRO B 1 133 ? 13.688 0.637 -15.047 1 97.81 133 PRO B O 1
ATOM 2546 N N . HIS B 1 134 ? 14.703 -0.376 -13.344 1 97.94 134 HIS B N 1
ATOM 2547 C CA . HIS B 1 134 ? 13.789 0.18 -12.352 1 97.94 134 HIS B CA 1
ATOM 2548 C C . HIS B 1 134 ? 13.883 1.701 -12.305 1 97.94 134 HIS B C 1
ATOM 2550 O O . HIS B 1 134 ? 14.977 2.262 -12.25 1 97.94 134 HIS B O 1
ATOM 2556 N N . GLN B 1 135 ? 12.773 2.346 -12.273 1 95.81 135 GLN B N 1
ATOM 2557 C CA . GLN B 1 135 ? 12.781 3.793 -12.469 1 95.81 135 GLN B CA 1
ATOM 2558 C C . GLN B 1 135 ? 12.789 4.523 -11.125 1 95.81 135 GLN B C 1
ATOM 2560 O O . GLN B 1 135 ? 13.039 5.73 -11.07 1 95.81 135 GLN B O 1
ATOM 2565 N N . LYS B 1 136 ? 12.555 3.82 -10.008 1 96.06 136 LYS B N 1
ATOM 2566 C CA . LYS B 1 136 ? 12.469 4.488 -8.719 1 96.06 136 LYS B CA 1
ATOM 2567 C C . LYS B 1 136 ? 13.508 3.938 -7.742 1 96.06 136 LYS B C 1
ATOM 2569 O O . LYS B 1 136 ? 13.406 4.152 -6.531 1 96.06 136 LYS B O 1
ATOM 2574 N N . ALA B 1 137 ? 14.375 3.105 -8.219 1 94.25 137 ALA B N 1
ATOM 2575 C CA . ALA B 1 137 ? 15.5 2.611 -7.434 1 94.25 137 ALA B CA 1
ATOM 2576 C C . ALA B 1 137 ? 16.797 3.297 -7.844 1 94.25 137 ALA B C 1
ATOM 2578 O O . ALA B 1 137 ? 16.922 3.799 -8.961 1 94.25 137 ALA B O 1
ATOM 2579 N N . ALA B 1 138 ? 17.719 3.359 -6.906 1 92.5 138 ALA B N 1
ATOM 2580 C CA . ALA B 1 138 ? 19.031 3.895 -7.246 1 92.5 138 ALA B CA 1
ATOM 2581 C C . ALA B 1 138 ? 19.641 3.135 -8.422 1 92.5 138 ALA B C 1
ATOM 2583 O O . ALA B 1 138 ? 19.703 1.902 -8.406 1 92.5 138 ALA B O 1
ATOM 2584 N N . PRO B 1 139 ? 20.062 3.881 -9.43 1 91.62 139 PRO B N 1
ATOM 2585 C CA . PRO B 1 139 ? 20.578 3.23 -10.633 1 91.62 139 PRO B CA 1
ATOM 2586 C C . PRO B 1 139 ? 21.703 2.242 -10.336 1 91.62 139 PRO B C 1
ATOM 2588 O O . PRO B 1 139 ? 21.828 1.222 -11.016 1 91.62 139 PRO B O 1
ATOM 2591 N N . GLU B 1 140 ? 22.453 2.561 -9.305 1 92.69 140 GLU B N 1
ATOM 2592 C CA . GLU B 1 140 ? 23.609 1.732 -9 1 92.69 140 GLU B CA 1
ATOM 2593 C C . GLU B 1 140 ? 23.188 0.357 -8.492 1 92.69 140 GLU B C 1
ATOM 2595 O O . GLU B 1 140 ? 24 -0.579 -8.477 1 92.69 140 GLU B O 1
ATOM 2600 N N . LYS B 1 141 ? 21.984 0.216 -8.102 1 92.88 141 LYS B N 1
ATOM 2601 C CA . LYS B 1 141 ? 21.484 -1.062 -7.586 1 92.88 141 LYS B CA 1
ATOM 2602 C C . LYS B 1 141 ? 21.125 -2.01 -8.727 1 92.88 141 LYS B C 1
ATOM 2604 O O . LYS B 1 141 ? 20.938 -3.207 -8.508 1 92.88 141 LYS B O 1
ATOM 2609 N N . ASN B 1 142 ? 21.016 -1.55 -9.93 1 95.81 142 ASN B N 1
ATOM 2610 C CA . ASN B 1 142 ? 20.734 -2.336 -11.125 1 95.81 142 ASN B CA 1
ATOM 2611 C C . ASN B 1 142 ? 19.484 -3.189 -10.961 1 95.81 142 ASN B C 1
ATOM 2613 O O . ASN B 1 142 ? 19.5 -4.383 -11.273 1 95.81 142 ASN B O 1
ATOM 2617 N N . ARG B 1 143 ? 18.469 -2.572 -10.359 1 97.06 143 ARG B N 1
ATOM 2618 C CA . ARG B 1 143 ? 17.188 -3.252 -10.195 1 97.06 143 ARG B CA 1
ATOM 2619 C C . ARG B 1 143 ? 16.359 -3.172 -11.477 1 97.06 143 ARG B C 1
ATOM 2621 O O . ARG B 1 143 ? 16.609 -2.316 -12.328 1 97.06 143 ARG B O 1
ATOM 2628 N N . LEU B 1 144 ? 15.445 -4.117 -11.594 1 98.19 144 LEU B N 1
ATOM 2629 C CA . LEU B 1 144 ? 14.609 -4.188 -12.781 1 98.19 144 LEU B CA 1
ATOM 2630 C C . LEU B 1 144 ? 13.148 -3.926 -12.43 1 98.19 144 LEU B C 1
ATOM 2632 O O . LEU B 1 144 ? 12.766 -3.984 -11.258 1 98.19 144 LEU B O 1
ATOM 2636 N N . GLN B 1 145 ? 12.344 -3.551 -13.344 1 98.69 145 GLN B N 1
ATOM 2637 C CA . GLN B 1 145 ? 10.891 -3.57 -13.281 1 98.69 145 GLN B CA 1
ATOM 2638 C C . GLN B 1 145 ? 10.289 -4.109 -14.578 1 98.69 145 GLN B C 1
ATOM 2640 O O . GLN B 1 145 ? 10.984 -4.238 -15.586 1 98.69 145 GLN B O 1
ATOM 2645 N N . LEU B 1 146 ? 9.094 -4.602 -14.516 1 98.81 146 LEU B N 1
ATOM 2646 C CA . LEU B 1 146 ? 8.328 -4.867 -15.727 1 98.81 146 LEU B CA 1
ATOM 2647 C C . LEU B 1 146 ? 7.535 -3.635 -16.156 1 98.81 146 LEU B C 1
ATOM 2649 O O . LEU B 1 146 ? 6.859 -3.012 -15.336 1 98.81 146 LEU B O 1
ATOM 2653 N N . LYS B 1 147 ? 7.711 -3.244 -17.438 1 98.75 147 LYS B N 1
ATOM 2654 C CA . LYS B 1 147 ? 6.855 -2.186 -17.969 1 98.75 147 LYS B CA 1
ATOM 2655 C C . LYS B 1 147 ? 5.379 -2.504 -17.734 1 98.75 147 LYS B C 1
ATOM 2657 O O . LYS B 1 147 ? 4.934 -3.625 -17.984 1 98.75 147 LYS B O 1
ATOM 2662 N N . ASN B 1 148 ? 4.637 -1.532 -17.203 1 98.62 148 ASN B N 1
ATOM 2663 C CA . ASN B 1 148 ? 3.229 -1.758 -16.891 1 98.62 148 ASN B CA 1
ATOM 2664 C C . ASN B 1 148 ? 2.453 -0.445 -16.828 1 98.62 148 ASN B C 1
ATOM 2666 O O . ASN B 1 148 ? 3.049 0.627 -16.703 1 98.62 148 ASN B O 1
ATOM 2670 N N . GLU B 1 149 ? 1.235 -0.505 -17.016 1 97.12 149 GLU B N 1
ATOM 2671 C CA . GLU B 1 149 ? 0.279 0.565 -16.75 1 97.12 149 GLU B CA 1
ATOM 2672 C C . GLU B 1 149 ? -0.74 0.146 -15.703 1 97.12 149 GLU B C 1
ATOM 2674 O O . GLU B 1 149 ? -1.531 -0.772 -15.922 1 97.12 149 GLU B O 1
ATOM 2679 N N . ASP B 1 150 ? -0.698 0.816 -14.578 1 95.38 150 ASP B N 1
ATOM 2680 C CA . ASP B 1 150 ? -1.598 0.488 -13.477 1 95.38 150 ASP B CA 1
ATOM 2681 C C . ASP B 1 150 ? -1.535 -1.001 -13.141 1 95.38 150 ASP B C 1
ATOM 2683 O O . ASP B 1 150 ? -2.566 -1.674 -13.078 1 95.38 150 ASP B O 1
ATOM 2687 N N . TYR B 1 151 ? -0.306 -1.545 -13.094 1 98.5 151 TYR B N 1
ATOM 2688 C CA . TYR B 1 151 ? 0.051 -2.895 -12.672 1 98.5 151 TYR B CA 1
ATOM 2689 C C . TYR B 1 151 ? -0.196 -3.898 -13.789 1 98.5 151 TYR B C 1
ATOM 2691 O O . TYR B 1 151 ? 0.107 -5.086 -13.641 1 98.5 151 TYR B O 1
ATOM 2699 N N . VAL B 1 152 ? -0.765 -3.48 -14.906 1 98.75 152 VAL B N 1
ATOM 2700 C CA . VAL B 1 152 ? -1.032 -4.395 -16.016 1 98.75 152 VAL B CA 1
ATOM 2701 C C . VAL B 1 152 ? 0.153 -4.398 -16.984 1 98.75 152 VAL B C 1
ATOM 2703 O O . VAL B 1 152 ? 0.47 -3.375 -17.594 1 98.75 152 VAL B O 1
ATOM 2706 N N . VAL B 1 153 ? 0.808 -5.527 -17.109 1 98.81 153 VAL B N 1
ATOM 2707 C CA . VAL B 1 153 ? 1.925 -5.688 -18.047 1 98.81 153 VAL B CA 1
ATOM 2708 C C . VAL B 1 153 ? 1.396 -5.918 -19.453 1 98.81 153 VAL B C 1
ATOM 2710 O O . VAL B 1 153 ? 1.807 -5.238 -20.391 1 98.81 153 VAL B O 1
ATOM 2713 N N . LYS B 1 154 ? 0.491 -6.762 -19.625 1 98.25 154 LYS B N 1
ATOM 2714 C CA . LYS B 1 154 ? -0.337 -7.094 -20.781 1 98.25 154 LYS B CA 1
ATOM 2715 C C . LYS B 1 154 ? -1.635 -7.773 -20.344 1 98.25 154 LYS B C 1
ATOM 2717 O O . LYS B 1 154 ? -1.8 -8.117 -19.188 1 98.25 154 LYS B O 1
ATOM 2722 N N . PRO B 1 155 ? -2.59 -7.934 -21.266 1 98.06 155 PRO B N 1
ATOM 2723 C CA . PRO B 1 155 ? -3.869 -8.508 -20.844 1 98.06 155 PRO B CA 1
ATOM 2724 C C . PRO B 1 155 ? -3.705 -9.836 -20.109 1 98.06 155 PRO B C 1
ATOM 2726 O O . PRO B 1 155 ? -3.189 -10.805 -20.688 1 98.06 155 PRO B O 1
ATOM 2729 N N . GLY B 1 156 ? -4.102 -9.844 -18.828 1 98.38 156 GLY B N 1
ATOM 2730 C CA . GLY B 1 156 ? -4.098 -11.062 -18.047 1 98.38 156 GLY B CA 1
ATOM 2731 C C . GLY B 1 156 ? -2.834 -11.234 -17.219 1 98.38 156 GLY B C 1
ATOM 2732 O O . GLY B 1 156 ? -2.738 -12.156 -16.406 1 98.38 156 GLY B O 1
ATOM 2733 N N . ILE B 1 157 ? -1.798 -10.359 -17.406 1 98.94 157 ILE B N 1
ATOM 2734 C CA . ILE B 1 157 ? -0.568 -10.406 -16.625 1 98.94 157 ILE B CA 1
ATOM 2735 C C . ILE B 1 157 ? -0.416 -9.117 -15.82 1 98.94 157 ILE B C 1
AT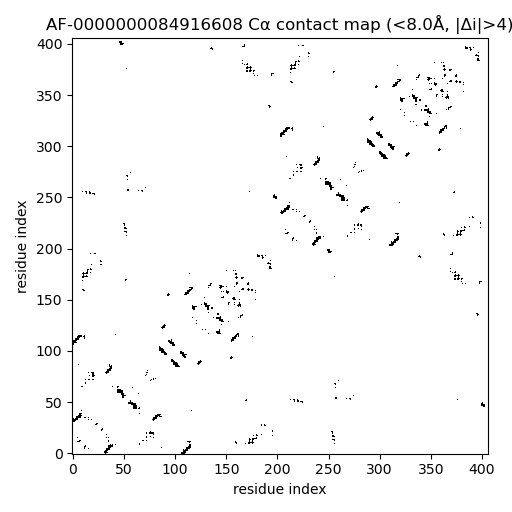OM 2737 O O . ILE B 1 157 ? -0.31 -8.031 -16.391 1 98.94 157 ILE B O 1
ATOM 2741 N N . TYR B 1 158 ? -0.415 -9.289 -14.531 1 98.94 158 TYR B N 1
ATOM 2742 C CA . TYR B 1 158 ? -0.237 -8.188 -13.594 1 98.94 158 TYR B CA 1
ATOM 2743 C C . TYR B 1 158 ? 1.105 -8.289 -12.883 1 98.94 158 TYR B C 1
ATOM 2745 O O . TYR B 1 158 ? 1.665 -9.375 -12.75 1 98.94 158 TYR B O 1
ATOM 2753 N N . VAL B 1 159 ? 1.615 -7.164 -12.469 1 98.94 159 VAL B N 1
ATOM 2754 C CA . VAL B 1 159 ? 2.861 -7.121 -11.711 1 98.94 159 VAL B CA 1
ATOM 2755 C C . VAL B 1 159 ? 2.678 -6.266 -10.461 1 98.94 159 VAL B C 1
ATOM 2757 O O . VAL B 1 159 ? 1.985 -5.242 -10.5 1 98.94 159 VAL B O 1
ATOM 2760 N N . VAL B 1 160 ? 3.258 -6.691 -9.336 1 98.75 160 VAL B N 1
ATOM 2761 C CA . VAL B 1 160 ? 3.1 -6.008 -8.055 1 98.75 160 VAL B CA 1
ATOM 2762 C C . VAL B 1 160 ? 4.449 -5.906 -7.352 1 98.75 160 VAL B C 1
ATOM 2764 O O . VAL B 1 160 ? 5.422 -6.547 -7.766 1 98.75 160 VAL B O 1
ATOM 2767 N N . GLY B 1 161 ? 4.496 -5.07 -6.301 1 97.94 161 GLY B N 1
ATOM 2768 C CA . GLY B 1 161 ? 5.719 -4.891 -5.531 1 97.94 161 GLY B CA 1
ATOM 2769 C C . GLY B 1 161 ? 6.762 -4.062 -6.25 1 97.94 161 GLY B C 1
ATOM 2770 O O . GLY B 1 161 ? 6.426 -3.209 -7.074 1 97.94 161 GLY B O 1
ATOM 2771 N N . THR B 1 162 ? 8.039 -4.34 -5.918 1 97.25 162 THR B N 1
ATOM 2772 C CA . THR B 1 162 ? 9.141 -3.568 -6.488 1 97.25 162 THR B CA 1
ATOM 2773 C C . THR B 1 162 ? 9.266 -3.824 -7.984 1 97.25 162 THR B C 1
ATOM 2775 O O . THR B 1 162 ? 9.648 -2.934 -8.742 1 97.25 162 THR B O 1
ATOM 2778 N N . LEU B 1 163 ? 8.852 -4.992 -8.406 1 98.06 163 LEU B N 1
ATOM 2779 C CA . LEU B 1 163 ? 8.945 -5.344 -9.82 1 98.06 163 LEU B CA 1
ATOM 2780 C C . LEU B 1 163 ? 7.938 -4.543 -10.648 1 98.06 163 LEU B C 1
ATOM 2782 O O . LEU B 1 163 ? 8.055 -4.469 -11.875 1 98.06 163 LEU B O 1
ATOM 2786 N N . ALA B 1 164 ? 6.98 -3.986 -9.992 1 98.69 164 ALA B N 1
ATOM 2787 C CA . ALA B 1 164 ? 6.008 -3.133 -10.672 1 98.69 164 ALA B CA 1
ATOM 2788 C C . ALA B 1 164 ? 6.543 -1.713 -10.828 1 98.69 164 ALA B C 1
ATOM 2790 O O . ALA B 1 164 ? 5.879 -0.858 -11.422 1 98.69 164 ALA B O 1
ATOM 2791 N N . GLY B 1 165 ? 7.707 -1.467 -10.281 1 97.94 165 GLY B N 1
ATOM 2792 C CA . GLY B 1 165 ? 8.297 -0.141 -10.367 1 97.94 165 GLY B CA 1
ATOM 2793 C C . GLY B 1 165 ? 8.078 0.693 -9.117 1 97.94 165 GLY B C 1
ATOM 2794 O O . GLY B 1 165 ? 8.297 1.905 -9.125 1 97.94 165 GLY B O 1
ATOM 2795 N N . LEU B 1 166 ? 7.594 0.071 -8.078 1 97.62 166 LEU B N 1
ATOM 2796 C CA . LEU B 1 166 ? 7.312 0.776 -6.832 1 97.62 166 LEU B CA 1
ATOM 2797 C C . LEU B 1 166 ? 8.539 0.788 -5.93 1 97.62 166 LEU B C 1
ATOM 2799 O O . LEU B 1 166 ? 9.398 -0.093 -6.027 1 97.62 166 LEU B O 1
ATOM 2803 N N . ARG B 1 167 ? 8.609 1.822 -5.098 1 96.81 167 ARG B N 1
ATOM 2804 C CA . ARG B 1 167 ? 9.711 1.881 -4.145 1 96.81 167 ARG B CA 1
ATOM 2805 C C . ARG B 1 167 ? 9.617 0.746 -3.129 1 96.81 167 ARG B C 1
ATOM 2807 O O . ARG B 1 167 ? 8.516 0.325 -2.76 1 96.81 167 ARG B O 1
ATOM 2814 N N . SER B 1 168 ? 10.82 0.354 -2.736 1 95.12 168 SER B N 1
ATOM 2815 C CA . SER B 1 168 ? 10.93 -0.774 -1.818 1 95.12 168 SER B CA 1
ATOM 2816 C C . SER B 1 168 ? 10.539 -0.372 -0.4 1 95.12 168 SER B C 1
ATOM 2818 O O . SER B 1 168 ? 11.375 0.12 0.363 1 95.12 168 SER B O 1
ATOM 2820 N N . GLN B 1 169 ? 9.375 -0.459 -0.036 1 96.69 169 GLN B N 1
ATOM 2821 C CA . GLN B 1 169 ? 8.789 -0.296 1.287 1 96.69 169 GLN B CA 1
ATOM 2822 C C . GLN B 1 169 ? 7.684 -1.324 1.527 1 96.69 169 GLN B C 1
ATOM 2824 O O . GLN B 1 169 ? 6.867 -1.584 0.643 1 96.69 169 GLN B O 1
ATOM 2829 N N . LEU B 1 170 ? 7.664 -1.902 2.686 1 97.62 170 LEU B N 1
ATOM 2830 C CA . LEU B 1 170 ? 6.773 -3.018 2.982 1 97.62 170 LEU B CA 1
ATOM 2831 C C . LEU B 1 170 ? 5.328 -2.658 2.654 1 97.62 170 LEU B C 1
ATOM 2833 O O . LEU B 1 170 ? 4.656 -3.383 1.914 1 97.62 170 LEU B O 1
ATOM 2837 N N . VAL B 1 171 ? 4.832 -1.522 3.107 1 98.5 171 VAL B N 1
ATOM 2838 C CA . VAL B 1 171 ? 3.414 -1.21 2.986 1 98.5 171 VAL B CA 1
ATOM 2839 C C . VAL B 1 171 ? 3.096 -0.797 1.55 1 98.5 171 VAL B C 1
ATOM 2841 O O . VAL B 1 171 ? 1.96 -0.941 1.093 1 98.5 171 VAL B O 1
ATOM 2844 N N . ILE B 1 172 ? 4.055 -0.245 0.834 1 98.69 172 ILE B N 1
ATOM 2845 C CA . ILE B 1 172 ? 3.854 0.053 -0.58 1 98.69 172 ILE B CA 1
ATOM 2846 C C . ILE B 1 172 ? 3.66 -1.246 -1.358 1 98.69 172 ILE B C 1
ATOM 2848 O O . ILE B 1 172 ? 2.713 -1.374 -2.139 1 98.69 172 ILE B O 1
ATOM 2852 N N . ALA B 1 173 ? 4.555 -2.197 -1.091 1 98.31 173 ALA B N 1
ATOM 2853 C CA . ALA B 1 173 ? 4.457 -3.502 -1.741 1 98.31 173 ALA B CA 1
ATOM 2854 C C . ALA B 1 173 ? 3.137 -4.188 -1.401 1 98.31 173 ALA B C 1
ATOM 2856 O O . ALA B 1 173 ? 2.449 -4.699 -2.287 1 98.31 173 ALA B O 1
ATOM 2857 N N . ALA B 1 174 ? 2.76 -4.191 -0.14 1 98.69 174 ALA B N 1
ATOM 2858 C CA . ALA B 1 174 ? 1.511 -4.809 0.297 1 98.69 174 ALA B CA 1
ATOM 2859 C C . ALA B 1 174 ? 0.309 -4.16 -0.383 1 98.69 174 ALA B C 1
ATOM 2861 O O . ALA B 1 174 ? -0.614 -4.852 -0.819 1 98.69 174 ALA B O 1
ATOM 2862 N N . GLY B 1 175 ? 0.356 -2.854 -0.452 1 98.81 175 GLY B N 1
ATOM 2863 C CA . GLY B 1 175 ? -0.725 -2.123 -1.095 1 98.81 175 GLY B CA 1
ATOM 2864 C C . GLY B 1 175 ? -0.904 -2.488 -2.557 1 98.81 175 GLY B C 1
ATOM 2865 O O . GLY B 1 175 ? -2.031 -2.559 -3.051 1 98.81 175 GLY B O 1
ATOM 2866 N N . SER B 1 176 ? 0.2 -2.674 -3.234 1 98.81 176 SER B N 1
ATOM 2867 C CA . SER B 1 176 ? 0.13 -3.021 -4.652 1 98.81 176 SER B CA 1
ATOM 2868 C C . SER B 1 176 ? -0.555 -4.367 -4.855 1 98.81 176 SER B C 1
ATOM 2870 O O . SER B 1 176 ? -1.36 -4.527 -5.777 1 98.81 176 SER B O 1
ATOM 2872 N N . GLY B 1 177 ? -0.218 -5.348 -4.016 1 98.81 177 GLY B N 1
ATOM 2873 C CA . GLY B 1 177 ? -0.879 -6.641 -4.09 1 98.81 177 GLY B CA 1
ATOM 2874 C C . GLY B 1 177 ? -2.381 -6.559 -3.885 1 98.81 177 GLY B C 1
ATOM 2875 O O . GLY B 1 177 ? -3.15 -7.156 -4.641 1 98.81 177 GLY B O 1
ATOM 2876 N N . ALA B 1 178 ? -2.762 -5.824 -2.879 1 98.81 178 ALA B N 1
ATOM 2877 C CA . ALA B 1 178 ? -4.18 -5.637 -2.574 1 98.81 178 ALA B CA 1
ATOM 2878 C C . ALA B 1 178 ? -4.891 -4.902 -3.707 1 98.81 178 ALA B C 1
ATOM 2880 O O . ALA B 1 178 ? -6.031 -5.23 -4.047 1 98.81 178 ALA B O 1
ATOM 2881 N N . ALA B 1 179 ? -4.23 -3.91 -4.277 1 98.69 179 ALA B N 1
ATOM 2882 C CA . ALA B 1 179 ? -4.812 -3.148 -5.379 1 98.69 179 ALA B CA 1
ATOM 2883 C C . ALA B 1 179 ? -5.117 -4.051 -6.57 1 98.69 179 ALA B C 1
ATOM 2885 O O . ALA B 1 179 ? -6.219 -4.016 -7.121 1 98.69 179 ALA B O 1
ATOM 2886 N N . VAL B 1 180 ? -4.195 -4.875 -6.949 1 98.81 180 VAL B N 1
ATOM 2887 C CA . VAL B 1 180 ? -4.367 -5.75 -8.109 1 98.81 180 VAL B CA 1
ATOM 2888 C C . VAL B 1 180 ? -5.465 -6.77 -7.824 1 98.81 180 VAL B C 1
ATOM 2890 O O . VAL B 1 180 ? -6.301 -7.051 -8.688 1 98.81 180 VAL B O 1
ATOM 2893 N N . ALA B 1 181 ? -5.465 -7.34 -6.582 1 98.88 181 ALA B N 1
ATOM 2894 C CA . ALA B 1 181 ? -6.512 -8.289 -6.227 1 98.88 181 ALA B CA 1
ATOM 2895 C C . ALA B 1 181 ? -7.895 -7.664 -6.363 1 98.88 181 ALA B C 1
ATOM 2897 O O . ALA B 1 181 ? -8.797 -8.258 -6.953 1 98.88 181 ALA B O 1
ATOM 2898 N N . THR B 1 182 ? -8.078 -6.453 -5.867 1 98.38 182 THR B N 1
ATOM 2899 C CA . THR B 1 182 ? -9.375 -5.801 -5.934 1 98.38 182 THR B CA 1
ATOM 2900 C C . THR B 1 182 ? -9.719 -5.422 -7.371 1 98.38 182 THR B C 1
ATOM 2902 O O . THR B 1 182 ? -10.891 -5.434 -7.762 1 98.38 182 THR B O 1
ATOM 2905 N N . ASP B 1 183 ? -8.672 -5.062 -8.18 1 98.19 183 ASP B N 1
ATOM 2906 C CA . ASP B 1 183 ? -8.906 -4.793 -9.594 1 98.19 183 ASP B CA 1
ATOM 2907 C C . ASP B 1 183 ? -9.453 -6.031 -10.305 1 98.19 183 ASP B C 1
ATOM 2909 O O . ASP B 1 183 ? -10.438 -5.945 -11.039 1 98.19 183 ASP B O 1
ATOM 2913 N N . ILE B 1 184 ? -8.836 -7.164 -10.078 1 98.56 184 ILE B N 1
ATOM 2914 C CA . ILE B 1 184 ? -9.25 -8.406 -10.719 1 98.56 184 ILE B CA 1
ATOM 2915 C C . ILE B 1 184 ? -10.656 -8.789 -10.258 1 98.56 184 ILE B C 1
ATOM 2917 O O . ILE B 1 184 ? -11.5 -9.164 -11.07 1 98.56 184 ILE B O 1
ATOM 2921 N N . MET B 1 185 ? -10.945 -8.672 -8.969 1 98.62 185 MET B N 1
ATOM 2922 C CA . MET B 1 185 ? -12.266 -9.016 -8.445 1 98.62 185 MET B CA 1
ATOM 2923 C C . MET B 1 185 ? -13.328 -8.07 -8.984 1 98.62 185 MET B C 1
ATOM 2925 O O . MET B 1 185 ? -14.477 -8.469 -9.203 1 98.62 185 MET B O 1
ATOM 2929 N N . THR B 1 186 ? -12.961 -6.82 -9.195 1 98 186 THR B N 1
ATOM 2930 C CA . THR B 1 186 ? -13.891 -5.871 -9.805 1 98 186 THR B CA 1
ATOM 2931 C C . THR B 1 186 ? -14.312 -6.336 -11.195 1 98 186 THR B C 1
ATOM 2933 O O . THR B 1 186 ? -15.484 -6.266 -11.547 1 98 186 THR B O 1
ATOM 2936 N N . LEU B 1 187 ? -13.305 -6.84 -11.961 1 97.38 187 LEU B N 1
ATOM 2937 C CA . LEU B 1 187 ? -13.617 -7.406 -13.266 1 97.38 187 LEU B CA 1
ATOM 2938 C C . LEU B 1 187 ? -14.555 -8.602 -13.133 1 97.38 187 LEU B C 1
ATOM 2940 O O . LEU B 1 187 ? -15.5 -8.742 -13.906 1 97.38 187 LEU B O 1
ATOM 2944 N N . TRP B 1 188 ? -14.352 -9.422 -12.125 1 98 188 TRP B N 1
ATOM 2945 C CA . TRP B 1 188 ? -15.18 -10.602 -11.891 1 98 188 TRP B CA 1
ATOM 2946 C C . TRP B 1 188 ? -16.578 -10.211 -11.422 1 98 188 TRP B C 1
ATOM 2948 O O . TRP B 1 188 ? -17.516 -10.992 -11.539 1 98 188 TRP B O 1
ATOM 2958 N N . ASN B 1 189 ? -16.703 -9.047 -10.891 1 97.81 189 ASN B N 1
ATOM 2959 C CA . ASN B 1 189 ? -17.953 -8.531 -10.344 1 97.81 189 ASN B CA 1
ATOM 2960 C C . ASN B 1 189 ? -18.656 -7.609 -11.344 1 97.81 189 ASN B C 1
ATOM 2962 O O . ASN B 1 189 ? -19.25 -6.602 -10.953 1 97.81 189 ASN B O 1
ATOM 2966 N N . ASP B 1 190 ? -18.531 -7.816 -12.57 1 97.19 190 ASP B N 1
ATOM 2967 C CA . ASP B 1 190 ? -19.188 -7.082 -13.648 1 97.19 190 ASP B CA 1
ATOM 2968 C C . ASP B 1 190 ? -18.812 -5.598 -13.609 1 97.19 190 ASP B C 1
ATOM 2970 O O . ASP B 1 190 ? -19.688 -4.734 -13.75 1 97.19 190 ASP B O 1
ATOM 2974 N N . ASN B 1 191 ? -17.609 -5.328 -13.242 1 96.19 191 ASN B N 1
ATOM 2975 C CA . ASN B 1 191 ? -17.016 -3.996 -13.234 1 96.19 191 ASN B CA 1
ATOM 2976 C C . ASN B 1 191 ? -17.578 -3.135 -12.109 1 96.19 191 ASN B C 1
ATOM 2978 O O . ASN B 1 191 ? -17.438 -1.912 -12.125 1 96.19 191 ASN B O 1
ATOM 2982 N N . LYS B 1 192 ? -18.312 -3.785 -11.211 1 95.94 192 LYS B N 1
ATOM 2983 C CA . LYS B 1 192 ? -18.688 -3.113 -9.969 1 95.94 192 LYS B CA 1
ATOM 2984 C C . LYS B 1 192 ? -17.531 -3.135 -8.969 1 95.94 192 LYS B C 1
ATOM 2986 O O . LYS B 1 192 ? -17.016 -4.199 -8.641 1 95.94 192 LYS B O 1
ATOM 2991 N N . PRO B 1 193 ? -17.156 -1.979 -8.508 1 96.5 193 PRO B N 1
ATOM 2992 C CA . PRO B 1 193 ? -15.992 -1.908 -7.625 1 96.5 193 PRO B CA 1
ATOM 2993 C C . PRO B 1 193 ? -16.109 -2.826 -6.41 1 96.5 193 PRO B C 1
ATOM 2995 O O . PRO B 1 193 ? -17.188 -2.918 -5.805 1 96.5 193 PRO B O 1
ATOM 2998 N N . VAL B 1 194 ? -14.969 -3.512 -6.098 1 96.56 194 VAL B N 1
ATOM 2999 C CA . VAL B 1 194 ? -14.977 -4.504 -5.027 1 96.56 194 VAL B CA 1
ATOM 3000 C C . VAL B 1 194 ? -14.102 -4.02 -3.873 1 96.56 194 VAL B C 1
ATOM 3002 O O . VAL B 1 194 ? -13.016 -3.475 -4.094 1 96.56 194 VAL B O 1
ATOM 3005 N N . GLN B 1 195 ? -14.578 -4.086 -2.684 1 93.31 195 GLN B N 1
ATOM 3006 C CA . GLN B 1 195 ? -13.859 -3.979 -1.42 1 93.31 195 GLN B CA 1
ATOM 3007 C C . GLN B 1 195 ? -14.141 -5.18 -0.52 1 93.31 195 GLN B C 1
ATOM 3009 O O . GLN B 1 195 ? -15.203 -5.797 -0.618 1 93.31 195 GLN B O 1
ATOM 3014 N N . VAL B 1 196 ? -13.109 -5.52 0.261 1 95.5 196 VAL B N 1
ATOM 3015 C CA . VAL B 1 196 ? -13.281 -6.668 1.145 1 95.5 196 VAL B CA 1
ATOM 3016 C C . VAL B 1 196 ? -13.039 -6.246 2.594 1 95.5 196 VAL B C 1
ATOM 3018 O O . VAL B 1 196 ? -11.906 -6.254 3.072 1 95.5 196 VAL B O 1
ATOM 3021 N N . HIS B 1 197 ? -14.133 -5.906 3.301 1 92.06 197 HIS B N 1
ATOM 3022 C CA . HIS B 1 197 ? -14.078 -5.363 4.652 1 92.06 197 HIS B CA 1
ATOM 3023 C C . HIS B 1 197 ? -14.773 -6.289 5.645 1 92.06 197 HIS B C 1
ATOM 3025 O O . HIS B 1 197 ? -15.773 -6.934 5.309 1 92.06 197 HIS B O 1
ATOM 3031 N N . ASP B 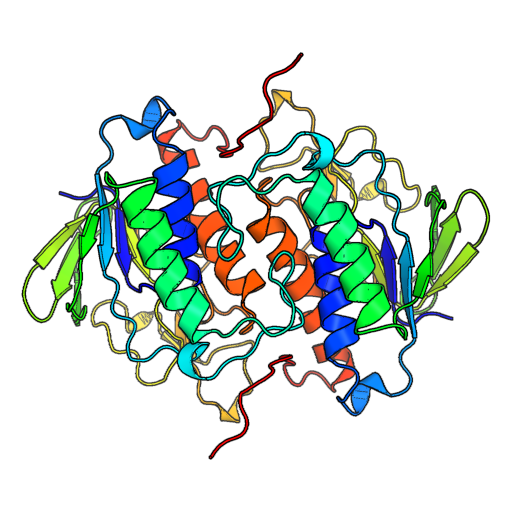1 198 ? -14.203 -6.387 6.746 1 90.94 198 ASP B N 1
ATOM 3032 C CA . ASP B 1 198 ? -14.875 -6.973 7.902 1 90.94 198 ASP B CA 1
ATOM 3033 C C . ASP B 1 198 ? -15.211 -5.91 8.945 1 90.94 198 ASP B C 1
ATOM 3035 O O . ASP B 1 198 ? -14.477 -4.93 9.094 1 90.94 198 ASP B O 1
ATOM 3039 N N . ALA B 1 199 ? -16.344 -6.031 9.547 1 86.25 199 ALA B N 1
ATOM 3040 C CA . ALA B 1 199 ? -16.781 -5.062 10.555 1 86.25 199 ALA B CA 1
ATOM 3041 C C . ALA B 1 199 ? -17.375 -5.762 11.773 1 86.25 199 ALA B C 1
ATOM 3043 O O . ALA B 1 199 ? -17.812 -6.91 11.688 1 86.25 199 ALA B O 1
ATOM 3044 N N . LEU B 1 200 ? -17.203 -5.031 12.883 1 85.06 200 LEU B N 1
ATOM 3045 C CA . LEU B 1 200 ? -17.859 -5.516 14.094 1 85.06 200 LEU B CA 1
ATOM 3046 C C . LEU B 1 200 ? -19.359 -5.594 13.898 1 85.06 200 LEU B C 1
ATOM 3048 O O . LEU B 1 200 ? -19.953 -4.766 13.195 1 85.06 200 LEU B O 1
ATOM 3052 N N . PRO B 1 201 ? -19.875 -6.691 14.469 1 74.56 201 PRO B N 1
ATOM 3053 C CA . PRO B 1 201 ? -21.344 -6.754 14.391 1 74.56 201 PRO B CA 1
ATOM 3054 C C . PRO B 1 201 ? -22.016 -5.531 15.008 1 74.56 201 PRO B C 1
ATOM 3056 O O . PRO B 1 201 ? -21.516 -4.977 15.992 1 74.56 201 PRO B O 1
ATOM 3059 N N . LYS B 1 202 ? -22.875 -4.887 14.297 1 66.5 202 LYS B N 1
ATOM 3060 C CA . LYS B 1 202 ? -23.656 -3.785 14.852 1 66.5 202 LYS B CA 1
ATOM 3061 C C . LYS B 1 202 ? -24.422 -4.223 16.094 1 66.5 202 LYS B C 1
ATOM 3063 O O . LYS B 1 202 ? -25 -5.312 16.125 1 66.5 202 LYS B O 1
ATOM 3068 N N . GLU B 1 203 ? -24.094 -3.598 17.344 1 51.41 203 GLU B N 1
ATOM 3069 C CA . GLU B 1 203 ? -24.953 -3.885 18.5 1 51.41 203 GLU B CA 1
ATOM 3070 C C . GLU B 1 203 ? -26.406 -3.488 18.219 1 51.41 203 GLU B C 1
ATOM 3072 O O . GLU B 1 203 ? -26.656 -2.543 17.469 1 51.41 203 GLU B O 1
#

Secondary structure (DSSP, 8-state):
-EEEEEE--SHHHHHHHHHHHHGGGSGGGTT--EEEE---TT-GGGGEEESSSTTSPTTEEHHHHHHHHHHHHHHH-TTSEEE-S--EEEEEEETTEEEEEESS-EEEEEEEEE-----SS---BT-GGGEEE-SSS-GGG--EEE--BTTEEETTEEE-GGGGT--S-HHHHHHHHHHHHHHHHHHHTTT------EE----/-EEEEEE--SHHHHHHHHHHHHGGGSGGGTT--EEEE---TT-GGGGEEESSSTTSPTTEEHHHHHHHHHHHHHHH-TTSEEE-S--EEEEEEETTEEEEEESS-EEEEEEEEE-----SS---BT-GGGEEE-SSS-GGG--EEE--BTTEEETTEEE-GGGGT--S-HHHHHHHHHHHHHHHHHHHTTT------EEPPP-